Protein AF-A0A6G0WR10-F1 (afdb_monomer_lite)

Sequence (742 aa):
MLRLATWMAVLVAVSTGWKMQTIRSIQARVQNSPPLWNATMGRWVGNFAGSDPYISPMDTMTTSSVEGALQYIQSKLTSGDPNCTRNKNMSSIWIYDIKVVQPPASVALFGTLSAQVPEYGLFVDMISGSCVSSTGTIPDECRELANKSDAYYGPYVGATVKQGSDYGDYNDTVWFSYPNSCVLEKYADKTAECRAVQPGGLCPLGVAPDGVNCTFNYTILGHIPLDDLVGITNMTFKNDSTRYYKDRTEFCKDGRIEYRVNDQGKTTESDLEFWKDGLNQTANSVRSRKLIDFYNTFRNKTNMVEFPSIGSLRANNPPCYVNSPRCASTKYGCSRTLLAQVCQVCTSANDTLCVAKPPNTTIMFPSLEKASAPPSTTITAAPSPAPTEAPSSVSTGAIIGIVLGCLAAAGLVFYAVRRRQTAGRRPSKWSIRETTMDTTKFVDHMAGGPTDDADDDVNLEGLELLRLDNSKLLVNYLIGTGAFSGVWHGSYDNEPVAVKKLHPNKVTHRHIQAFAYEISLMGSFDSPYIVRCFGATWTDKLEDLTCVMEYMDSADLRAVLARTTPETLPWKNKLSFMTHMIGGLGHLHARNVIHRDFKSRNLLVDSRKGLKLTDFGSSREDIEATMTVGVGTFRWMAPEVIQGHQYSVAADIYSFGMTLVELDTHKLPYQNMKNPATGLLMTDTSIVLAVGQGAIQPTFSDICPDWIRTLALQCIAVNPEIRPTADQIRQIIQSQVERYNQ

Organism: NCBI:txid100861

Structure (mmCIF, N/CA/C/O backbone):
data_AF-A0A6G0WR10-F1
#
_entry.id   AF-A0A6G0WR10-F1
#
loop_
_atom_site.group_PDB
_atom_site.id
_atom_site.type_symbol
_atom_site.label_atom_id
_atom_site.label_alt_id
_atom_site.label_comp_id
_atom_site.label_asym_id
_atom_site.label_entity_id
_atom_site.label_seq_id
_atom_site.pdbx_PDB_ins_code
_atom_site.Cartn_x
_atom_site.Cartn_y
_atom_site.Cartn_z
_atom_site.occupancy
_atom_site.B_iso_or_equiv
_atom_site.auth_seq_id
_atom_site.auth_comp_id
_atom_site.auth_asym_id
_atom_site.auth_atom_id
_atom_site.pdbx_PDB_model_num
ATOM 1 N N . MET A 1 1 ? 44.588 -1.407 5.683 1.00 32.25 1 MET A N 1
ATOM 2 C CA . MET A 1 1 ? 44.288 -0.740 4.395 1.00 32.25 1 MET A CA 1
ATOM 3 C C . MET A 1 1 ? 44.110 -1.809 3.323 1.00 32.25 1 MET A C 1
ATOM 5 O O . MET A 1 1 ? 44.818 -2.801 3.392 1.00 32.25 1 MET A O 1
ATOM 9 N N . LEU A 1 2 ? 43.182 -1.592 2.382 1.00 28.50 2 LEU A N 1
ATOM 10 C CA . LEU A 1 2 ? 42.700 -2.491 1.311 1.00 28.50 2 LEU A CA 1
ATOM 11 C C . LEU A 1 2 ? 41.739 -3.632 1.708 1.00 28.50 2 LEU A C 1
ATOM 13 O O . LEU A 1 2 ? 42.095 -4.804 1.697 1.00 28.50 2 LEU A O 1
ATOM 17 N N . ARG A 1 3 ? 40.468 -3.271 1.925 1.00 25.73 3 ARG A N 1
ATOM 18 C CA . ARG A 1 3 ? 39.299 -3.983 1.369 1.00 25.73 3 ARG A CA 1
ATOM 19 C C . ARG A 1 3 ? 38.216 -2.943 1.069 1.00 25.73 3 ARG A C 1
ATOM 21 O O . ARG A 1 3 ? 37.470 -2.553 1.956 1.00 25.73 3 ARG A O 1
ATOM 28 N N . LEU A 1 4 ? 38.194 -2.446 -0.163 1.00 32.38 4 LEU A N 1
ATOM 29 C CA . LEU A 1 4 ? 37.154 -1.571 -0.705 1.00 32.38 4 LEU A CA 1
ATOM 30 C C . LEU A 1 4 ? 36.842 -2.047 -2.127 1.00 32.38 4 LEU A C 1
ATOM 32 O O . LEU A 1 4 ? 37.759 -2.387 -2.870 1.00 32.38 4 LEU A O 1
ATOM 36 N N . ALA A 1 5 ? 35.549 -2.026 -2.455 1.00 33.47 5 ALA A N 1
ATOM 37 C CA . ALA A 1 5 ? 34.943 -2.242 -3.769 1.00 33.47 5 ALA A CA 1
ATOM 38 C C . ALA A 1 5 ? 34.886 -3.691 -4.295 1.00 33.47 5 ALA A C 1
ATOM 40 O O . ALA A 1 5 ? 35.626 -4.087 -5.191 1.00 33.47 5 ALA A O 1
ATOM 41 N N . THR A 1 6 ? 33.902 -4.458 -3.820 1.00 27.47 6 THR A N 1
ATOM 42 C CA . THR A 1 6 ? 33.234 -5.454 -4.676 1.00 27.47 6 THR A CA 1
ATOM 43 C C . THR A 1 6 ? 32.036 -4.748 -5.304 1.00 27.47 6 THR A C 1
ATOM 45 O O . THR A 1 6 ? 31.092 -4.375 -4.612 1.00 27.47 6 THR A O 1
ATOM 48 N N . TRP A 1 7 ? 32.136 -4.458 -6.599 1.00 30.00 7 TRP A N 1
ATOM 49 C CA . TRP A 1 7 ? 31.096 -3.778 -7.362 1.00 30.00 7 TRP A CA 1
ATOM 50 C C . TRP A 1 7 ? 29.885 -4.705 -7.500 1.00 30.00 7 TRP A C 1
ATOM 52 O O . TRP A 1 7 ? 29.963 -5.739 -8.160 1.00 30.00 7 TRP A O 1
ATOM 62 N N . MET A 1 8 ? 28.777 -4.338 -6.854 1.00 33.91 8 MET A N 1
ATOM 63 C CA . MET A 1 8 ? 27.453 -4.877 -7.157 1.00 33.91 8 MET A CA 1
ATOM 64 C C . MET A 1 8 ? 27.056 -4.426 -8.564 1.00 33.91 8 MET A C 1
ATOM 66 O O . MET A 1 8 ? 27.346 -3.294 -8.954 1.00 33.91 8 MET A O 1
ATOM 70 N N . ALA A 1 9 ? 26.403 -5.295 -9.332 1.00 34.31 9 ALA A N 1
ATOM 71 C CA . ALA A 1 9 ? 25.805 -4.917 -10.606 1.00 34.31 9 ALA A CA 1
ATOM 72 C C . ALA A 1 9 ? 24.605 -3.993 -10.332 1.00 34.31 9 ALA A C 1
ATOM 74 O O . ALA A 1 9 ? 23.468 -4.432 -10.197 1.00 34.31 9 ALA A O 1
ATOM 75 N N . VAL A 1 10 ? 24.890 -2.700 -10.184 1.00 39.69 10 VAL A N 1
ATOM 76 C CA . VAL A 1 10 ? 23.893 -1.638 -10.062 1.00 39.69 10 VAL A CA 1
ATOM 77 C C . VAL A 1 10 ? 23.147 -1.566 -11.396 1.00 39.69 10 VAL A C 1
ATOM 79 O O . VAL A 1 10 ? 23.771 -1.387 -12.442 1.00 39.69 10 VAL A O 1
ATOM 82 N N . LEU A 1 11 ? 21.815 -1.686 -11.382 1.00 43.56 11 LEU A N 1
ATOM 83 C CA . LEU A 1 11 ? 20.989 -1.086 -12.432 1.00 43.56 11 LEU A CA 1
ATOM 84 C C . LEU A 1 11 ? 21.249 0.419 -12.357 1.00 43.56 11 LEU A C 1
ATOM 86 O O . LEU A 1 11 ? 20.676 1.120 -11.523 1.00 43.56 11 LEU A O 1
ATOM 90 N N . VAL A 1 12 ? 22.208 0.904 -13.140 1.00 49.78 12 VAL A N 1
ATOM 91 C CA . VAL A 1 12 ? 22.547 2.323 -13.157 1.00 49.78 12 VAL A CA 1
ATOM 92 C C . VAL A 1 12 ? 21.445 3.009 -13.943 1.00 49.78 12 VAL A C 1
ATOM 94 O O . VAL A 1 12 ? 21.235 2.717 -15.119 1.00 49.78 12 VAL A O 1
ATOM 97 N N . ALA A 1 13 ? 20.715 3.905 -13.281 1.00 55.19 13 ALA A N 1
ATOM 98 C CA . ALA A 1 13 ? 19.844 4.825 -13.990 1.00 55.19 13 ALA A CA 1
ATOM 99 C C . ALA A 1 13 ? 20.688 5.559 -15.036 1.00 55.19 13 ALA A C 1
ATOM 101 O O . ALA A 1 13 ? 21.699 6.178 -14.690 1.00 55.19 13 ALA A O 1
ATOM 102 N N . VAL A 1 14 ? 20.294 5.480 -16.305 1.00 59.50 14 VAL A N 1
ATOM 103 C CA . VAL A 1 14 ? 20.999 6.201 -17.363 1.00 59.50 14 VAL A CA 1
ATOM 104 C C . VAL A 1 14 ? 20.897 7.682 -17.050 1.00 59.50 14 VAL A C 1
ATOM 106 O O . VAL A 1 14 ? 19.800 8.216 -16.863 1.00 59.50 14 VAL A O 1
ATOM 109 N N . SER A 1 15 ? 22.048 8.346 -16.963 1.00 59.56 15 SER A N 1
ATOM 110 C CA . SER A 1 15 ? 22.086 9.782 -16.729 1.00 59.56 15 SER A CA 1
ATOM 111 C C . SER A 1 15 ? 21.509 10.499 -17.945 1.00 59.56 15 SER A C 1
ATOM 113 O O . SER A 1 15 ? 22.174 10.661 -18.964 1.00 59.56 15 SER A O 1
ATOM 115 N N . THR A 1 16 ? 20.269 10.960 -17.828 1.00 62.06 16 THR A N 1
ATOM 116 C CA . THR A 1 16 ? 19.634 11.854 -18.804 1.00 62.06 16 THR A CA 1
ATOM 117 C C . THR A 1 16 ? 19.944 13.329 -18.519 1.00 62.06 16 THR A C 1
ATOM 119 O O . THR A 1 16 ? 19.369 14.218 -19.142 1.00 62.06 16 THR A O 1
ATOM 122 N N . GLY A 1 17 ? 20.808 13.611 -17.532 1.00 72.44 17 GLY A N 1
ATOM 123 C CA . GLY A 1 17 ? 21.023 14.951 -16.975 1.00 72.44 17 GLY A CA 1
ATOM 124 C C . GLY A 1 17 ? 19.865 15.461 -16.105 1.00 72.44 17 GLY A C 1
ATOM 125 O O . GLY A 1 17 ? 19.988 16.516 -15.484 1.00 72.44 17 GLY A O 1
ATOM 126 N N . TRP A 1 18 ? 18.756 14.719 -16.022 1.00 88.12 18 TRP A N 1
ATOM 127 C CA . TRP A 1 18 ? 17.610 15.054 -15.186 1.00 88.12 18 TRP A CA 1
ATOM 128 C C . TRP A 1 18 ? 17.886 14.760 -13.709 1.00 88.12 18 TRP A C 1
ATOM 130 O O . TRP A 1 18 ? 18.503 13.754 -13.354 1.00 88.12 18 TRP A O 1
ATOM 140 N N . LYS A 1 19 ? 17.376 15.630 -12.838 1.00 89.38 19 LYS A N 1
ATOM 141 C CA . LYS A 1 19 ? 17.332 15.426 -11.390 1.00 89.38 19 LYS A CA 1
ATOM 142 C C . LYS A 1 19 ? 15.958 15.825 -10.883 1.00 89.38 19 LYS A C 1
ATOM 144 O O . LYS A 1 19 ? 15.420 16.843 -11.323 1.00 89.38 19 LYS A O 1
ATOM 149 N N . MET A 1 20 ? 15.429 15.053 -9.937 1.00 94.94 20 MET A N 1
ATOM 150 C CA . MET A 1 20 ? 14.198 15.422 -9.252 1.00 94.94 20 MET A CA 1
ATOM 151 C C . MET A 1 20 ? 14.402 16.769 -8.558 1.00 94.94 20 MET A C 1
ATOM 153 O O . MET A 1 20 ? 15.367 16.972 -7.822 1.00 94.94 20 MET A O 1
ATOM 157 N N . GLN A 1 21 ? 13.492 17.701 -8.808 1.00 96.69 21 GLN A N 1
ATOM 158 C CA . GLN A 1 21 ? 13.454 18.960 -8.085 1.00 96.69 21 GLN A CA 1
ATOM 159 C C . GLN A 1 21 ? 12.876 18.724 -6.692 1.00 96.69 21 GLN A C 1
ATOM 161 O O . GLN A 1 21 ? 11.980 17.900 -6.506 1.00 96.69 21 GLN A O 1
ATOM 166 N N . THR A 1 22 ? 13.394 19.445 -5.704 1.00 98.12 22 THR A N 1
ATOM 167 C CA . THR A 1 22 ? 13.001 19.265 -4.308 1.00 98.12 22 THR A CA 1
ATOM 168 C C . THR A 1 22 ? 11.516 19.535 -4.091 1.00 98.12 22 THR A C 1
ATOM 170 O O . THR A 1 22 ? 11.019 20.603 -4.436 1.00 98.12 22 THR A O 1
ATOM 173 N N . ILE A 1 23 ? 10.836 18.587 -3.445 1.00 98.06 23 ILE A N 1
ATOM 174 C CA . ILE A 1 23 ? 9.480 18.765 -2.928 1.00 98.06 23 ILE A CA 1
ATOM 175 C C . ILE A 1 23 ? 9.566 19.136 -1.455 1.00 98.06 23 ILE A C 1
ATOM 177 O O . ILE A 1 23 ? 10.142 18.396 -0.661 1.00 98.06 23 ILE A O 1
ATOM 181 N N . ARG A 1 24 ? 8.978 20.269 -1.080 1.00 98.00 24 ARG A N 1
ATOM 182 C CA . ARG A 1 24 ? 8.709 20.638 0.309 1.00 98.00 24 ARG A CA 1
ATOM 183 C C . ARG A 1 24 ? 7.324 20.125 0.702 1.00 98.00 24 ARG A C 1
ATOM 185 O O . ARG A 1 24 ? 6.327 20.513 0.098 1.00 98.00 24 ARG A O 1
ATOM 192 N N . SER A 1 25 ? 7.271 19.281 1.722 1.00 98.19 25 SER A N 1
ATOM 193 C CA . SER A 1 25 ? 6.080 18.578 2.190 1.00 98.19 25 SER A CA 1
ATOM 194 C C . SER A 1 25 ? 5.904 18.798 3.688 1.00 98.19 25 SER A C 1
ATOM 196 O O . SER A 1 25 ? 6.807 18.492 4.467 1.00 98.19 25 SER A O 1
ATOM 198 N N . ILE A 1 26 ? 4.724 19.255 4.103 1.00 98.38 26 ILE A N 1
ATOM 199 C CA . ILE A 1 26 ? 4.379 19.373 5.520 1.00 98.38 26 ILE A CA 1
ATOM 200 C C . ILE A 1 26 ? 3.618 18.124 5.959 1.00 98.38 26 ILE A C 1
ATOM 202 O O . ILE A 1 26 ? 2.618 17.745 5.353 1.00 98.38 26 ILE A O 1
ATOM 206 N N . GLN A 1 27 ? 4.118 17.460 6.995 1.00 98.00 27 GLN A N 1
ATOM 207 C CA . GLN A 1 27 ? 3.645 16.149 7.438 1.00 98.00 27 GLN A CA 1
ATOM 208 C C . GLN A 1 27 ? 3.499 16.102 8.956 1.00 98.00 27 GLN A C 1
ATOM 210 O O . GLN A 1 27 ? 3.997 16.972 9.671 1.00 98.00 27 GLN A O 1
ATOM 215 N N . ALA A 1 28 ? 2.829 15.070 9.455 1.00 97.31 28 ALA A N 1
ATOM 216 C CA . ALA A 1 28 ? 2.583 14.876 10.871 1.00 97.31 28 ALA A CA 1
ATOM 217 C C . ALA A 1 28 ? 3.029 13.491 11.347 1.00 97.31 28 ALA A C 1
ATOM 219 O O . ALA A 1 28 ? 3.043 12.516 10.595 1.00 97.31 28 ALA A O 1
ATOM 220 N N . ARG A 1 29 ? 3.363 13.391 12.635 1.00 94.56 29 ARG A N 1
ATOM 221 C CA . ARG A 1 29 ? 3.540 12.108 13.322 1.00 94.56 29 ARG A CA 1
ATOM 222 C C . ARG A 1 29 ? 3.033 12.197 14.747 1.00 94.56 29 ARG A C 1
ATOM 224 O O . ARG A 1 29 ? 3.371 13.127 15.473 1.00 94.56 29 ARG A O 1
ATOM 231 N N . VAL A 1 30 ? 2.271 11.195 15.165 1.00 91.56 30 VAL A N 1
ATOM 232 C CA . VAL A 1 30 ? 1.821 11.073 16.552 1.00 91.56 30 VAL A CA 1
ATOM 233 C C . VAL A 1 30 ? 2.921 10.433 17.393 1.00 91.56 30 VAL A C 1
ATOM 235 O O . VAL A 1 30 ? 3.509 9.425 17.003 1.00 91.56 30 VAL A O 1
ATOM 238 N N . GLN A 1 31 ? 3.206 11.036 18.541 1.00 89.25 31 GLN A N 1
ATOM 239 C CA . GLN A 1 31 ? 4.296 10.685 19.441 1.00 89.25 31 GLN A CA 1
ATOM 240 C C . GLN A 1 31 ? 3.809 10.625 20.890 1.00 89.25 31 GLN A C 1
ATOM 242 O O . GLN A 1 31 ? 2.760 11.161 21.257 1.00 89.25 31 GLN A O 1
ATOM 247 N N . ASN A 1 32 ? 4.599 9.960 21.730 1.00 88.88 32 ASN A N 1
ATOM 248 C CA . ASN A 1 32 ? 4.306 9.778 23.151 1.00 88.88 32 ASN A CA 1
ATOM 249 C C . ASN A 1 32 ? 4.803 10.919 24.055 1.00 88.88 32 ASN A C 1
ATOM 251 O O . ASN A 1 32 ? 4.561 10.909 25.261 1.00 88.88 32 ASN A O 1
ATOM 255 N N . SER A 1 33 ? 5.489 11.907 23.486 1.00 89.62 33 SER A N 1
ATOM 256 C CA . SER A 1 33 ? 6.003 13.089 24.178 1.00 89.62 33 SER A CA 1
ATOM 257 C C . SER A 1 33 ? 6.129 14.259 23.198 1.00 89.62 33 SER A C 1
ATOM 259 O O . SER A 1 33 ? 6.175 14.021 21.988 1.00 89.62 33 SER A O 1
ATOM 261 N N . PRO A 1 34 ? 6.173 15.518 23.667 1.00 91.94 34 PRO A N 1
ATOM 262 C CA . PRO A 1 34 ? 6.520 16.657 22.819 1.00 91.94 34 PRO A CA 1
ATOM 263 C C . PRO A 1 34 ? 8.018 16.644 22.437 1.00 91.94 34 PRO A C 1
ATOM 265 O O . PRO A 1 34 ? 8.837 16.091 23.180 1.00 91.94 34 PRO A O 1
ATOM 268 N N . PRO A 1 35 ? 8.404 17.262 21.303 1.00 93.44 35 PRO A N 1
ATOM 269 C CA . PRO A 1 35 ? 9.801 17.517 20.978 1.00 93.44 35 PRO A CA 1
ATOM 270 C C . PRO A 1 35 ? 10.396 18.541 21.954 1.00 93.44 35 PRO A C 1
ATOM 272 O O . PRO A 1 35 ? 9.678 19.314 22.590 1.00 93.44 35 PRO A O 1
ATOM 275 N N . LEU A 1 36 ? 11.724 18.590 22.039 1.00 92.94 36 LEU A N 1
ATOM 276 C CA . LEU A 1 36 ? 12.435 19.560 22.875 1.00 92.94 36 LEU A CA 1
ATOM 277 C C . LEU A 1 36 ? 12.955 20.718 22.030 1.00 92.94 36 LEU A C 1
ATOM 279 O O . LEU A 1 36 ? 13.524 20.501 20.961 1.00 92.94 36 LEU A O 1
ATOM 283 N N . TRP A 1 37 ? 12.798 21.952 22.509 1.00 92.62 37 TRP A N 1
ATOM 284 C CA . TRP A 1 37 ? 13.467 23.095 21.894 1.00 92.62 37 TRP A CA 1
ATOM 285 C C . TRP A 1 37 ? 14.940 23.099 22.299 1.00 92.62 37 TRP A C 1
ATOM 287 O O . TRP A 1 37 ? 15.273 23.292 23.468 1.00 92.62 37 TRP A O 1
ATOM 297 N N . ASN A 1 38 ? 15.830 22.908 21.330 1.00 92.12 38 ASN A N 1
ATOM 298 C CA . ASN A 1 38 ? 17.261 23.037 21.539 1.00 92.12 38 ASN A CA 1
ATOM 299 C C . ASN A 1 38 ? 17.692 24.462 21.172 1.00 92.12 38 ASN A C 1
ATOM 301 O O . ASN A 1 38 ? 17.811 24.798 19.993 1.00 92.12 38 ASN A O 1
ATOM 305 N N . ALA A 1 39 ? 17.929 25.294 22.190 1.00 91.31 39 ALA A N 1
ATOM 306 C CA . ALA A 1 39 ? 18.321 26.691 22.007 1.00 91.31 39 ALA A CA 1
ATOM 307 C C . ALA A 1 39 ? 19.665 26.841 21.272 1.00 91.31 39 ALA A C 1
ATOM 309 O O . ALA A 1 39 ? 19.803 27.739 20.449 1.00 91.31 39 ALA A O 1
ATOM 310 N N . THR A 1 40 ? 20.618 25.934 21.505 1.00 89.62 40 THR A N 1
ATOM 311 C CA . THR A 1 40 ? 21.933 25.939 20.843 1.00 89.62 40 THR A CA 1
ATOM 312 C C . THR A 1 40 ? 21.816 25.655 19.349 1.00 89.62 40 THR A C 1
ATOM 314 O O . THR A 1 40 ? 22.502 26.270 18.541 1.00 89.62 40 THR A O 1
ATOM 317 N N . MET A 1 41 ? 20.932 24.730 18.969 1.00 88.12 41 MET A N 1
ATOM 318 C CA . MET A 1 41 ? 20.679 24.391 17.565 1.00 88.12 41 MET A CA 1
ATOM 319 C C . MET A 1 41 ? 19.625 25.300 16.913 1.00 88.12 41 MET A C 1
ATOM 321 O O . MET A 1 41 ? 19.395 25.184 15.710 1.00 88.12 41 MET A O 1
ATOM 325 N N . GLY A 1 42 ? 18.950 26.150 17.696 1.00 90.69 42 GLY A N 1
ATOM 326 C CA . GLY A 1 42 ? 17.857 27.011 17.240 1.00 90.69 42 GLY A CA 1
ATOM 327 C C . GLY A 1 42 ? 16.680 26.243 16.632 1.00 90.69 42 GLY A C 1
ATOM 328 O O . GLY A 1 42 ? 16.081 26.718 15.669 1.00 90.69 42 GLY A O 1
ATOM 329 N N . ARG A 1 43 ? 16.385 25.028 17.120 1.00 92.81 43 ARG A N 1
ATOM 330 C CA . ARG A 1 43 ? 15.356 24.154 16.528 1.00 92.81 43 ARG A CA 1
ATOM 331 C C . ARG A 1 43 ? 14.757 23.155 17.510 1.00 92.81 43 ARG A C 1
ATOM 333 O O . ARG A 1 43 ? 15.372 22.793 18.512 1.00 92.81 43 ARG A O 1
ATOM 340 N N . TRP A 1 44 ? 13.588 22.636 17.151 1.00 93.19 44 TRP A N 1
ATOM 341 C CA . TRP A 1 44 ? 12.979 21.475 17.796 1.00 93.19 44 TRP A CA 1
ATOM 342 C C . TRP A 1 44 ? 13.718 20.181 17.420 1.00 93.19 44 TRP A C 1
ATOM 344 O O . TRP A 1 44 ? 14.079 19.971 16.254 1.00 93.19 44 TRP A O 1
ATOM 354 N N . VAL A 1 45 ? 13.939 19.321 18.414 1.00 92.56 45 VAL A N 1
ATOM 355 C CA . VAL A 1 45 ? 14.662 18.048 18.304 1.00 92.56 45 VAL A CA 1
ATOM 356 C C . VAL A 1 45 ? 13.937 16.916 19.037 1.00 92.56 45 VAL A C 1
ATOM 358 O O . VAL A 1 45 ? 12.986 17.146 19.787 1.00 92.56 45 VAL A O 1
ATOM 361 N N . GLY A 1 46 ? 14.389 15.680 18.815 1.00 87.88 46 GLY A N 1
ATOM 362 C CA . GLY A 1 46 ? 13.853 14.496 19.473 1.00 87.88 46 GLY A CA 1
ATOM 363 C C . GLY A 1 46 ? 14.065 14.483 20.986 1.00 87.88 46 GLY A C 1
ATOM 364 O O . GLY A 1 46 ? 15.098 14.931 21.477 1.00 87.88 46 GLY A O 1
ATOM 365 N N . ASN A 1 47 ? 13.103 13.917 21.716 1.00 83.12 47 ASN A N 1
ATOM 366 C CA . ASN A 1 47 ? 13.177 13.691 23.160 1.00 83.12 47 ASN A CA 1
ATOM 367 C C . ASN A 1 47 ? 13.407 12.200 23.471 1.00 83.12 47 ASN A C 1
ATOM 369 O O . ASN A 1 47 ? 12.599 11.552 24.134 1.00 83.12 47 ASN A O 1
ATOM 373 N N . PHE A 1 48 ? 14.475 11.628 22.913 1.00 81.31 48 PHE A N 1
ATOM 374 C CA . PHE A 1 48 ? 14.804 10.210 23.062 1.00 81.31 48 PHE A CA 1
ATOM 375 C C . PHE A 1 48 ? 16.102 10.074 23.858 1.00 81.31 48 PHE A C 1
ATOM 377 O O . PHE A 1 48 ? 17.170 10.482 23.400 1.00 81.31 48 PHE A O 1
ATOM 384 N N . ALA A 1 49 ? 16.011 9.530 25.074 1.00 71.81 49 ALA A N 1
ATOM 385 C CA . ALA A 1 49 ? 17.158 9.407 25.968 1.00 71.81 49 ALA A CA 1
ATOM 386 C C . ALA A 1 49 ? 18.298 8.595 25.322 1.00 71.81 49 ALA A C 1
ATOM 388 O O . ALA A 1 49 ? 18.064 7.540 24.734 1.00 71.81 49 ALA A O 1
ATOM 389 N N . GLY A 1 50 ? 19.534 9.093 25.437 1.00 71.19 50 GLY A N 1
ATOM 390 C CA . GLY A 1 50 ? 20.739 8.403 24.958 1.00 71.19 50 GLY A CA 1
ATOM 391 C C . GLY A 1 50 ? 20.894 8.312 23.434 1.00 71.19 50 GLY A C 1
ATOM 392 O O . GLY A 1 50 ? 21.799 7.626 22.973 1.00 71.19 50 GLY A O 1
ATOM 393 N N . SER A 1 51 ? 20.039 8.981 22.655 1.00 79.44 51 SER A N 1
ATOM 394 C CA . SER A 1 51 ? 20.092 8.985 21.186 1.00 79.44 51 SER A CA 1
ATOM 395 C C . SER A 1 51 ? 20.496 10.355 20.641 1.00 79.44 51 SER A C 1
ATOM 397 O O . SER A 1 51 ? 20.280 11.377 21.292 1.00 79.44 51 SER A O 1
ATOM 399 N N . ASP A 1 52 ? 21.041 10.393 19.423 1.00 88.88 52 ASP A N 1
ATOM 400 C CA . ASP A 1 52 ? 21.284 11.661 18.733 1.00 88.88 52 ASP A CA 1
ATOM 401 C C . ASP A 1 52 ? 19.940 12.392 18.507 1.00 88.88 52 ASP A C 1
ATOM 403 O O . ASP A 1 52 ? 19.015 11.821 17.910 1.00 88.88 52 ASP A O 1
ATOM 407 N N . PRO A 1 53 ? 19.793 13.642 18.985 1.00 89.50 53 PRO A N 1
ATOM 408 C CA . PRO A 1 53 ? 18.511 14.342 19.002 1.00 89.50 53 PRO A CA 1
ATOM 409 C C . PRO A 1 53 ? 18.046 14.797 17.606 1.00 89.50 53 PRO A C 1
ATOM 411 O O . PRO A 1 53 ? 16.860 15.074 17.418 1.00 89.50 53 PRO A O 1
ATOM 414 N N . TYR A 1 54 ? 18.944 14.860 16.617 1.00 90.81 54 TYR A N 1
ATOM 415 C CA . TYR A 1 54 ? 18.616 15.158 15.221 1.00 90.81 54 TYR A CA 1
ATOM 416 C C . TYR A 1 54 ? 18.322 13.896 14.404 1.00 90.81 54 TYR A C 1
ATOM 418 O O . TYR A 1 54 ? 17.472 13.912 13.518 1.00 90.81 54 TYR A O 1
ATOM 426 N N . ILE A 1 55 ? 18.994 12.789 14.681 1.00 90.94 55 ILE A N 1
ATOM 427 C CA . ILE A 1 55 ? 18.826 11.564 13.898 1.00 90.94 55 ILE A CA 1
ATOM 428 C C . ILE A 1 55 ? 17.599 10.770 14.371 1.00 90.94 55 ILE A C 1
ATOM 430 O O . ILE A 1 55 ? 16.783 10.341 13.553 1.00 90.94 55 ILE A O 1
ATOM 434 N N . SER A 1 56 ? 17.415 10.642 15.689 1.00 88.62 56 SER A N 1
ATOM 435 C CA . SER A 1 56 ? 16.371 9.798 16.291 1.00 88.62 56 SER A CA 1
ATOM 436 C C . SER A 1 56 ? 14.928 10.092 15.849 1.00 88.62 56 SER A C 1
ATOM 438 O O . SER A 1 56 ? 14.173 9.131 15.663 1.00 88.62 56 SER A O 1
ATOM 440 N N . PRO A 1 57 ? 14.497 11.345 15.576 1.00 90.00 57 PRO A N 1
ATOM 441 C CA . PRO A 1 57 ? 13.145 11.596 15.068 1.00 90.00 57 PRO A CA 1
ATOM 442 C C . PRO A 1 57 ? 12.858 10.953 13.710 1.00 90.00 57 PRO A C 1
ATOM 444 O O . PRO A 1 57 ? 11.693 10.683 13.420 1.00 90.00 57 PRO A O 1
ATOM 447 N N . MET A 1 58 ? 13.897 10.713 12.905 1.00 92.81 58 MET A N 1
ATOM 448 C CA . MET A 1 58 ? 13.822 10.141 11.559 1.00 92.81 58 MET A CA 1
ATOM 449 C C . MET A 1 58 ? 14.521 8.780 11.467 1.00 92.81 58 MET A C 1
ATOM 451 O O . MET A 1 58 ? 14.863 8.337 10.374 1.00 92.81 58 MET A O 1
ATOM 455 N N . ASP A 1 59 ? 14.747 8.088 12.586 1.00 88.75 59 ASP A N 1
ATOM 456 C CA . ASP A 1 59 ? 15.359 6.759 12.590 1.00 88.75 59 ASP A CA 1
ATOM 457 C C . ASP A 1 59 ? 14.403 5.687 12.079 1.00 88.75 59 ASP A C 1
ATOM 459 O O . ASP A 1 59 ? 13.843 4.925 12.857 1.00 88.75 59 ASP A O 1
ATOM 463 N N . THR A 1 60 ? 14.246 5.627 10.754 1.00 87.19 60 THR A N 1
ATOM 464 C CA . THR A 1 60 ? 13.410 4.647 10.051 1.00 87.19 60 THR A CA 1
ATOM 465 C C . THR A 1 60 ? 11.982 4.661 10.585 1.00 87.19 60 THR A C 1
ATOM 467 O O . THR A 1 60 ? 11.619 3.931 11.507 1.00 87.19 60 THR A O 1
ATOM 470 N N . MET A 1 61 ? 11.172 5.570 10.049 1.00 92.25 61 MET A N 1
ATOM 471 C CA . MET A 1 61 ? 9.869 5.881 10.630 1.00 92.25 61 MET A CA 1
ATOM 472 C C . MET A 1 61 ? 8.800 6.165 9.583 1.00 92.25 61 MET A C 1
ATOM 474 O O . MET A 1 61 ? 9.107 6.405 8.415 1.00 92.25 61 MET A O 1
ATOM 478 N N . THR A 1 62 ? 7.544 6.129 10.025 1.00 92.94 62 THR A N 1
ATOM 479 C CA . THR A 1 62 ? 6.389 6.528 9.227 1.00 92.94 62 THR A CA 1
ATOM 480 C C . THR A 1 62 ? 5.821 7.864 9.693 1.00 92.94 62 THR A C 1
ATOM 482 O O . THR A 1 62 ? 5.704 8.120 10.896 1.00 92.94 62 THR A O 1
ATOM 485 N N . THR A 1 63 ? 5.392 8.680 8.740 1.00 96.31 63 THR A N 1
ATOM 486 C CA . THR A 1 63 ? 4.586 9.889 8.964 1.00 96.31 63 THR A CA 1
ATOM 487 C C . THR A 1 63 ? 3.258 9.767 8.220 1.00 96.31 63 THR A C 1
ATOM 489 O O . THR A 1 63 ? 3.062 8.857 7.411 1.00 96.31 63 THR A O 1
ATOM 492 N N . SER A 1 64 ? 2.354 10.708 8.468 1.00 95.62 64 SER A N 1
ATOM 493 C CA . SER A 1 64 ? 1.154 10.920 7.666 1.00 95.62 64 SER A CA 1
ATOM 494 C C . SER A 1 64 ? 1.127 12.328 7.065 1.00 95.62 64 SER A C 1
ATOM 496 O O . SER A 1 64 ? 1.847 13.227 7.507 1.00 95.62 64 SER A O 1
ATOM 498 N N . SER A 1 65 ? 0.227 12.560 6.111 1.00 96.25 65 SER A N 1
ATOM 499 C CA . SER A 1 65 ? -0.294 13.897 5.832 1.00 96.25 65 SER A CA 1
ATOM 500 C C . SER A 1 65 ? -0.849 14.515 7.121 1.00 96.25 65 SER A C 1
ATOM 502 O O . SER A 1 65 ? -1.280 13.807 8.041 1.00 96.25 65 SER A O 1
ATOM 504 N N . VAL A 1 66 ? -0.818 15.845 7.212 1.00 95.88 66 VAL A N 1
ATOM 505 C CA . VAL A 1 66 ? -1.377 16.563 8.369 1.00 95.88 66 VAL A CA 1
ATOM 506 C C . VAL A 1 66 ? -2.883 16.318 8.444 1.00 95.88 66 VAL A C 1
ATOM 508 O O . VAL A 1 66 ? -3.429 16.077 9.518 1.00 95.88 66 VAL A O 1
ATOM 511 N N . GLU A 1 67 ? -3.526 16.291 7.280 1.00 92.62 67 GLU A N 1
ATOM 512 C CA . GLU A 1 67 ? -4.949 16.052 7.091 1.00 92.62 67 GLU A CA 1
ATOM 513 C C . GLU A 1 67 ? -5.383 14.665 7.581 1.00 92.62 67 GLU A C 1
ATOM 515 O O . GLU A 1 67 ? -6.498 14.521 8.075 1.00 92.62 67 GLU A O 1
ATOM 520 N N . GLY A 1 68 ? -4.494 13.670 7.513 1.00 90.12 68 GLY A N 1
ATOM 521 C CA . GLY A 1 68 ? -4.739 12.304 7.973 1.00 90.12 68 GLY A CA 1
ATOM 522 C C . GLY A 1 68 ? -4.186 11.968 9.362 1.00 90.12 68 GLY A C 1
ATOM 523 O O . GLY A 1 68 ? -4.296 10.826 9.806 1.00 90.12 68 GLY A O 1
ATOM 524 N N . ALA A 1 69 ? -3.586 12.925 10.079 1.00 91.62 69 ALA A N 1
ATOM 525 C CA . ALA A 1 69 ? -2.903 12.657 11.352 1.00 91.62 69 ALA A CA 1
ATOM 526 C C . ALA A 1 69 ? -3.830 12.082 12.439 1.00 91.62 69 ALA A C 1
ATOM 528 O O . ALA A 1 69 ? -3.411 11.276 13.273 1.00 91.62 69 ALA A O 1
ATOM 529 N N . LEU A 1 70 ? -5.100 12.491 12.424 1.00 91.75 70 LEU A N 1
ATOM 530 C CA . LEU A 1 70 ? -6.103 12.090 13.411 1.00 91.75 70 LEU A CA 1
ATOM 531 C C . LEU A 1 70 ? -6.644 10.673 13.182 1.00 91.75 70 LEU A C 1
ATOM 533 O O . LEU A 1 70 ? -7.050 10.031 14.150 1.00 91.75 70 LEU A O 1
ATOM 537 N N . GLN A 1 71 ? -6.570 10.155 11.949 1.00 87.94 71 GLN A N 1
ATOM 538 C CA . GLN A 1 71 ? -7.008 8.796 11.620 1.00 87.94 71 GLN A CA 1
ATOM 539 C C . GLN A 1 71 ? -6.273 7.754 12.473 1.00 87.94 71 GLN A C 1
ATOM 541 O O . GLN A 1 71 ? -6.893 6.858 13.049 1.00 87.94 71 GLN A O 1
ATOM 546 N N . TYR A 1 72 ? -4.949 7.901 12.615 1.00 83.06 72 TYR A N 1
ATOM 547 C CA . TYR A 1 72 ? -4.152 7.004 13.450 1.00 83.06 72 TYR A CA 1
ATOM 548 C C . TYR A 1 72 ? -4.613 7.040 14.911 1.00 83.06 72 TYR A C 1
ATOM 550 O O . TYR A 1 72 ? -4.772 5.989 15.527 1.00 83.06 72 TYR A O 1
ATOM 558 N N . ILE A 1 73 ? -4.885 8.230 15.449 1.00 85.50 73 ILE A N 1
ATOM 559 C CA . ILE A 1 73 ? -5.303 8.405 16.844 1.00 85.50 73 ILE A CA 1
ATOM 560 C C . ILE A 1 73 ? -6.629 7.695 17.092 1.00 85.50 73 ILE A C 1
ATOM 562 O O . ILE A 1 73 ? -6.695 6.851 17.985 1.00 85.50 73 ILE A O 1
ATOM 566 N N . GLN A 1 74 ? -7.652 7.970 16.278 1.00 83.31 74 GLN A N 1
ATOM 567 C CA . GLN A 1 74 ? -8.962 7.336 16.447 1.00 83.31 74 GLN A CA 1
ATOM 568 C C . GLN A 1 74 ? -8.876 5.814 16.333 1.00 83.31 74 GLN A C 1
ATOM 570 O O . GLN A 1 74 ? -9.413 5.116 17.191 1.00 83.31 74 GLN A O 1
ATOM 575 N N . SER A 1 75 ? -8.095 5.292 15.375 1.00 78.75 75 SER A N 1
ATOM 576 C CA . SER A 1 75 ? -7.885 3.843 15.199 1.00 78.75 75 SER A CA 1
ATOM 577 C C . SER A 1 75 ? -7.297 3.124 16.412 1.00 78.75 75 SER A C 1
ATOM 579 O O . SER A 1 75 ? -7.398 1.904 16.521 1.00 78.75 75 SER A O 1
ATOM 581 N N . LYS A 1 76 ? -6.652 3.859 17.323 1.00 79.69 76 LYS A N 1
ATOM 582 C CA . LYS A 1 76 ? -6.005 3.302 18.514 1.00 79.69 76 LYS A CA 1
ATOM 583 C C . LYS A 1 76 ? -6.745 3.602 19.814 1.00 79.69 76 LYS A C 1
ATOM 585 O O . LYS A 1 76 ? -6.305 3.126 20.860 1.00 79.69 76 LYS A O 1
ATOM 590 N N . LEU A 1 77 ? -7.835 4.366 19.764 1.00 76.44 77 LEU A N 1
ATOM 591 C CA . LEU A 1 77 ? -8.679 4.667 20.923 1.00 76.44 77 LEU A CA 1
ATOM 592 C C . LEU A 1 77 ? -9.852 3.679 21.085 1.00 76.44 77 LEU A C 1
ATOM 594 O O . LEU A 1 77 ? -10.474 3.644 22.139 1.00 76.44 77 LEU A O 1
ATOM 598 N N . THR A 1 78 ? -10.130 2.829 20.091 1.00 61.03 78 THR A N 1
ATOM 599 C CA . THR A 1 78 ? -11.364 2.023 20.012 1.00 61.03 78 THR A CA 1
ATOM 600 C C . THR A 1 78 ? -11.422 0.765 20.884 1.00 61.03 78 THR A C 1
ATOM 602 O O . THR A 1 78 ? -12.511 0.258 21.122 1.00 61.03 78 THR A O 1
ATOM 605 N N . SER A 1 79 ? -10.303 0.261 21.410 1.00 54.19 79 SER A N 1
ATOM 606 C CA . SER A 1 79 ? -10.251 -1.037 22.111 1.00 54.19 79 SER A CA 1
ATOM 607 C C . SER A 1 79 ? -10.585 -0.998 23.611 1.00 54.19 79 SER A C 1
ATOM 609 O O . SER A 1 79 ? -10.427 -2.008 24.294 1.00 54.19 79 SER A O 1
ATOM 611 N N . GLY A 1 80 ? -10.996 0.155 24.148 1.00 56.50 80 GLY A N 1
ATOM 612 C CA . GLY A 1 80 ? -11.042 0.372 25.595 1.00 56.50 80 GLY A CA 1
ATOM 613 C C . GLY A 1 80 ? -9.636 0.431 26.207 1.00 56.50 80 GLY A C 1
ATOM 614 O O . GLY A 1 80 ? -8.663 -0.103 25.670 1.00 56.50 80 GLY A O 1
ATOM 615 N N . ASP A 1 81 ? -9.507 1.139 27.324 1.00 65.06 81 ASP A N 1
ATOM 616 C CA . ASP A 1 81 ? -8.215 1.415 27.946 1.00 65.06 81 ASP A CA 1
ATOM 617 C C . ASP A 1 81 ? -8.302 1.224 29.466 1.00 65.06 81 ASP A C 1
ATOM 619 O O . ASP A 1 81 ? -8.699 2.143 30.185 1.00 65.06 81 ASP A O 1
ATOM 623 N N . PRO A 1 82 ? -7.935 0.034 29.978 1.00 66.19 82 PRO A N 1
ATOM 624 C CA . PRO A 1 82 ? -8.034 -0.267 31.403 1.00 66.19 82 PRO A CA 1
ATOM 625 C C . PRO A 1 82 ? -7.055 0.546 32.263 1.00 66.19 82 PRO A C 1
ATOM 627 O O . PRO A 1 82 ? -7.219 0.596 33.479 1.00 66.19 82 PRO A O 1
ATOM 630 N N . ASN A 1 83 ? -6.043 1.182 31.659 1.00 80.31 83 ASN A N 1
ATOM 631 C CA . ASN A 1 83 ? -4.994 1.909 32.374 1.00 80.31 83 ASN A CA 1
ATOM 632 C C . ASN A 1 83 ? -5.124 3.433 32.251 1.00 80.31 83 ASN A C 1
ATOM 634 O O . ASN A 1 83 ? -4.285 4.160 32.787 1.00 80.31 83 ASN A O 1
ATOM 638 N N . CYS A 1 84 ? -6.157 3.930 31.566 1.00 86.25 84 CYS A N 1
ATOM 639 C CA . CYS A 1 84 ? -6.337 5.348 31.272 1.00 86.25 84 CYS A CA 1
ATOM 640 C C . CYS A 1 84 ? -5.122 6.011 30.589 1.00 86.25 84 CYS A C 1
ATOM 642 O O . CYS A 1 84 ? -4.923 7.223 30.714 1.00 86.25 84 CYS A O 1
ATOM 644 N N . THR A 1 85 ? -4.359 5.262 29.782 1.00 83.25 85 THR A N 1
ATOM 645 C CA . THR A 1 85 ? -3.332 5.784 28.867 1.00 83.25 85 THR A CA 1
ATOM 646 C C . THR A 1 85 ? -3.627 5.486 27.388 1.00 83.25 85 THR A C 1
ATOM 648 O O . THR A 1 85 ? -3.923 4.358 26.995 1.00 83.25 85 THR A O 1
ATOM 651 N N . ARG A 1 86 ? -3.491 6.495 26.505 1.00 84.50 86 ARG A N 1
ATOM 652 C CA . ARG A 1 86 ? -3.629 6.265 25.051 1.00 84.50 86 ARG A CA 1
ATOM 653 C C . ARG A 1 86 ? -2.653 5.174 24.611 1.00 84.50 86 ARG A C 1
ATOM 655 O O . ARG A 1 86 ? -1.574 5.034 25.189 1.00 84.50 86 ARG A O 1
ATOM 662 N N . ASN A 1 87 ? -2.990 4.443 23.548 1.00 82.38 87 ASN A N 1
ATOM 663 C CA . ASN A 1 87 ? -2.107 3.431 22.967 1.00 82.38 87 ASN A CA 1
ATOM 664 C C . ASN A 1 87 ? -0.674 3.972 22.809 1.00 82.38 87 ASN A C 1
ATOM 666 O O . ASN A 1 87 ? -0.487 5.084 22.322 1.00 82.38 87 ASN A O 1
ATOM 670 N N . LYS A 1 88 ? 0.334 3.220 23.273 1.00 80.50 88 LYS A N 1
ATOM 671 C CA . LYS A 1 88 ? 1.756 3.636 23.276 1.00 80.50 88 LYS A CA 1
ATOM 672 C C . LYS A 1 88 ? 2.028 4.999 23.945 1.00 80.50 88 LYS A C 1
ATOM 674 O O . LYS A 1 88 ? 3.045 5.623 23.655 1.00 80.50 88 LYS A O 1
ATOM 679 N N . ASN A 1 89 ? 1.159 5.433 24.857 1.00 85.88 89 ASN A N 1
ATOM 680 C CA . ASN A 1 89 ? 1.208 6.714 25.561 1.00 85.88 89 ASN A CA 1
ATOM 681 C C . ASN A 1 89 ? 1.190 7.937 24.630 1.00 85.88 89 ASN A C 1
ATOM 683 O O . ASN A 1 89 ? 1.832 8.937 24.936 1.00 85.88 89 ASN A O 1
ATOM 687 N N . MET A 1 90 ? 0.479 7.872 23.495 1.00 90.06 90 MET A N 1
ATOM 688 C CA . MET A 1 90 ? 0.323 9.026 22.597 1.00 90.06 90 MET A CA 1
ATOM 689 C C . MET A 1 90 ? -0.140 10.275 23.361 1.00 90.06 90 MET A C 1
ATOM 691 O O . MET A 1 90 ? -1.155 10.251 24.061 1.00 90.06 90 MET A O 1
ATOM 695 N N . SER A 1 91 ? 0.588 11.375 23.189 1.00 92.38 91 SER A N 1
ATOM 696 C CA . SER A 1 91 ? 0.330 12.638 23.891 1.00 92.38 91 SER A CA 1
ATOM 697 C C . SER A 1 91 ? 0.546 13.875 23.021 1.00 92.38 91 SER A C 1
ATOM 699 O O . SER A 1 91 ? 0.050 14.949 23.360 1.00 92.38 91 SER A O 1
ATOM 701 N N . SER A 1 92 ? 1.244 13.750 21.886 1.00 94.06 92 SER A N 1
ATOM 702 C CA . SER A 1 92 ? 1.571 14.896 21.041 1.00 94.06 92 SER A CA 1
ATOM 703 C C . SER A 1 92 ? 1.603 14.555 19.551 1.00 94.06 92 SER A C 1
ATOM 705 O O . SER A 1 92 ? 2.018 13.463 19.175 1.00 94.06 92 SER A O 1
ATOM 707 N N . ILE A 1 93 ? 1.204 15.496 18.692 1.00 96.62 93 ILE A N 1
ATOM 708 C CA . ILE A 1 93 ? 1.377 15.414 17.232 1.00 96.62 93 ILE A CA 1
ATOM 709 C C . ILE A 1 93 ? 2.516 16.345 16.839 1.00 96.62 93 ILE A C 1
ATOM 711 O O . ILE A 1 93 ? 2.430 17.549 17.058 1.00 96.62 93 ILE A O 1
ATOM 715 N N . TRP A 1 94 ? 3.583 15.804 16.265 1.00 95.56 94 TRP A N 1
ATOM 716 C CA . TRP A 1 94 ? 4.718 16.581 15.775 1.00 95.56 94 TRP A CA 1
ATOM 717 C C . TRP A 1 94 ? 4.474 16.967 14.326 1.00 95.56 94 TRP A C 1
ATOM 719 O O . TRP A 1 94 ? 4.072 16.121 13.526 1.00 95.56 94 TRP A O 1
ATOM 729 N N . ILE A 1 95 ? 4.749 18.227 13.994 1.00 97.75 95 ILE A N 1
ATOM 730 C CA . ILE A 1 95 ? 4.611 18.758 12.640 1.00 97.75 95 ILE A CA 1
ATOM 731 C C . ILE A 1 95 ? 5.996 18.906 12.024 1.00 97.75 95 ILE A C 1
ATOM 733 O O . ILE A 1 95 ? 6.863 19.594 12.566 1.00 97.75 95 ILE A O 1
ATOM 737 N N . TYR A 1 96 ? 6.192 18.259 10.883 1.00 98.06 96 TYR A N 1
ATOM 738 C CA . TYR A 1 96 ? 7.446 18.231 10.148 1.00 98.06 96 TYR A CA 1
ATOM 739 C C . TYR A 1 96 ? 7.330 19.049 8.862 1.00 98.06 96 TYR A C 1
ATOM 741 O O . TYR A 1 96 ? 6.353 18.931 8.131 1.00 98.06 96 TYR A O 1
ATOM 749 N N . ASP A 1 97 ? 8.364 19.827 8.565 1.00 97.88 97 ASP A N 1
ATOM 750 C CA . ASP A 1 97 ? 8.656 20.383 7.245 1.00 97.88 97 ASP A CA 1
ATOM 751 C C . ASP A 1 97 ? 9.775 19.548 6.631 1.00 97.88 97 ASP A C 1
ATOM 753 O O . ASP A 1 97 ? 10.910 19.573 7.117 1.00 97.88 97 ASP A O 1
ATOM 757 N N . ILE A 1 98 ? 9.432 18.748 5.625 1.00 98.44 98 ILE A N 1
ATOM 758 C CA . ILE A 1 98 ? 10.318 17.754 5.023 1.00 98.44 98 ILE A CA 1
ATOM 759 C C . ILE A 1 98 ? 10.602 18.150 3.585 1.00 98.44 98 ILE A C 1
ATOM 761 O O . ILE A 1 98 ? 9.685 18.397 2.803 1.00 98.44 98 ILE A O 1
ATOM 765 N N . LYS A 1 99 ? 11.880 18.168 3.214 1.00 98.62 99 LYS A N 1
ATOM 766 C CA . LYS A 1 99 ? 12.291 18.293 1.816 1.00 98.62 99 LYS A CA 1
ATOM 767 C C . LYS A 1 99 ? 12.666 16.918 1.293 1.00 98.62 99 LYS A C 1
ATOM 769 O O . LYS A 1 99 ? 13.426 16.215 1.955 1.00 98.62 99 LYS A O 1
ATOM 774 N N . VAL A 1 100 ? 12.156 16.554 0.121 1.00 98.50 100 VAL A N 1
ATOM 775 C CA . VAL A 1 100 ? 12.370 15.247 -0.512 1.00 98.50 100 VAL A CA 1
ATOM 776 C C . VAL A 1 100 ? 12.934 15.429 -1.916 1.00 98.50 100 VAL A C 1
ATOM 778 O O . VAL A 1 100 ? 12.429 16.236 -2.697 1.00 98.50 100 VAL A O 1
ATOM 781 N N . VAL A 1 101 ? 13.964 14.650 -2.233 1.00 98.06 101 VAL A N 1
ATOM 782 C CA . VAL A 1 101 ? 14.484 14.424 -3.584 1.00 98.06 101 VAL A CA 1
ATOM 783 C C . VAL A 1 101 ? 14.740 12.927 -3.715 1.00 98.06 101 VAL A C 1
ATOM 785 O O . VAL A 1 101 ? 15.619 12.393 -3.042 1.00 98.06 101 VAL A O 1
ATOM 788 N N . GLN A 1 102 ? 13.964 12.239 -4.550 1.00 95.50 102 GLN A N 1
ATOM 789 C CA . GLN A 1 102 ? 14.116 10.797 -4.734 1.00 95.50 102 GLN A CA 1
ATOM 790 C C . GLN A 1 102 ? 15.405 10.452 -5.481 1.00 95.50 102 GLN A C 1
ATOM 792 O O . GLN A 1 102 ? 15.840 11.216 -6.351 1.00 95.50 102 GLN A O 1
ATOM 797 N N . PRO A 1 103 ? 15.974 9.263 -5.229 1.00 92.38 103 PRO A N 1
ATOM 798 C CA . PRO A 1 103 ? 17.008 8.723 -6.089 1.00 92.38 103 PRO A CA 1
ATOM 799 C C . PRO A 1 103 ? 16.539 8.592 -7.546 1.00 92.38 103 PRO A C 1
ATOM 801 O O . PRO A 1 103 ? 15.420 8.129 -7.783 1.00 92.38 103 PRO A O 1
ATOM 804 N N . PRO A 1 104 ? 17.382 8.910 -8.548 1.00 88.25 104 PRO A N 1
ATOM 805 C CA . PRO A 1 104 ? 17.021 8.742 -9.957 1.00 88.25 104 PRO A CA 1
ATOM 806 C C . PRO A 1 104 ? 16.575 7.318 -10.303 1.00 88.25 104 PRO A C 1
ATOM 808 O O . PRO A 1 104 ? 15.637 7.135 -11.073 1.00 88.25 104 PRO A O 1
ATOM 811 N N . ALA A 1 105 ? 17.207 6.314 -9.689 1.00 84.06 105 ALA A N 1
ATOM 812 C CA . ALA A 1 105 ? 16.857 4.909 -9.871 1.00 84.06 105 ALA A CA 1
ATOM 813 C C . ALA A 1 105 ? 15.447 4.589 -9.342 1.00 84.06 105 ALA A C 1
ATOM 815 O O . ALA A 1 105 ? 14.678 3.910 -10.017 1.00 84.06 105 ALA A O 1
ATOM 816 N N . SER A 1 106 ? 15.069 5.160 -8.194 1.00 87.94 106 SER A N 1
ATOM 817 C CA . SER A 1 106 ? 13.709 5.072 -7.655 1.00 87.94 106 SER A CA 1
ATOM 818 C C . SER A 1 106 ? 12.685 5.747 -8.571 1.00 87.94 106 SER A C 1
ATOM 820 O O . SER A 1 106 ? 11.585 5.228 -8.739 1.00 87.94 106 SER A O 1
ATOM 822 N N . VAL A 1 107 ? 13.012 6.893 -9.178 1.00 89.19 107 VAL A N 1
ATOM 823 C CA . VAL A 1 107 ? 12.092 7.571 -10.109 1.00 89.19 107 VAL A CA 1
ATOM 824 C C . VAL A 1 107 ? 11.926 6.771 -11.398 1.00 89.19 107 VAL A C 1
ATOM 826 O O . VAL A 1 107 ? 10.805 6.630 -11.882 1.00 89.19 107 VAL A O 1
ATOM 829 N N . ALA A 1 108 ? 13.016 6.215 -11.927 1.00 83.88 108 ALA A N 1
ATOM 830 C CA . ALA A 1 108 ? 12.986 5.352 -13.103 1.00 83.88 108 ALA A CA 1
ATOM 831 C C . ALA A 1 108 ? 12.141 4.087 -12.874 1.00 83.88 108 ALA A C 1
ATOM 833 O O . ALA A 1 108 ? 11.482 3.612 -13.795 1.00 83.88 108 ALA A O 1
ATOM 834 N N . LEU A 1 109 ? 12.154 3.558 -11.646 1.00 79.88 109 LEU A N 1
ATOM 835 C CA . LEU A 1 109 ? 11.433 2.346 -11.272 1.00 79.88 109 LEU A CA 1
ATOM 836 C C . LEU A 1 109 ? 9.943 2.596 -11.005 1.00 79.88 109 LEU A C 1
ATOM 838 O O . LEU A 1 109 ? 9.087 1.917 -11.566 1.00 79.88 109 LEU A O 1
ATOM 842 N N . PHE A 1 110 ? 9.629 3.561 -10.139 1.00 83.25 110 PHE A N 1
ATOM 843 C CA . PHE A 1 110 ? 8.272 3.753 -9.618 1.00 83.25 110 PHE A CA 1
ATOM 844 C C . PHE A 1 110 ? 7.490 4.856 -10.339 1.00 83.25 110 PHE A C 1
ATOM 846 O O . PHE A 1 110 ? 6.264 4.900 -10.260 1.00 83.25 110 PHE A O 1
ATOM 853 N N . GLY A 1 111 ? 8.169 5.755 -11.059 1.00 78.75 111 GLY A N 1
ATOM 854 C CA . GLY A 1 111 ? 7.584 6.991 -11.588 1.00 78.75 111 GLY A CA 1
ATOM 855 C C . GLY A 1 111 ? 6.497 6.812 -12.655 1.00 78.75 111 GLY A C 1
ATOM 856 O O . GLY A 1 111 ? 5.800 7.782 -12.970 1.00 78.75 111 GLY A O 1
ATOM 857 N N . THR A 1 112 ? 6.344 5.605 -13.203 1.00 76.75 112 THR A N 1
ATOM 858 C CA . THR A 1 112 ? 5.321 5.234 -14.196 1.00 76.75 112 THR A CA 1
ATOM 859 C C . THR A 1 112 ? 4.219 4.332 -13.635 1.00 76.75 112 THR A C 1
ATOM 861 O O . THR A 1 112 ? 3.223 4.114 -14.322 1.00 76.75 112 THR A O 1
ATOM 864 N N . LEU A 1 113 ? 4.351 3.828 -12.402 1.00 74.62 113 LEU A N 1
ATOM 865 C CA . LEU A 1 113 ? 3.393 2.887 -11.821 1.00 74.62 113 LEU A CA 1
ATOM 866 C C . LEU A 1 113 ? 2.082 3.589 -11.430 1.00 74.62 113 LEU A C 1
ATOM 868 O O . LEU A 1 113 ? 2.075 4.613 -10.744 1.00 74.62 113 LEU A O 1
ATOM 872 N N . SER A 1 114 ? 0.951 3.023 -11.857 1.00 68.38 114 SER A N 1
ATOM 873 C CA . SER A 1 114 ? -0.389 3.590 -11.641 1.00 68.38 114 SER A CA 1
ATOM 874 C C . SER A 1 114 ? -0.880 3.463 -10.192 1.00 68.38 114 SER A C 1
ATOM 876 O O . SER A 1 114 ? -1.557 4.364 -9.694 1.00 68.38 114 SER A O 1
ATOM 878 N N . ALA A 1 115 ? -0.492 2.391 -9.501 1.00 63.72 115 ALA A N 1
ATOM 879 C CA . ALA A 1 115 ? -0.838 2.146 -8.100 1.00 63.72 115 ALA A CA 1
ATOM 880 C C . ALA A 1 115 ? -0.019 2.992 -7.107 1.00 63.72 115 ALA A C 1
ATOM 882 O O . ALA A 1 115 ? -0.355 3.061 -5.928 1.00 63.72 115 ALA A O 1
ATOM 883 N N . GLN A 1 116 ? 1.051 3.642 -7.573 1.00 80.81 116 GLN A N 1
ATOM 884 C CA . GLN A 1 116 ? 1.961 4.394 -6.720 1.00 80.81 116 GLN A CA 1
ATOM 885 C C . GLN A 1 116 ? 1.599 5.883 -6.686 1.00 80.81 116 GLN A C 1
ATOM 887 O O . GLN A 1 116 ? 1.242 6.474 -7.712 1.00 80.81 116 GLN A O 1
ATOM 892 N N . VAL A 1 117 ? 1.734 6.507 -5.507 1.00 88.56 117 VAL A N 1
ATOM 893 C CA . VAL A 1 117 ? 1.655 7.968 -5.365 1.00 88.56 117 VAL A CA 1
ATOM 894 C C . VAL A 1 117 ? 2.739 8.580 -6.260 1.00 88.56 117 VAL A C 1
ATOM 896 O O . VAL A 1 117 ? 3.919 8.268 -6.058 1.00 88.56 117 VAL A O 1
ATOM 899 N N . PRO A 1 118 ? 2.385 9.421 -7.251 1.00 92.19 118 PRO A N 1
ATOM 900 C CA . PRO A 1 118 ? 3.372 9.983 -8.160 1.00 92.19 118 PRO A CA 1
ATOM 901 C C . PRO A 1 118 ? 4.483 10.705 -7.386 1.00 92.19 118 PRO A C 1
ATOM 903 O O . PRO A 1 118 ? 4.191 11.417 -6.430 1.00 92.19 118 PRO A O 1
ATOM 906 N N . GLU A 1 119 ? 5.736 10.541 -7.833 1.00 94.44 119 GLU A N 1
ATOM 907 C CA . GLU A 1 119 ? 6.974 11.062 -7.205 1.00 94.44 119 GLU A CA 1
ATOM 908 C C . GLU A 1 119 ? 7.495 10.291 -5.977 1.00 94.44 119 GLU A C 1
ATOM 910 O O . GLU A 1 119 ? 8.534 10.660 -5.428 1.00 94.44 119 GLU A O 1
ATOM 915 N N . TYR A 1 120 ? 6.831 9.215 -5.549 1.00 95.19 120 TYR A N 1
ATOM 916 C CA . TYR A 1 120 ? 7.246 8.422 -4.388 1.00 95.19 120 TYR A CA 1
ATOM 917 C C . TYR A 1 120 ? 7.463 6.952 -4.740 1.00 95.19 120 TYR A C 1
ATOM 919 O O . TYR A 1 120 ? 6.902 6.454 -5.712 1.00 95.19 120 TYR A O 1
ATOM 927 N N . GLY A 1 121 ? 8.300 6.266 -3.958 1.00 88.81 121 GLY A N 1
ATOM 928 C CA . GLY A 1 121 ? 8.454 4.815 -4.056 1.00 88.81 121 GLY A CA 1
ATOM 929 C C . GLY A 1 121 ? 7.416 4.059 -3.230 1.00 88.81 121 GLY A C 1
ATOM 930 O O . GLY A 1 121 ? 6.541 4.665 -2.606 1.00 88.81 121 GLY A O 1
ATOM 931 N N . LEU A 1 122 ? 7.532 2.733 -3.195 1.00 86.06 122 LEU A N 1
ATOM 932 C CA . LEU A 1 122 ? 6.610 1.888 -2.437 1.00 86.06 122 LEU A CA 1
ATOM 933 C C . LEU A 1 122 ? 6.642 2.209 -0.941 1.00 86.06 122 LEU A C 1
ATOM 935 O O . LEU A 1 122 ? 7.706 2.324 -0.330 1.00 86.06 122 LEU A O 1
ATOM 939 N N . PHE A 1 123 ? 5.463 2.333 -0.343 1.00 89.94 123 PHE A N 1
ATOM 940 C CA . PHE A 1 123 ? 5.346 2.446 1.103 1.00 89.94 123 PHE A CA 1
ATOM 941 C C . PHE A 1 123 ? 5.669 1.114 1.783 1.00 89.94 123 PHE A C 1
ATOM 943 O O . PHE A 1 123 ? 5.197 0.059 1.367 1.00 89.94 123 PHE A O 1
ATOM 950 N N . VAL A 1 124 ? 6.418 1.189 2.879 1.00 84.44 124 VAL A N 1
ATOM 951 C CA . VAL A 1 124 ? 6.712 0.057 3.760 1.00 84.44 124 VAL A CA 1
ATOM 952 C C . VAL A 1 124 ? 6.518 0.464 5.215 1.00 84.44 124 VAL A C 1
ATOM 954 O O . VAL A 1 124 ? 6.820 1.593 5.610 1.00 84.44 124 VAL A O 1
ATOM 957 N N . ASP A 1 125 ? 6.034 -0.462 6.033 1.00 79.19 125 ASP A N 1
ATOM 958 C CA . ASP A 1 125 ? 5.846 -0.201 7.454 1.00 79.19 125 ASP A CA 1
ATOM 959 C C . ASP A 1 125 ? 7.202 -0.073 8.172 1.00 79.19 125 ASP A C 1
ATOM 961 O O . ASP A 1 125 ? 8.067 -0.951 8.111 1.00 79.19 125 ASP A O 1
ATOM 965 N N . MET A 1 126 ? 7.377 1.039 8.891 1.00 85.56 126 MET A N 1
ATOM 966 C CA . MET A 1 126 ? 8.573 1.318 9.689 1.00 85.56 126 MET A CA 1
ATOM 967 C C . MET A 1 126 ? 8.236 1.232 11.178 1.00 85.56 126 MET A C 1
ATOM 969 O O . MET A 1 126 ? 7.947 2.230 11.847 1.00 85.56 126 MET A O 1
ATOM 973 N N . ILE A 1 127 ? 8.230 0.007 11.699 1.00 80.44 127 ILE A N 1
ATOM 974 C CA . ILE A 1 127 ? 7.799 -0.313 13.060 1.00 80.44 127 ILE A CA 1
ATOM 975 C C . ILE A 1 127 ? 9.021 -0.371 13.974 1.00 80.44 127 ILE A C 1
ATOM 977 O O . ILE A 1 127 ? 9.987 -1.084 13.710 1.00 80.44 127 ILE A O 1
ATOM 981 N N . SER A 1 128 ? 8.977 0.369 15.086 1.00 79.94 128 SER A N 1
ATOM 982 C CA . SER A 1 128 ? 10.035 0.363 16.112 1.00 79.94 128 SER A CA 1
ATOM 983 C C . SER A 1 128 ? 11.446 0.665 15.577 1.00 79.94 128 SER A C 1
ATOM 985 O O . SER A 1 128 ? 12.437 0.142 16.090 1.00 79.94 128 SER A O 1
ATOM 987 N N . GLY A 1 129 ? 11.534 1.529 14.563 1.00 83.94 129 GLY A N 1
ATOM 988 C CA . GLY A 1 129 ? 12.801 1.927 13.954 1.00 83.94 129 GLY A CA 1
ATOM 989 C C . GLY A 1 129 ? 13.322 0.944 12.909 1.00 83.94 129 GLY A C 1
ATOM 990 O O . GLY A 1 129 ? 14.422 1.138 12.409 1.00 83.94 129 GLY A O 1
ATOM 991 N N . SER A 1 130 ? 12.559 -0.090 12.564 1.00 88.62 130 SER A N 1
ATOM 992 C CA . SER A 1 130 ? 12.940 -1.098 11.573 1.00 88.62 130 SER A CA 1
ATOM 993 C C . SER A 1 130 ? 11.900 -1.214 10.464 1.00 88.62 130 SER A C 1
ATOM 995 O O . SER A 1 130 ? 10.702 -1.112 10.719 1.00 88.62 130 SER A O 1
ATOM 997 N N . CYS A 1 131 ? 12.361 -1.463 9.244 1.00 86.38 131 CYS A N 1
ATOM 998 C CA . CYS A 1 131 ? 11.540 -1.808 8.095 1.00 86.38 131 CYS A CA 1
ATOM 999 C C . CYS A 1 131 ? 11.151 -3.279 8.190 1.00 86.38 131 CYS A C 1
ATOM 1001 O O . CYS A 1 131 ? 11.974 -4.172 7.964 1.00 86.38 131 CYS A O 1
ATOM 1003 N N . VAL A 1 132 ? 9.903 -3.526 8.569 1.00 74.75 132 VAL A N 1
ATOM 1004 C CA . VAL A 1 132 ? 9.344 -4.863 8.772 1.00 74.75 132 VAL A CA 1
ATOM 1005 C C . VAL A 1 132 ? 7.864 -4.841 8.422 1.00 74.75 132 VAL A C 1
ATOM 1007 O O . VAL A 1 132 ? 7.193 -3.828 8.578 1.00 74.75 132 VAL A O 1
ATOM 1010 N N . SER A 1 133 ? 7.332 -5.977 7.985 1.00 64.38 133 SER A N 1
ATOM 1011 C CA . SER A 1 133 ? 5.882 -6.137 7.833 1.00 64.38 133 SER A CA 1
ATOM 1012 C C . SER A 1 133 ? 5.172 -6.143 9.190 1.00 64.38 133 SER A C 1
ATOM 1014 O O . SER A 1 133 ? 5.773 -6.424 10.232 1.00 64.38 133 SER A O 1
ATOM 1016 N N . SER A 1 134 ? 3.856 -5.933 9.165 1.00 52.59 134 SER A N 1
ATOM 1017 C CA . SER A 1 134 ? 2.971 -6.055 10.330 1.00 52.59 134 SER A CA 1
ATOM 1018 C C . SER A 1 134 ? 3.044 -7.421 11.040 1.00 52.59 134 SER A C 1
ATOM 1020 O O . SER A 1 134 ? 2.739 -7.505 12.228 1.00 52.59 134 SER A O 1
ATOM 1022 N N . THR A 1 135 ? 3.495 -8.477 10.352 1.00 51.75 135 THR A N 1
ATOM 1023 C CA . THR A 1 135 ? 3.705 -9.834 10.892 1.00 51.75 135 THR A CA 1
ATOM 1024 C C . THR A 1 135 ? 5.138 -10.096 11.375 1.00 51.75 135 THR A C 1
ATOM 1026 O O . THR A 1 135 ? 5.439 -11.197 11.833 1.00 51.75 135 THR A O 1
ATOM 1029 N N . GLY A 1 136 ? 6.040 -9.114 11.276 1.00 55.53 136 GLY A N 1
ATOM 1030 C CA . GLY A 1 136 ? 7.443 -9.228 11.687 1.00 55.53 136 GLY A CA 1
ATOM 1031 C C . GLY A 1 136 ? 8.373 -9.893 10.664 1.00 55.53 136 GLY A C 1
ATOM 1032 O O . GLY A 1 136 ? 9.576 -9.970 10.908 1.00 55.53 136 GLY A O 1
ATOM 1033 N N . THR A 1 137 ? 7.867 -10.340 9.509 1.00 63.69 137 THR A N 1
ATOM 1034 C CA . THR A 1 137 ? 8.717 -10.764 8.379 1.00 63.69 137 THR A CA 1
ATOM 1035 C C . THR A 1 137 ? 9.354 -9.558 7.690 1.00 63.69 137 THR A C 1
ATOM 1037 O O . THR A 1 137 ? 8.750 -8.487 7.679 1.00 63.69 137 THR A O 1
ATOM 1040 N N . ILE A 1 138 ? 10.552 -9.708 7.114 1.00 73.06 138 ILE A N 1
ATOM 1041 C CA . ILE A 1 138 ? 11.218 -8.646 6.337 1.00 73.06 138 ILE A CA 1
ATOM 1042 C C . ILE A 1 138 ? 10.710 -8.717 4.881 1.00 73.06 138 ILE A C 1
ATOM 1044 O O . ILE A 1 138 ? 10.991 -9.722 4.220 1.00 73.06 138 ILE A O 1
ATOM 1048 N N . PRO A 1 139 ? 9.983 -7.703 4.374 1.00 74.75 139 PRO A N 1
ATOM 1049 C CA . PRO A 1 139 ? 9.587 -7.600 2.966 1.00 74.75 139 PRO A CA 1
ATOM 1050 C C . PRO A 1 139 ? 10.783 -7.483 2.013 1.00 74.75 139 PRO A C 1
ATOM 1052 O O . PRO A 1 139 ? 11.882 -7.098 2.427 1.00 74.75 139 PRO A O 1
ATOM 1055 N N . ASP A 1 140 ? 10.571 -7.782 0.731 1.00 75.56 140 ASP A N 1
ATOM 1056 C CA . ASP A 1 140 ? 11.592 -7.599 -0.310 1.00 75.56 140 ASP A CA 1
ATOM 1057 C C . ASP A 1 140 ? 12.026 -6.133 -0.422 1.00 75.56 140 ASP A C 1
ATOM 1059 O O . ASP A 1 140 ? 13.217 -5.845 -0.508 1.00 75.56 140 ASP A O 1
ATOM 1063 N N . GLU A 1 141 ? 11.080 -5.206 -0.304 1.00 82.00 141 GLU A N 1
ATOM 1064 C CA . GLU A 1 141 ? 11.301 -3.760 -0.326 1.00 82.00 141 GLU A CA 1
ATOM 1065 C C . GLU A 1 141 ? 12.205 -3.325 0.835 1.00 82.00 141 GLU A C 1
ATOM 1067 O O . GLU A 1 141 ? 13.086 -2.482 0.689 1.00 82.00 141 GLU A O 1
ATOM 1072 N N . CYS A 1 142 ? 12.053 -3.947 2.006 1.00 84.62 142 CYS A N 1
ATOM 1073 C CA . CYS A 1 142 ? 12.927 -3.679 3.144 1.00 84.62 142 CYS A CA 1
ATOM 1074 C C . CYS A 1 142 ? 14.337 -4.244 2.935 1.00 84.62 142 CYS A C 1
ATOM 1076 O O . CYS A 1 142 ? 15.309 -3.608 3.344 1.00 84.62 142 CYS A O 1
ATOM 1078 N N . ARG A 1 143 ? 14.480 -5.412 2.288 1.00 82.00 143 ARG A N 1
ATOM 1079 C CA . ARG A 1 143 ? 15.798 -5.942 1.886 1.00 82.00 143 ARG A CA 1
ATOM 1080 C C . ARG A 1 143 ? 16.472 -5.036 0.862 1.00 82.00 143 ARG A C 1
ATOM 1082 O O . ARG A 1 143 ? 17.668 -4.785 0.978 1.00 82.00 143 ARG A O 1
ATOM 1089 N N . GLU A 1 144 ? 15.709 -4.531 -0.097 1.00 83.25 144 GLU A N 1
ATOM 1090 C CA . GLU A 1 144 ? 16.148 -3.557 -1.091 1.00 83.25 144 GLU A CA 1
ATOM 1091 C C . GLU A 1 144 ? 16.640 -2.273 -0.425 1.00 83.25 144 GLU A C 1
ATOM 1093 O O . GLU A 1 144 ? 17.803 -1.924 -0.586 1.00 83.25 144 GLU A O 1
ATOM 1098 N N . LEU A 1 145 ? 15.837 -1.640 0.431 1.00 87.12 145 LEU A N 1
ATOM 1099 C CA . LEU A 1 145 ? 16.231 -0.447 1.192 1.00 87.12 145 LEU A CA 1
ATOM 1100 C C . LEU A 1 145 ? 17.445 -0.680 2.106 1.00 87.12 145 LEU A C 1
ATOM 1102 O O . LEU A 1 145 ? 18.176 0.255 2.442 1.00 87.12 145 LEU A O 1
ATOM 1106 N N . ALA A 1 146 ? 17.671 -1.929 2.517 1.00 84.88 146 ALA A N 1
ATOM 1107 C CA . ALA A 1 146 ? 18.829 -2.338 3.300 1.00 84.88 146 ALA A CA 1
ATOM 1108 C C . ALA A 1 146 ? 20.087 -2.597 2.471 1.00 84.88 146 ALA A C 1
ATOM 1110 O O . ALA A 1 146 ? 21.120 -2.930 3.050 1.00 84.88 146 ALA A O 1
ATOM 1111 N N . ASN A 1 147 ? 20.001 -2.483 1.143 1.00 82.56 147 ASN A N 1
ATOM 1112 C CA . ASN A 1 147 ? 21.045 -2.912 0.220 1.00 82.56 147 ASN A CA 1
ATOM 1113 C C . ASN A 1 147 ? 21.444 -4.388 0.449 1.00 82.56 147 ASN A C 1
ATOM 1115 O O . ASN A 1 147 ? 22.612 -4.765 0.391 1.00 82.56 147 ASN A O 1
ATOM 1119 N N . LYS A 1 148 ? 20.450 -5.218 0.793 1.00 72.88 148 LYS A N 1
ATOM 1120 C CA . LYS A 1 148 ? 20.543 -6.677 0.980 1.00 72.88 148 LYS A CA 1
ATOM 1121 C C . LYS A 1 148 ? 19.726 -7.431 -0.078 1.00 72.88 148 LYS A C 1
ATOM 1123 O O . LYS A 1 148 ? 19.357 -8.584 0.135 1.00 72.88 148 LYS A O 1
ATOM 1128 N N . SER A 1 149 ? 19.404 -6.754 -1.175 1.00 66.56 149 SER A N 1
ATOM 1129 C CA . SER A 1 149 ? 18.734 -7.285 -2.360 1.00 66.56 149 SER A CA 1
ATOM 1130 C C . SER A 1 149 ? 19.638 -7.085 -3.574 1.00 66.56 149 SER A C 1
ATOM 1132 O O . SER A 1 149 ? 20.624 -6.350 -3.530 1.00 66.56 149 SER A O 1
ATOM 1134 N N . ASP A 1 150 ? 19.267 -7.720 -4.671 1.00 56.00 150 ASP A N 1
ATOM 1135 C CA . ASP A 1 150 ? 20.018 -7.755 -5.927 1.00 56.00 150 ASP A CA 1
ATOM 1136 C C . ASP A 1 150 ? 19.862 -6.474 -6.739 1.00 56.00 150 ASP A C 1
ATOM 1138 O O . ASP A 1 150 ? 20.546 -6.262 -7.741 1.00 56.00 150 ASP A O 1
ATOM 1142 N N . ALA A 1 151 ? 18.936 -5.630 -6.300 1.00 63.03 151 ALA A N 1
ATOM 1143 C CA . ALA A 1 151 ? 18.757 -4.283 -6.765 1.00 63.03 151 ALA A CA 1
ATOM 1144 C C . ALA A 1 151 ? 18.730 -3.344 -5.558 1.00 63.03 151 ALA A C 1
ATOM 1146 O O . ALA A 1 151 ? 18.142 -3.651 -4.522 1.00 63.03 151 ALA A O 1
ATOM 1147 N N . TYR A 1 152 ? 19.393 -2.201 -5.704 1.00 76.44 152 TYR A N 1
ATOM 1148 C CA . TYR A 1 152 ? 19.383 -1.120 -4.733 1.00 76.44 152 TYR A CA 1
ATOM 1149 C C . TYR A 1 152 ? 19.108 0.176 -5.476 1.00 76.44 152 TYR A C 1
ATOM 1151 O O . TYR A 1 152 ? 19.947 0.659 -6.237 1.00 76.44 152 TYR A O 1
ATOM 1159 N N . TYR A 1 153 ? 17.925 0.739 -5.256 1.00 79.88 153 TYR A N 1
ATOM 1160 C CA . TYR A 1 153 ? 17.491 1.968 -5.921 1.00 79.88 153 TYR A CA 1
ATOM 1161 C C . TYR A 1 153 ? 17.665 3.205 -5.033 1.00 79.88 153 TYR A C 1
ATOM 1163 O O . TYR A 1 153 ? 17.142 4.272 -5.349 1.00 79.88 153 TYR A O 1
ATOM 1171 N N . GLY A 1 154 ? 18.430 3.072 -3.946 1.00 83.88 154 GLY A N 1
ATOM 1172 C CA . GLY A 1 154 ? 18.648 4.116 -2.951 1.00 83.88 154 GLY A CA 1
ATOM 1173 C C . GLY A 1 154 ? 17.581 4.137 -1.849 1.00 83.88 154 GLY A C 1
ATOM 1174 O O . GLY A 1 154 ? 16.568 3.447 -1.945 1.00 83.88 154 GLY A O 1
ATOM 1175 N N . PRO A 1 155 ? 17.791 4.932 -0.787 1.00 91.44 155 PRO A N 1
ATOM 1176 C CA . PRO A 1 155 ? 16.879 5.038 0.347 1.00 91.44 155 PRO A CA 1
ATOM 1177 C C . PRO A 1 155 ? 15.708 5.975 0.012 1.00 91.44 155 PRO A C 1
ATOM 1179 O O . PRO A 1 155 ? 15.585 7.069 0.563 1.00 91.44 155 PRO A O 1
ATOM 1182 N N . TYR A 1 156 ? 14.868 5.562 -0.934 1.00 93.44 156 TYR A N 1
ATOM 1183 C CA . TYR A 1 156 ? 13.741 6.357 -1.411 1.00 93.44 156 TYR A CA 1
ATOM 1184 C C . TYR A 1 156 ? 12.680 6.576 -0.324 1.00 93.44 156 TYR A C 1
ATOM 1186 O O . TYR A 1 156 ? 12.460 5.733 0.543 1.00 93.44 156 TYR A O 1
ATOM 1194 N N . VAL A 1 157 ? 11.974 7.705 -0.388 1.00 97.44 157 VAL A N 1
ATOM 1195 C CA . VAL A 1 157 ? 10.800 7.936 0.465 1.00 97.44 157 VAL A CA 1
ATOM 1196 C C . VAL A 1 157 ? 9.608 7.231 -0.166 1.00 97.44 157 VAL A C 1
ATOM 1198 O O . VAL A 1 157 ? 9.262 7.504 -1.320 1.00 97.44 157 VAL A O 1
ATOM 1201 N N . GLY A 1 158 ? 8.985 6.332 0.589 1.00 94.81 158 GLY A N 1
ATOM 1202 C CA . GLY A 1 158 ? 7.781 5.634 0.156 1.00 94.81 158 GLY A CA 1
ATOM 1203 C C . GLY A 1 158 ? 6.516 6.412 0.499 1.00 94.81 158 GLY A C 1
ATOM 1204 O O . GLY A 1 158 ? 6.523 7.180 1.462 1.00 94.81 158 GLY A O 1
ATOM 1205 N N . ALA A 1 159 ? 5.435 6.221 -0.259 1.00 95.12 159 ALA A N 1
ATOM 1206 C CA . ALA A 1 159 ? 4.132 6.804 0.067 1.00 95.12 159 ALA A CA 1
ATOM 1207 C C . ALA A 1 159 ? 2.952 5.924 -0.364 1.00 95.12 159 ALA A C 1
ATOM 1209 O O . ALA A 1 159 ? 3.024 5.247 -1.386 1.00 95.12 159 ALA A O 1
ATOM 1210 N N . THR A 1 160 ? 1.858 5.956 0.397 1.00 89.94 160 THR A N 1
ATOM 1211 C CA . THR A 1 160 ? 0.590 5.289 0.061 1.00 89.94 160 THR A CA 1
ATOM 1212 C C . THR A 1 160 ? -0.593 6.125 0.522 1.00 89.94 160 THR A C 1
ATOM 1214 O O . THR A 1 160 ? -0.555 6.726 1.594 1.00 89.94 160 THR A O 1
ATOM 1217 N N . VAL A 1 161 ? -1.671 6.124 -0.256 1.00 87.44 161 VAL A N 1
ATOM 1218 C CA . VAL A 1 161 ? -2.969 6.652 0.184 1.00 87.44 161 VAL A CA 1
ATOM 1219 C C . VAL A 1 161 ? -3.605 5.651 1.160 1.00 87.44 161 VAL A C 1
ATOM 1221 O O . VAL A 1 161 ? -3.430 4.440 1.004 1.00 87.44 161 VAL A O 1
ATOM 1224 N N . LYS A 1 162 ? -4.299 6.141 2.191 1.00 78.56 162 LYS A N 1
ATOM 1225 C CA . LYS A 1 162 ? -5.052 5.342 3.170 1.00 78.56 162 LYS A CA 1
ATOM 1226 C C . LYS A 1 162 ? -6.494 5.852 3.245 1.00 78.56 162 LYS A C 1
ATOM 1228 O O . LYS A 1 162 ? -6.774 6.826 3.932 1.00 78.56 162 LYS A O 1
ATOM 1233 N N . GLN A 1 163 ? -7.404 5.193 2.536 1.00 74.06 163 GLN A N 1
ATOM 1234 C CA . GLN A 1 163 ? -8.839 5.511 2.520 1.00 74.06 163 GLN A CA 1
ATOM 1235 C C . GLN A 1 163 ? -9.656 4.368 3.138 1.00 74.06 163 GLN A C 1
ATOM 1237 O O . GLN A 1 163 ? -9.163 3.241 3.195 1.00 74.06 163 GLN A O 1
ATOM 1242 N N . GLY A 1 164 ? -10.876 4.654 3.611 1.00 63.06 164 GLY A N 1
ATOM 1243 C CA . GLY A 1 164 ? -11.828 3.628 4.052 1.00 63.06 164 GLY A CA 1
ATOM 1244 C C . GLY A 1 164 ? -11.480 2.970 5.391 1.00 63.06 164 GLY A C 1
ATOM 1245 O O . GLY A 1 164 ? -11.353 1.753 5.470 1.00 63.06 164 GLY A O 1
ATOM 1246 N N . SER A 1 165 ? -11.297 3.766 6.450 1.00 64.94 165 SER A N 1
ATOM 1247 C CA . SER A 1 165 ? -10.978 3.255 7.796 1.00 64.94 165 SER A CA 1
ATOM 1248 C C . SER A 1 165 ? -12.214 3.178 8.698 1.00 64.94 165 SER A C 1
ATOM 1250 O O . SER A 1 165 ? -12.818 4.207 9.006 1.00 64.94 165 SER A O 1
ATOM 1252 N N . ASP A 1 166 ? -12.484 1.982 9.235 1.00 59.19 166 ASP A N 1
ATOM 1253 C CA . ASP A 1 166 ? -13.586 1.665 10.173 1.00 59.19 166 ASP A CA 1
ATOM 1254 C C . ASP A 1 166 ? -13.520 2.418 11.514 1.00 59.19 166 ASP A C 1
ATOM 1256 O O . ASP A 1 166 ? -14.417 2.328 12.348 1.00 59.19 166 ASP A O 1
ATOM 1260 N N . TYR A 1 167 ? -12.433 3.150 11.753 1.00 65.06 167 TYR A N 1
ATOM 1261 C CA . TYR A 1 167 ? -12.190 3.870 13.000 1.00 65.06 167 TYR A CA 1
ATOM 1262 C C . TYR A 1 167 ? -12.072 5.383 12.807 1.00 65.06 167 TYR A C 1
ATOM 1264 O O . TYR A 1 167 ? -11.856 6.107 13.772 1.00 65.06 167 TYR A O 1
ATOM 1272 N N . GLY A 1 168 ? -12.158 5.864 11.567 1.00 70.06 168 GLY A N 1
ATOM 1273 C CA . GLY A 1 168 ? -11.963 7.266 11.220 1.00 70.06 168 GLY A CA 1
ATOM 1274 C C . GLY A 1 168 ? -11.687 7.403 9.734 1.00 70.06 168 GLY A C 1
ATOM 1275 O O . GLY A 1 168 ? -10.573 7.117 9.289 1.00 70.06 168 GLY A O 1
ATOM 1276 N N . ASP A 1 169 ? -12.689 7.816 8.967 1.00 77.44 169 ASP A N 1
ATOM 1277 C CA . ASP A 1 169 ? -12.578 7.903 7.516 1.00 77.44 169 ASP A CA 1
ATOM 1278 C C . ASP A 1 169 ? -12.093 9.287 7.061 1.00 77.44 169 ASP A C 1
ATOM 1280 O O . ASP A 1 169 ? -12.815 10.282 7.135 1.00 77.44 169 ASP A O 1
ATOM 1284 N N . TYR A 1 170 ? -10.827 9.359 6.656 1.00 85.31 170 TYR A N 1
ATOM 1285 C CA . TYR A 1 170 ? -10.142 10.586 6.255 1.00 85.31 170 TYR A CA 1
ATOM 1286 C C . TYR A 1 170 ? -9.624 10.413 4.828 1.00 85.31 170 TYR A C 1
ATOM 1288 O O . TYR A 1 170 ? -8.540 9.856 4.634 1.00 85.31 170 TYR A O 1
ATOM 1296 N N . ASN A 1 171 ? -10.372 10.918 3.841 1.00 77.56 171 ASN A N 1
ATOM 1297 C CA . ASN A 1 171 ? -10.058 10.750 2.413 1.00 77.56 171 ASN A CA 1
ATOM 1298 C C . ASN A 1 171 ? -8.671 11.273 2.010 1.00 77.56 171 ASN A C 1
ATOM 1300 O O . ASN A 1 171 ? -8.054 10.736 1.090 1.00 77.56 171 ASN A O 1
ATOM 1304 N N . ASP A 1 172 ? -8.177 12.281 2.731 1.00 83.81 172 ASP A N 1
ATOM 1305 C CA . ASP A 1 172 ? -6.915 12.981 2.469 1.00 83.81 172 ASP A CA 1
ATOM 1306 C C . ASP A 1 172 ? -5.720 12.388 3.239 1.00 83.81 172 ASP A C 1
ATOM 1308 O O . ASP A 1 172 ? -4.715 13.064 3.507 1.00 83.81 172 ASP A O 1
ATOM 1312 N N . THR A 1 173 ? -5.811 11.116 3.640 1.00 90.12 173 THR A N 1
ATOM 1313 C CA . THR A 1 173 ? -4.728 10.464 4.380 1.00 90.12 173 THR A CA 1
ATOM 1314 C C . THR A 1 173 ? -3.712 9.837 3.445 1.00 90.12 173 THR A C 1
ATOM 1316 O O . THR A 1 173 ? -4.002 8.914 2.687 1.00 90.12 173 THR A O 1
ATOM 1319 N N . VAL A 1 174 ? -2.473 10.304 3.563 1.00 93.25 174 VAL A N 1
ATOM 1320 C CA . VAL A 1 174 ? -1.313 9.713 2.896 1.00 93.25 174 VAL A CA 1
ATOM 1321 C C . VAL A 1 174 ? -0.305 9.337 3.958 1.00 93.25 174 VAL A C 1
ATOM 1323 O O . VAL A 1 174 ? -0.001 10.153 4.822 1.00 93.25 174 VAL A O 1
ATOM 1326 N N . TRP A 1 175 ? 0.204 8.115 3.925 1.00 93.81 175 TRP A N 1
ATOM 1327 C CA . TRP A 1 175 ? 1.293 7.679 4.792 1.00 93.81 175 TRP A CA 1
ATOM 1328 C C . TRP A 1 175 ? 2.592 7.645 4.018 1.00 93.81 175 TRP A C 1
ATOM 1330 O O . TRP A 1 175 ? 2.603 7.295 2.839 1.00 93.81 175 TRP A O 1
ATOM 1340 N N . PHE A 1 176 ? 3.681 7.977 4.699 1.00 97.31 176 PHE A N 1
ATOM 1341 C CA . PHE A 1 176 ? 5.015 7.985 4.123 1.00 97.31 176 PHE A CA 1
ATOM 1342 C C . PHE A 1 176 ? 5.947 7.115 4.945 1.00 97.31 176 PHE A C 1
ATOM 1344 O O . PHE A 1 176 ? 5.825 7.051 6.169 1.00 97.31 176 PHE A O 1
ATOM 1351 N N . SER A 1 177 ? 6.897 6.473 4.277 1.00 96.00 177 SER A N 1
ATOM 1352 C CA . SER A 1 177 ? 7.935 5.665 4.906 1.00 96.00 177 SER A CA 1
ATOM 1353 C C . SER A 1 177 ? 9.300 6.279 4.630 1.00 96.00 177 SER A C 1
ATOM 1355 O O . SER A 1 177 ? 9.688 6.465 3.476 1.00 96.00 177 SER A O 1
ATOM 1357 N N . TYR A 1 178 ? 10.030 6.589 5.698 1.00 97.06 178 TYR A N 1
ATOM 1358 C CA . TYR A 1 178 ? 11.336 7.238 5.648 1.00 97.06 178 TYR A CA 1
ATOM 1359 C C . TYR A 1 178 ? 12.430 6.252 6.047 1.00 97.06 178 TYR A C 1
ATOM 1361 O O . TYR A 1 178 ? 12.725 6.138 7.240 1.00 97.06 178 TYR A O 1
ATOM 1369 N N . PRO A 1 179 ? 13.038 5.524 5.095 1.00 94.44 179 PRO A N 1
ATOM 1370 C CA . PRO A 1 179 ? 14.155 4.642 5.391 1.00 94.44 179 PRO A CA 1
ATOM 1371 C C . PRO A 1 179 ? 15.382 5.459 5.779 1.00 94.44 179 PRO A C 1
ATOM 1373 O O . PRO A 1 179 ? 15.866 6.303 5.024 1.00 94.44 179 PRO A O 1
ATOM 1376 N N . ASN A 1 180 ? 15.906 5.194 6.971 1.00 94.31 180 ASN A N 1
ATOM 1377 C CA . ASN A 1 180 ? 17.140 5.809 7.432 1.00 94.31 180 ASN A CA 1
ATOM 1378 C C . ASN A 1 180 ? 18.209 4.746 7.684 1.00 94.31 180 ASN A C 1
ATOM 1380 O O . ASN A 1 180 ? 18.036 3.579 7.331 1.00 94.31 180 ASN A O 1
ATOM 1384 N N . SER A 1 181 ? 19.338 5.166 8.246 1.00 91.94 181 SER A N 1
ATOM 1385 C CA . SER A 1 181 ? 20.480 4.307 8.487 1.00 91.94 181 SER A CA 1
ATOM 1386 C C . SER A 1 181 ? 20.071 3.034 9.234 1.00 91.94 181 SER A C 1
ATOM 1388 O O . SER A 1 181 ? 19.187 3.069 10.104 1.00 91.94 181 SER A O 1
ATOM 1390 N N . CYS A 1 182 ? 20.728 1.916 8.916 1.00 92.25 182 CYS A N 1
ATOM 1391 C CA . CYS A 1 182 ? 20.440 0.617 9.534 1.00 92.25 182 CYS A CA 1
ATOM 1392 C C . CYS A 1 182 ? 18.965 0.219 9.426 1.00 92.25 182 CYS A C 1
ATOM 1394 O O . CYS A 1 182 ? 18.336 -0.102 10.432 1.00 92.25 182 CYS A O 1
ATOM 1396 N N . VAL A 1 183 ? 18.371 0.319 8.236 1.00 91.81 183 VAL A N 1
ATOM 1397 C CA . VAL A 1 183 ? 16.908 0.301 8.055 1.00 91.81 183 VAL A CA 1
ATOM 1398 C C . VAL A 1 183 ? 16.219 -0.960 8.597 1.00 91.81 183 VAL A C 1
ATOM 1400 O O . VAL A 1 183 ? 15.038 -0.912 8.906 1.00 91.81 183 VAL A O 1
ATOM 1403 N N . LEU A 1 184 ? 16.926 -2.084 8.745 1.00 89.94 184 LEU A N 1
ATOM 1404 C CA . LEU A 1 184 ? 16.372 -3.327 9.305 1.00 89.94 184 LEU A CA 1
ATOM 1405 C C . LEU A 1 184 ? 16.530 -3.445 10.825 1.00 89.94 184 LEU A C 1
ATOM 1407 O O . LEU A 1 184 ? 15.868 -4.275 11.440 1.00 89.94 184 LEU A O 1
ATOM 1411 N N . GLU A 1 185 ? 17.390 -2.628 11.427 1.00 88.69 185 GLU A N 1
ATOM 1412 C CA . GLU A 1 185 ? 17.704 -2.686 12.852 1.00 88.69 185 GLU A CA 1
ATOM 1413 C C . GLU A 1 185 ? 16.705 -1.865 13.664 1.00 88.69 185 GLU A C 1
ATOM 1415 O O . GLU A 1 185 ? 16.323 -0.760 13.265 1.00 88.69 185 GLU A O 1
ATOM 1420 N N . LYS A 1 186 ? 16.311 -2.375 14.834 1.00 87.44 186 LYS A N 1
ATOM 1421 C CA . LYS A 1 186 ? 15.469 -1.637 15.788 1.00 87.44 186 LYS A CA 1
ATOM 1422 C C . LYS A 1 186 ? 16.250 -0.477 16.398 1.00 87.44 186 LYS A C 1
ATOM 1424 O O . LYS A 1 186 ? 17.475 -0.470 16.376 1.00 87.44 186 LYS A O 1
ATOM 1429 N N . TYR A 1 187 ? 15.551 0.479 17.014 1.00 83.62 187 TYR A N 1
ATOM 1430 C CA . TYR A 1 187 ? 16.173 1.671 17.617 1.00 83.62 187 TYR A CA 1
ATOM 1431 C C . TYR A 1 187 ? 17.416 1.385 18.480 1.00 83.62 187 TYR A C 1
ATOM 1433 O O . TYR A 1 187 ? 18.412 2.089 18.346 1.00 83.62 187 TYR A O 1
ATOM 1441 N N . ALA A 1 188 ? 17.369 0.353 19.329 1.00 83.62 188 ALA A N 1
ATOM 1442 C CA . ALA A 1 188 ? 18.469 -0.001 20.230 1.00 83.62 188 ALA A CA 1
ATOM 1443 C C . ALA A 1 188 ? 19.724 -0.523 19.504 1.00 83.62 188 ALA A C 1
ATOM 1445 O O . ALA A 1 188 ? 20.823 -0.422 20.041 1.00 83.62 188 ALA A O 1
ATOM 1446 N N . ASP A 1 189 ? 19.562 -1.030 18.282 1.00 87.69 189 ASP A N 1
ATOM 1447 C CA . ASP A 1 189 ? 20.597 -1.742 17.531 1.00 87.69 189 ASP A CA 1
ATOM 1448 C C . ASP A 1 189 ? 21.220 -0.870 16.418 1.00 87.69 189 ASP A C 1
ATOM 1450 O O . ASP A 1 189 ? 22.128 -1.293 15.703 1.00 87.69 189 ASP A O 1
ATOM 1454 N N . LYS A 1 190 ? 20.784 0.392 16.273 1.00 89.06 190 LYS A N 1
ATOM 1455 C CA . LYS A 1 190 ? 21.318 1.347 15.282 1.00 89.06 190 LYS A CA 1
ATOM 1456 C C . LYS A 1 190 ? 22.633 1.998 15.736 1.00 89.06 190 LYS A C 1
ATOM 1458 O O . LYS A 1 190 ? 22.687 3.214 15.963 1.00 89.06 190 LYS A O 1
ATOM 1463 N N . THR A 1 191 ? 23.693 1.199 15.853 1.00 89.06 191 THR A N 1
ATOM 1464 C CA . THR A 1 191 ? 25.022 1.661 16.298 1.00 89.06 191 THR A CA 1
ATOM 1465 C C . THR A 1 191 ? 25.705 2.584 15.283 1.00 89.06 191 THR A C 1
ATOM 1467 O O . THR A 1 191 ? 25.360 2.597 14.099 1.00 89.06 191 THR A O 1
ATOM 1470 N N . ALA A 1 192 ? 26.709 3.350 15.722 1.00 89.12 192 ALA A N 1
ATOM 1471 C CA . ALA A 1 192 ? 27.487 4.221 14.837 1.00 89.12 192 ALA A CA 1
ATOM 1472 C C . ALA A 1 192 ? 28.173 3.436 13.702 1.00 89.12 192 ALA A C 1
ATOM 1474 O O . ALA A 1 192 ? 28.196 3.890 12.559 1.00 89.12 192 ALA A O 1
ATOM 1475 N N . GLU A 1 193 ? 28.665 2.230 13.995 1.00 89.38 193 GLU A N 1
ATOM 1476 C CA . GLU A 1 193 ? 29.289 1.330 13.022 1.00 89.38 193 GLU A CA 1
ATOM 1477 C C . GLU A 1 193 ? 28.278 0.884 11.969 1.00 89.38 193 GLU A C 1
ATOM 1479 O O . GLU A 1 193 ? 28.555 0.952 10.773 1.00 89.38 193 GLU A O 1
ATOM 1484 N N . CYS A 1 194 ? 27.078 0.484 12.400 1.00 89.19 194 CYS A N 1
ATOM 1485 C CA . CYS A 1 194 ? 26.020 0.107 11.476 1.00 89.19 194 CYS A CA 1
ATOM 1486 C C . CYS A 1 194 ? 25.639 1.284 10.559 1.00 89.19 194 CYS A C 1
ATOM 1488 O O . CYS A 1 194 ? 25.495 1.110 9.347 1.00 89.19 194 CYS A O 1
ATOM 1490 N N . ARG A 1 195 ? 25.534 2.503 11.105 1.00 89.31 195 ARG A N 1
ATOM 1491 C CA . ARG A 1 195 ? 25.189 3.705 10.326 1.00 89.31 195 ARG A CA 1
ATOM 1492 C C . ARG A 1 195 ? 26.272 4.084 9.323 1.00 89.31 195 ARG A C 1
ATOM 1494 O O . ARG A 1 195 ? 25.948 4.564 8.242 1.00 89.31 195 ARG A O 1
ATOM 1501 N N . ALA A 1 196 ? 27.538 3.842 9.656 1.00 87.31 196 ALA A N 1
ATOM 1502 C CA . ALA A 1 196 ? 28.649 4.044 8.733 1.00 87.31 196 ALA A CA 1
ATOM 1503 C C . ALA A 1 196 ? 28.604 3.062 7.547 1.00 87.31 196 ALA A C 1
ATOM 1505 O O . ALA A 1 196 ? 28.994 3.423 6.440 1.00 87.31 196 ALA A O 1
ATOM 1506 N N . VAL A 1 197 ? 28.108 1.837 7.765 1.00 86.25 197 VAL A N 1
ATOM 1507 C CA . VAL A 1 197 ? 27.937 0.823 6.710 1.00 86.25 197 VAL A CA 1
ATOM 1508 C C . VAL A 1 197 ? 26.684 1.085 5.870 1.00 86.25 197 VAL A C 1
ATOM 1510 O O . VAL A 1 197 ? 26.713 0.913 4.653 1.00 86.25 197 VAL A O 1
ATOM 1513 N N . GLN A 1 198 ? 25.591 1.516 6.501 1.00 87.38 198 GLN A N 1
ATOM 1514 C CA . GLN A 1 198 ? 24.317 1.795 5.845 1.00 87.38 198 GLN A CA 1
ATOM 1515 C C . GLN A 1 198 ? 23.811 3.196 6.241 1.00 87.38 198 GLN A C 1
ATOM 1517 O O . GLN A 1 198 ? 23.074 3.303 7.223 1.00 87.38 198 GLN A O 1
ATOM 1522 N N . PRO A 1 199 ? 24.150 4.259 5.484 1.00 78.25 199 PRO A N 1
ATOM 1523 C CA . PRO A 1 199 ? 23.881 5.649 5.870 1.00 78.25 199 PRO A CA 1
ATOM 1524 C C . PRO A 1 199 ? 22.404 6.073 5.781 1.00 78.25 199 PRO A C 1
ATOM 1526 O O . PRO A 1 199 ? 22.008 6.989 6.495 1.00 78.25 199 PRO A O 1
ATOM 1529 N N . GLY A 1 200 ? 21.553 5.375 5.016 1.00 89.06 200 GLY A N 1
ATOM 1530 C CA . GLY A 1 200 ? 20.121 5.699 4.896 1.00 89.06 200 GLY A CA 1
ATOM 1531 C C . GLY A 1 200 ? 19.830 6.987 4.119 1.00 89.06 200 GLY A C 1
ATOM 1532 O O . GLY A 1 200 ? 20.706 7.506 3.435 1.00 89.06 200 GLY A O 1
ATOM 1533 N N . GLY A 1 201 ? 18.583 7.476 4.178 1.00 94.75 201 GLY A N 1
ATOM 1534 C CA . GLY A 1 201 ? 18.129 8.621 3.377 1.00 94.75 201 GLY A CA 1
ATOM 1535 C C . GLY A 1 201 ? 18.168 9.989 4.062 1.00 94.75 201 GLY A C 1
ATOM 1536 O O . GLY A 1 201 ? 18.003 10.994 3.366 1.00 94.75 201 GLY A O 1
ATOM 1537 N N . LEU A 1 202 ? 18.388 10.060 5.382 1.00 97.19 202 LEU A N 1
ATOM 1538 C CA . LEU A 1 202 ? 18.423 11.329 6.112 1.00 97.19 202 LEU A CA 1
ATOM 1539 C C . LEU A 1 202 ? 19.711 12.100 5.801 1.00 97.19 202 LEU A C 1
ATOM 1541 O O . LEU A 1 202 ? 20.816 11.616 6.035 1.00 97.19 202 LEU A O 1
ATOM 1545 N N . CYS A 1 203 ? 19.567 13.335 5.335 1.00 97.00 203 CYS A N 1
ATOM 1546 C CA . CYS A 1 203 ? 20.698 14.228 5.133 1.00 97.00 203 CYS A CA 1
ATOM 1547 C C . CYS A 1 203 ? 21.347 14.642 6.459 1.00 97.00 203 CYS A C 1
ATOM 1549 O O . CYS A 1 203 ? 20.642 14.821 7.456 1.00 97.00 203 CYS A O 1
ATOM 1551 N N . PRO A 1 204 ? 22.667 14.902 6.473 1.00 95.12 204 PRO A N 1
ATOM 1552 C CA . PRO A 1 204 ? 23.306 15.570 7.596 1.00 95.12 204 PRO A CA 1
ATOM 1553 C C . PRO A 1 204 ? 22.630 16.907 7.922 1.00 95.12 204 PRO A C 1
ATOM 1555 O O . PRO A 1 204 ? 22.062 17.579 7.054 1.00 95.12 204 PRO A O 1
ATOM 1558 N N . LEU A 1 205 ? 22.723 17.319 9.185 1.00 93.38 205 LEU A N 1
ATOM 1559 C CA . LEU A 1 205 ? 22.125 18.561 9.657 1.00 93.38 205 LEU A CA 1
ATOM 1560 C C . LEU A 1 205 ? 22.587 19.759 8.809 1.00 93.38 205 LEU A C 1
ATOM 1562 O O . LEU A 1 205 ? 23.779 20.021 8.684 1.00 93.38 205 LEU A O 1
ATOM 1566 N N . GLY A 1 206 ? 21.625 20.499 8.251 1.00 91.56 206 GLY A N 1
ATOM 1567 C CA . GLY A 1 206 ? 21.882 21.683 7.421 1.00 91.56 206 GLY A CA 1
ATOM 1568 C C . GLY A 1 206 ? 22.137 21.390 5.938 1.00 91.56 206 GLY A C 1
ATOM 1569 O O . GLY A 1 206 ? 22.206 22.326 5.147 1.00 91.56 206 GLY A O 1
ATOM 1570 N N . VAL A 1 207 ? 22.214 20.118 5.536 1.00 96.62 207 VAL A N 1
ATOM 1571 C CA . VAL A 1 207 ? 22.417 19.712 4.138 1.00 96.62 207 VAL A CA 1
ATOM 1572 C C . VAL A 1 207 ? 21.067 19.505 3.447 1.00 96.62 207 VAL A C 1
ATOM 1574 O O . VAL A 1 207 ? 20.145 18.909 4.012 1.00 96.62 207 VAL A O 1
ATOM 1577 N N . ALA A 1 208 ? 20.921 20.034 2.230 1.00 96.31 208 ALA A N 1
ATOM 1578 C CA . ALA A 1 208 ? 19.736 19.829 1.398 1.00 96.31 208 ALA A CA 1
ATOM 1579 C C . ALA A 1 208 ? 19.803 18.473 0.669 1.00 96.31 208 ALA A C 1
ATOM 1581 O O . ALA A 1 208 ? 20.894 18.079 0.257 1.00 96.31 208 ALA A O 1
ATOM 1582 N N . PRO A 1 209 ? 18.667 17.774 0.483 1.00 97.56 209 PRO A N 1
ATOM 1583 C CA . PRO A 1 209 ? 18.644 16.527 -0.270 1.00 97.56 209 PRO A CA 1
ATOM 1584 C C . PRO A 1 209 ? 18.951 16.762 -1.747 1.00 97.56 209 PRO A C 1
ATOM 1586 O O . PRO A 1 209 ? 18.493 17.738 -2.341 1.00 97.56 209 PRO A O 1
ATOM 1589 N N . ASP A 1 210 ? 19.698 15.835 -2.336 1.00 93.62 210 ASP A N 1
ATOM 1590 C CA . ASP A 1 210 ? 20.072 15.836 -3.753 1.00 93.62 210 ASP A CA 1
ATOM 1591 C C . ASP A 1 210 ? 19.664 14.541 -4.478 1.00 93.62 210 ASP A C 1
ATOM 1593 O O . ASP A 1 210 ? 19.871 14.423 -5.687 1.00 93.62 210 ASP A O 1
ATOM 1597 N N . GLY A 1 211 ? 19.083 13.580 -3.748 1.00 90.31 211 GLY A N 1
ATOM 1598 C CA . GLY A 1 211 ? 18.682 12.266 -4.251 1.00 90.31 211 GLY A CA 1
ATOM 1599 C C . GLY A 1 211 ? 19.852 11.319 -4.512 1.00 90.31 211 GLY A C 1
ATOM 1600 O O . GLY A 1 211 ? 19.637 10.200 -4.962 1.00 90.31 211 GLY A O 1
ATOM 1601 N N . VAL A 1 212 ? 21.090 11.733 -4.244 1.00 87.56 212 VAL A N 1
ATOM 1602 C CA . VAL A 1 212 ? 22.296 10.935 -4.498 1.00 87.56 212 VAL A CA 1
ATOM 1603 C C . VAL A 1 212 ? 22.992 10.601 -3.187 1.00 87.56 212 VAL A C 1
ATOM 1605 O O . VAL A 1 212 ? 23.181 9.431 -2.872 1.00 87.56 212 VAL A O 1
ATOM 1608 N N . ASN A 1 213 ? 23.346 11.622 -2.410 1.00 88.75 213 ASN A N 1
ATOM 1609 C CA . ASN A 1 213 ? 23.992 11.470 -1.111 1.00 88.75 213 ASN A CA 1
ATOM 1610 C C . ASN A 1 213 ? 22.967 11.252 0.002 1.00 88.75 213 ASN A C 1
ATOM 1612 O O . ASN A 1 213 ? 23.227 10.534 0.963 1.00 88.75 213 ASN A O 1
ATOM 1616 N N . CYS A 1 214 ? 21.805 11.888 -0.125 1.00 94.75 214 CYS A N 1
ATOM 1617 C CA . CYS A 1 214 ? 20.683 11.726 0.782 1.00 94.75 214 CYS A CA 1
ATOM 1618 C C . CYS A 1 214 ? 19.377 12.110 0.082 1.00 94.75 214 CYS A C 1
ATOM 1620 O O . CYS A 1 214 ? 19.353 12.889 -0.876 1.00 94.75 214 CYS A O 1
ATOM 1622 N N . THR A 1 215 ? 18.275 11.558 0.572 1.00 97.06 215 THR A N 1
ATOM 1623 C CA . THR A 1 215 ? 16.962 11.637 -0.077 1.00 97.06 215 THR A CA 1
ATOM 1624 C C . THR A 1 215 ? 16.056 12.658 0.592 1.00 97.06 215 THR A C 1
ATOM 1626 O O . THR A 1 215 ? 15.215 13.272 -0.067 1.00 97.06 215 THR A O 1
ATOM 1629 N N . PHE A 1 216 ? 16.214 12.880 1.895 1.00 98.38 216 PHE A N 1
ATOM 1630 C CA . PHE A 1 216 ? 15.359 13.807 2.618 1.00 98.38 216 PHE A CA 1
ATOM 1631 C C . PHE A 1 216 ? 16.077 14.521 3.756 1.00 98.38 216 PHE A C 1
ATOM 1633 O O . PHE A 1 216 ? 16.962 13.980 4.414 1.00 98.38 216 PHE A O 1
ATOM 1640 N N . ASN A 1 217 ? 15.634 15.741 4.036 1.00 97.88 217 ASN A N 1
ATOM 1641 C CA . ASN A 1 217 ? 15.948 16.436 5.277 1.00 97.88 217 ASN A CA 1
ATOM 1642 C C . ASN A 1 217 ? 14.659 16.942 5.921 1.00 97.88 217 ASN A C 1
ATOM 1644 O O . ASN A 1 217 ? 13.601 16.940 5.293 1.00 97.88 217 ASN A O 1
ATOM 1648 N N . TYR A 1 218 ? 14.741 17.367 7.178 1.00 97.62 218 TYR A N 1
ATOM 1649 C CA . TYR A 1 218 ? 13.562 17.831 7.892 1.00 97.62 218 TYR A CA 1
ATOM 1650 C C . TYR A 1 218 ? 13.869 18.920 8.917 1.00 97.62 218 TYR A C 1
ATOM 1652 O O . TYR A 1 218 ? 14.988 19.032 9.439 1.00 97.62 218 TYR A O 1
ATOM 1660 N N . THR A 1 219 ? 12.813 19.644 9.273 1.00 96.06 219 THR A N 1
ATOM 1661 C CA . THR A 1 219 ? 12.704 20.487 10.463 1.00 96.06 219 THR A CA 1
ATOM 1662 C C . THR A 1 219 ? 11.389 20.182 11.168 1.00 96.06 219 THR A C 1
ATOM 1664 O O . THR A 1 219 ? 10.364 20.023 10.518 1.00 96.06 219 THR A O 1
ATOM 1667 N N . ILE A 1 220 ? 11.401 20.094 12.498 1.00 96.12 220 ILE A N 1
ATOM 1668 C CA . ILE A 1 220 ? 10.159 20.051 13.278 1.00 96.12 220 ILE A CA 1
ATOM 1669 C C . ILE A 1 220 ? 9.706 21.502 13.454 1.00 96.12 220 ILE A C 1
ATOM 1671 O O . ILE A 1 220 ? 10.431 22.305 14.041 1.00 96.12 220 ILE A O 1
ATOM 1675 N N . LEU A 1 221 ? 8.541 21.846 12.905 1.00 96.12 221 LEU A N 1
ATOM 1676 C CA . LEU A 1 221 ? 7.968 23.193 12.999 1.00 96.12 221 LEU A CA 1
ATOM 1677 C C . LEU A 1 221 ? 7.388 23.463 14.387 1.00 96.12 221 LEU A C 1
ATOM 1679 O O . LEU A 1 221 ? 7.398 24.600 14.858 1.00 96.12 221 LEU A O 1
ATOM 1683 N N . GLY A 1 222 ? 6.900 22.407 15.034 1.00 94.69 222 GLY A N 1
ATOM 1684 C CA . GLY A 1 222 ? 6.251 22.479 16.327 1.00 94.69 222 GLY A CA 1
ATOM 1685 C C . GLY A 1 222 ? 5.519 21.195 16.681 1.00 94.69 222 GLY A C 1
ATOM 1686 O O . GLY A 1 222 ? 5.678 20.164 16.021 1.00 94.69 222 GLY A O 1
ATOM 1687 N N . HIS A 1 223 ? 4.696 21.271 17.721 1.00 95.19 223 HIS A N 1
ATOM 1688 C CA . HIS A 1 223 ? 3.873 20.155 18.158 1.00 95.19 223 HIS A CA 1
ATOM 1689 C C . HIS A 1 223 ? 2.497 20.602 18.647 1.00 95.19 223 HIS A C 1
ATOM 1691 O O . HIS A 1 223 ? 2.291 21.754 19.014 1.00 95.19 223 HIS A O 1
ATOM 1697 N N . ILE A 1 224 ? 1.570 19.655 18.720 1.00 95.62 224 ILE A N 1
ATOM 1698 C CA . ILE A 1 224 ? 0.216 19.855 19.232 1.00 95.62 224 ILE A CA 1
ATOM 1699 C C . ILE A 1 224 ? 0.028 18.927 20.431 1.00 95.62 224 ILE A C 1
ATOM 1701 O O . ILE A 1 224 ? 0.165 17.712 20.259 1.00 95.62 224 ILE A O 1
ATOM 1705 N N . PRO A 1 225 ? -0.219 19.444 21.646 1.00 95.19 225 PRO A N 1
ATOM 1706 C CA . PRO A 1 225 ? -0.636 18.613 22.771 1.00 95.19 225 PRO A CA 1
ATOM 1707 C C . PRO A 1 225 ? -2.024 18.023 22.497 1.00 95.19 225 PRO A C 1
ATOM 1709 O O . PRO A 1 225 ? -2.951 18.753 22.150 1.00 95.19 225 PRO A O 1
ATOM 1712 N N . LEU A 1 226 ? -2.173 16.703 22.632 1.00 95.19 226 LEU A N 1
ATOM 1713 C CA . LEU A 1 226 ? -3.433 16.037 22.291 1.00 95.19 226 LEU A CA 1
ATOM 1714 C C . LEU A 1 226 ? -4.575 16.428 23.224 1.00 95.19 226 LEU A C 1
ATOM 1716 O O . LEU A 1 226 ? -5.670 16.680 22.738 1.00 95.19 226 LEU A O 1
ATOM 1720 N N . ASP A 1 227 ? -4.322 16.506 24.530 1.00 95.50 227 ASP A N 1
ATOM 1721 C CA . ASP A 1 227 ? -5.367 16.796 25.520 1.00 95.50 227 ASP A CA 1
ATOM 1722 C C . ASP A 1 227 ? -5.962 18.199 25.328 1.00 95.50 227 ASP A C 1
ATOM 1724 O O . ASP A 1 227 ? -7.176 18.367 25.443 1.00 95.50 227 ASP A O 1
ATOM 1728 N N . ASP A 1 228 ? -5.133 19.172 24.939 1.00 95.25 228 ASP A N 1
ATOM 1729 C CA . ASP A 1 228 ? -5.583 20.523 24.597 1.00 95.25 228 ASP A CA 1
ATOM 1730 C C . ASP A 1 228 ? -6.341 20.555 23.263 1.00 95.25 228 ASP A C 1
ATOM 1732 O O . ASP A 1 228 ? -7.384 21.199 23.159 1.00 95.25 228 ASP A O 1
ATOM 1736 N N . LEU A 1 229 ? -5.846 19.836 22.247 1.00 95.81 229 LEU A N 1
ATOM 1737 C CA . LEU A 1 229 ? -6.474 19.779 20.924 1.00 95.81 229 LEU A CA 1
ATOM 1738 C C . LEU A 1 229 ? -7.894 19.211 20.990 1.00 95.81 229 LEU A C 1
ATOM 1740 O O . LEU A 1 229 ? -8.808 19.761 20.376 1.00 95.81 229 LEU A O 1
ATOM 1744 N N . VAL A 1 230 ? -8.070 18.096 21.703 1.00 94.50 230 VAL A N 1
ATOM 1745 C CA . VAL A 1 230 ? -9.371 17.415 21.790 1.00 94.50 230 VAL A CA 1
ATOM 1746 C C . VAL A 1 230 ? -10.311 18.079 22.802 1.00 94.50 230 VAL A C 1
ATOM 1748 O O . VAL A 1 230 ? -11.494 17.749 22.839 1.00 94.50 230 VAL A O 1
ATOM 1751 N N . GLY A 1 231 ? -9.803 19.027 23.599 1.00 95.19 231 GLY A N 1
ATOM 1752 C CA . GLY A 1 231 ? -10.580 19.845 24.529 1.00 95.19 231 GLY A CA 1
ATOM 1753 C C . GLY A 1 231 ? -10.700 19.299 25.953 1.00 95.19 231 GLY A C 1
ATOM 1754 O O . GLY A 1 231 ? -11.449 19.876 26.737 1.00 95.19 231 GLY A O 1
ATOM 1755 N N . ILE A 1 232 ? -9.963 18.245 26.321 1.00 95.25 232 ILE A N 1
ATOM 1756 C CA . ILE A 1 232 ? -9.999 17.664 27.678 1.00 95.25 232 ILE A CA 1
ATOM 1757 C C . ILE A 1 232 ? -9.637 18.717 28.730 1.00 95.25 232 ILE A C 1
ATOM 1759 O O . ILE A 1 232 ? -10.346 18.868 29.722 1.00 95.25 232 ILE A O 1
ATOM 1763 N N . THR A 1 233 ? -8.577 19.492 28.497 1.00 95.06 233 THR A N 1
ATOM 1764 C CA . THR A 1 233 ? -8.095 20.514 29.444 1.00 95.06 233 THR A CA 1
ATOM 1765 C C . THR A 1 233 ? -9.009 21.737 29.555 1.00 95.06 233 THR A C 1
ATOM 1767 O O . THR A 1 233 ? -8.851 22.540 30.470 1.00 95.06 233 THR A O 1
ATOM 1770 N N . ASN A 1 234 ? -10.005 21.856 28.671 1.00 93.25 234 ASN A N 1
ATOM 1771 C CA . ASN A 1 234 ? -11.038 22.892 28.714 1.00 93.25 234 ASN A CA 1
ATOM 1772 C C . ASN A 1 234 ? -12.361 22.399 29.328 1.00 93.25 234 ASN A C 1
ATOM 1774 O O . ASN A 1 234 ? -13.317 23.170 29.410 1.00 93.25 234 ASN A O 1
ATOM 1778 N N . MET A 1 235 ? -12.441 21.143 29.776 1.00 93.38 235 MET A N 1
ATOM 1779 C CA . MET A 1 235 ? -13.622 20.608 30.457 1.00 93.38 235 MET A CA 1
ATOM 1780 C C . MET A 1 235 ? -13.510 20.743 31.975 1.00 93.38 235 MET A C 1
ATOM 1782 O O . MET A 1 235 ? -12.453 20.498 32.556 1.00 93.38 235 MET A O 1
ATOM 1786 N N . THR A 1 236 ? -14.617 21.095 32.630 1.00 92.12 236 THR A N 1
ATOM 1787 C CA . THR A 1 236 ? -14.692 21.220 34.090 1.00 92.12 236 THR A CA 1
ATOM 1788 C C . THR A 1 236 ? -14.756 19.854 34.770 1.00 92.12 236 THR A C 1
ATOM 1790 O O . THR A 1 236 ? -15.473 18.954 34.325 1.00 92.12 236 THR A O 1
ATOM 1793 N N . PHE A 1 237 ? -14.025 19.708 35.871 1.00 91.19 237 PHE A N 1
ATOM 1794 C CA . PHE A 1 237 ? -13.932 18.484 36.653 1.00 91.19 237 PHE A CA 1
ATOM 1795 C C . PHE A 1 237 ? -15.225 18.250 37.444 1.00 91.19 237 PHE A C 1
ATOM 1797 O O . PHE A 1 237 ? -15.549 18.999 38.369 1.00 91.19 237 PHE A O 1
ATOM 1804 N N . LYS A 1 238 ? -15.953 17.174 37.123 1.00 83.75 238 LYS A N 1
ATOM 1805 C CA . LYS A 1 238 ? -17.234 16.823 37.765 1.00 83.75 238 LYS A CA 1
ATOM 1806 C C . LYS A 1 238 ? -18.210 18.016 37.784 1.00 83.75 238 LYS A C 1
ATOM 1808 O O . LYS A 1 238 ? -18.516 18.574 36.736 1.00 83.75 238 LYS A O 1
ATOM 1813 N N . ASN A 1 239 ? -18.683 18.394 38.973 1.00 76.75 239 ASN A N 1
ATOM 1814 C CA . ASN A 1 239 ? -19.599 19.511 39.218 1.00 76.75 239 ASN A CA 1
ATOM 1815 C C . ASN A 1 239 ? -18.870 20.755 39.757 1.00 76.75 239 ASN A C 1
ATOM 1817 O O . ASN A 1 239 ? -19.513 21.657 40.289 1.00 76.75 239 ASN A O 1
ATOM 1821 N N . ASP A 1 240 ? -17.538 20.792 39.680 1.00 86.69 240 ASP A N 1
ATOM 1822 C CA . ASP A 1 240 ? -16.746 21.947 40.089 1.00 86.69 240 ASP A CA 1
ATOM 1823 C C . ASP A 1 240 ? -16.482 22.848 38.877 1.00 86.69 240 ASP A C 1
ATOM 1825 O O . ASP A 1 240 ? -15.586 22.600 38.071 1.00 86.69 240 ASP A O 1
ATOM 1829 N N . SER A 1 241 ? -17.261 23.925 38.757 1.00 82.94 241 SER A N 1
ATOM 1830 C CA . SER A 1 241 ? -17.126 24.905 37.673 1.00 82.94 241 SER A CA 1
ATOM 1831 C C . SER A 1 241 ? -15.833 25.729 37.734 1.00 82.94 241 SER A C 1
ATOM 1833 O O . SER A 1 241 ? -15.596 26.549 36.850 1.00 82.94 241 SER A O 1
ATOM 1835 N N . THR A 1 242 ? -15.016 25.573 38.780 1.00 88.56 242 THR A N 1
ATOM 1836 C CA . THR A 1 242 ? -13.778 26.342 38.982 1.00 88.56 242 THR A CA 1
ATOM 1837 C C . THR A 1 242 ? -12.511 25.548 38.670 1.00 88.56 242 THR A C 1
ATOM 1839 O O . THR A 1 242 ? -11.429 26.132 38.576 1.00 88.56 242 THR A O 1
ATOM 1842 N N . ARG A 1 243 ? -12.629 24.231 38.464 1.00 92.88 243 ARG A N 1
ATOM 1843 C CA . ARG A 1 243 ? -11.505 23.326 38.217 1.00 92.88 243 ARG A CA 1
ATOM 1844 C C . ARG A 1 243 ? -11.673 22.610 36.884 1.00 92.88 243 ARG A C 1
ATOM 1846 O O . ARG A 1 243 ? -12.719 22.032 36.622 1.00 92.88 243 ARG A O 1
ATOM 1853 N N . TYR A 1 244 ? -10.616 22.580 36.080 1.00 94.81 244 TYR A N 1
ATOM 1854 C CA . TYR A 1 244 ? -10.568 21.856 34.806 1.00 94.81 244 TYR A CA 1
ATOM 1855 C C . TYR A 1 244 ? -9.817 20.526 34.944 1.00 94.81 244 TYR A C 1
ATOM 1857 O O . TYR A 1 244 ? -9.014 20.373 35.871 1.00 94.81 244 TYR A O 1
ATOM 1865 N N . TYR A 1 245 ? -10.063 19.570 34.040 1.00 95.75 245 TYR A N 1
ATOM 1866 C CA . TYR A 1 245 ? -9.252 18.348 33.972 1.00 95.75 245 TYR A CA 1
ATOM 1867 C C . TYR A 1 245 ? -7.803 18.694 33.624 1.00 95.75 245 TYR A C 1
ATOM 1869 O O . TYR A 1 245 ? -7.528 19.466 32.708 1.00 95.75 245 TYR A O 1
ATOM 1877 N N . LYS A 1 246 ? -6.863 18.088 34.344 1.00 94.06 246 LYS A N 1
ATOM 1878 C CA . LYS A 1 246 ? -5.428 18.267 34.129 1.00 94.06 246 LYS A CA 1
ATOM 1879 C C . LYS A 1 246 ? -4.949 17.597 32.842 1.00 94.06 246 LYS A C 1
ATOM 1881 O O . LYS A 1 246 ? -4.108 18.148 32.140 1.00 94.06 246 LYS A O 1
ATOM 1886 N N . ASP A 1 247 ? -5.417 16.379 32.597 1.00 92.94 247 ASP A N 1
ATOM 1887 C CA . ASP A 1 247 ? -4.981 15.520 31.501 1.00 92.94 247 ASP A CA 1
ATOM 1888 C C . ASP A 1 247 ? -6.013 14.412 31.241 1.00 92.94 247 ASP A C 1
ATOM 1890 O O . ASP A 1 247 ? -6.977 14.222 31.995 1.00 92.94 247 ASP A O 1
ATOM 1894 N N . ARG A 1 248 ? -5.795 13.638 30.175 1.00 91.31 248 ARG A N 1
ATOM 1895 C CA . ARG A 1 248 ? -6.637 12.480 29.849 1.00 91.31 248 ARG A CA 1
ATOM 1896 C C . ARG A 1 248 ? -6.719 11.454 30.979 1.00 91.31 248 ARG A C 1
ATOM 1898 O O . ARG A 1 248 ? -7.743 10.788 31.114 1.00 91.31 248 ARG A O 1
ATOM 1905 N N . THR A 1 249 ? -5.659 11.275 31.765 1.00 91.38 249 THR A N 1
ATOM 1906 C CA . THR A 1 249 ? -5.646 10.258 32.825 1.00 91.38 249 THR A CA 1
ATOM 1907 C C . THR A 1 249 ? -6.681 10.603 33.889 1.00 91.38 249 THR A C 1
ATOM 1909 O O . THR A 1 249 ? -7.420 9.726 34.330 1.00 91.38 249 THR A O 1
ATOM 1912 N N . GLU A 1 250 ? -6.760 11.874 34.288 1.00 92.94 250 GLU A N 1
ATOM 1913 C CA . GLU A 1 250 ? -7.783 12.357 35.220 1.00 92.94 250 GLU A CA 1
ATOM 1914 C C . GLU A 1 250 ? -9.192 12.262 34.619 1.00 92.94 250 GLU A C 1
ATOM 1916 O O . GLU A 1 250 ? -10.102 11.774 35.284 1.00 92.94 250 GLU A O 1
ATOM 1921 N N . PHE A 1 251 ? -9.347 12.650 33.352 1.00 93.06 251 PHE A N 1
ATOM 1922 C CA . PHE A 1 251 ? -10.604 12.549 32.607 1.00 93.06 251 PHE A CA 1
ATOM 1923 C C . PHE A 1 251 ? -11.136 11.105 32.543 1.00 93.06 251 PHE A C 1
ATOM 1925 O O . PHE A 1 251 ? -12.285 10.846 32.888 1.00 93.06 251 PHE A O 1
ATOM 1932 N N . CYS A 1 252 ? -10.282 10.141 32.193 1.00 91.31 252 CYS A N 1
ATOM 1933 C CA . CYS A 1 252 ? -10.646 8.726 32.109 1.00 91.31 252 CYS A CA 1
ATOM 1934 C C . CYS A 1 252 ? -10.905 8.094 33.485 1.00 91.31 252 CYS A C 1
ATOM 1936 O O . CYS A 1 252 ? -11.845 7.318 33.639 1.00 91.31 252 CYS A O 1
ATOM 1938 N N . LYS A 1 253 ? -10.124 8.449 34.519 1.00 91.31 253 LYS A N 1
ATOM 1939 C CA . LYS A 1 253 ? -10.361 7.978 35.900 1.00 91.31 253 LYS A CA 1
ATOM 1940 C C . LYS A 1 253 ? -11.686 8.465 36.478 1.00 91.31 253 LYS A C 1
ATOM 1942 O O . LYS A 1 253 ? -12.204 7.845 37.401 1.00 91.31 253 LYS A O 1
ATOM 1947 N N . ASP A 1 254 ? -12.222 9.555 35.941 1.00 90.88 254 ASP A N 1
ATOM 1948 C CA . ASP A 1 254 ? -13.560 10.050 36.257 1.00 90.88 254 ASP A CA 1
ATOM 1949 C C . ASP A 1 254 ? -14.679 9.307 35.501 1.00 90.88 254 ASP A C 1
ATOM 1951 O O . ASP A 1 254 ? -15.847 9.672 35.590 1.00 90.88 254 ASP A O 1
ATOM 1955 N N . GLY A 1 255 ? -14.337 8.257 34.748 1.00 89.25 255 GLY A N 1
ATOM 1956 C CA . GLY A 1 255 ? -15.281 7.453 33.975 1.00 89.25 255 GLY A CA 1
ATOM 1957 C C . GLY A 1 255 ? -15.673 8.063 32.630 1.00 89.25 255 GLY A C 1
ATOM 1958 O O . GLY A 1 255 ? -16.551 7.512 31.970 1.00 89.25 255 GLY A O 1
ATOM 1959 N N . ARG A 1 256 ? -15.041 9.170 32.213 1.00 90.00 256 ARG A N 1
ATOM 1960 C CA . ARG A 1 256 ? -15.321 9.800 30.919 1.00 90.00 256 ARG A CA 1
ATOM 1961 C C . ARG A 1 256 ? -14.617 9.102 29.762 1.00 90.00 256 ARG A C 1
ATOM 1963 O O . ARG A 1 256 ? -13.529 8.541 29.906 1.00 90.00 256 ARG A O 1
ATOM 1970 N N . ILE A 1 257 ? -15.230 9.183 28.590 1.00 88.06 257 ILE A N 1
ATOM 1971 C CA . ILE A 1 257 ? -14.825 8.472 27.382 1.00 88.06 257 ILE A CA 1
ATOM 1972 C C . ILE A 1 257 ? -14.296 9.475 26.362 1.00 88.06 257 ILE A C 1
ATOM 1974 O O . ILE A 1 257 ? -15.011 10.368 25.919 1.00 88.06 257 ILE A O 1
ATOM 1978 N N . GLU A 1 258 ? -13.024 9.335 25.977 1.00 87.94 258 GLU A N 1
ATOM 1979 C CA . GLU A 1 258 ? -12.436 10.197 24.944 1.00 87.94 258 GLU A CA 1
ATOM 1980 C C . GLU A 1 258 ? -12.988 9.821 23.572 1.00 87.94 258 GLU A C 1
ATOM 1982 O O . GLU A 1 258 ? -13.437 10.683 22.833 1.00 87.94 258 GLU A O 1
ATOM 1987 N N . TYR A 1 259 ? -12.934 8.536 23.226 1.00 83.56 259 TYR A N 1
ATOM 1988 C CA . TYR A 1 259 ? -13.488 8.015 21.987 1.00 83.56 259 TYR A CA 1
ATOM 1989 C C . TYR A 1 259 ? -13.634 6.503 22.086 1.00 83.56 259 TYR A C 1
ATOM 1991 O O . TYR A 1 259 ? -12.673 5.814 22.431 1.00 83.56 259 TYR A O 1
ATOM 1999 N N . ARG A 1 260 ? -14.812 5.982 21.756 1.00 76.88 260 ARG A N 1
ATOM 2000 C CA . ARG A 1 260 ? -15.069 4.549 21.622 1.00 76.88 260 ARG A CA 1
ATOM 2001 C C . ARG A 1 260 ? -16.073 4.316 20.502 1.00 76.88 260 ARG A C 1
ATOM 2003 O O . ARG A 1 260 ? -17.031 5.069 20.365 1.00 76.88 260 ARG A O 1
ATOM 2010 N N . VAL A 1 261 ? -15.857 3.266 19.719 1.00 68.25 261 VAL A N 1
ATOM 2011 C CA . VAL A 1 261 ? -16.815 2.800 18.711 1.00 68.25 261 VAL A CA 1
ATOM 2012 C C . VAL A 1 261 ? -17.607 1.651 19.331 1.00 68.25 261 VAL A C 1
ATOM 2014 O O . VAL A 1 261 ? -17.018 0.807 20.006 1.00 68.25 261 VAL A O 1
ATOM 2017 N N . ASN A 1 262 ? -18.930 1.656 19.174 1.00 61.59 262 ASN A N 1
ATOM 2018 C CA . ASN A 1 262 ? -19.784 0.572 19.661 1.00 61.59 262 ASN A CA 1
ATOM 2019 C C . ASN A 1 262 ? -19.633 -0.717 18.826 1.00 61.59 262 ASN A C 1
ATOM 2021 O O . ASN A 1 262 ? -19.116 -0.690 17.710 1.00 61.59 262 ASN A O 1
ATOM 2025 N N . ASP A 1 263 ? -20.135 -1.840 19.350 1.00 52.16 263 ASP A N 1
ATOM 2026 C CA . ASP A 1 263 ? -19.995 -3.195 18.775 1.00 52.16 263 ASP A CA 1
ATOM 2027 C C . ASP A 1 263 ? -20.607 -3.378 17.366 1.00 52.16 263 ASP A C 1
ATOM 2029 O O . ASP A 1 263 ? -20.475 -4.447 16.778 1.00 52.16 263 ASP A O 1
ATOM 2033 N N . GLN A 1 264 ? -21.281 -2.352 16.836 1.00 48.06 264 GLN A N 1
ATOM 2034 C CA . GLN A 1 264 ? -21.963 -2.319 15.534 1.00 48.06 264 GLN A CA 1
ATOM 2035 C C . GLN A 1 264 ? -21.319 -1.326 14.548 1.00 48.06 264 GLN A C 1
ATOM 2037 O O . GLN A 1 264 ? -21.866 -1.072 13.476 1.00 48.06 264 GLN A O 1
ATOM 2042 N N . GLY A 1 265 ? -20.202 -0.687 14.922 1.00 52.91 265 GLY A N 1
ATOM 2043 C CA . GLY A 1 265 ? -19.461 0.219 14.041 1.00 52.91 265 GLY A CA 1
ATOM 2044 C C . GLY A 1 265 ? -20.196 1.508 13.650 1.00 52.91 265 GLY A C 1
ATOM 2045 O O . GLY A 1 265 ? -19.762 2.171 12.715 1.00 52.91 265 GLY A O 1
ATOM 2046 N N . LYS A 1 266 ? -21.304 1.883 14.312 1.00 54.47 266 LYS A N 1
ATOM 2047 C CA . LYS A 1 266 ? -22.194 2.969 13.839 1.00 54.47 266 LYS A CA 1
ATOM 2048 C C . LYS A 1 266 ? -22.489 4.070 14.865 1.00 54.47 266 LYS A C 1
ATOM 2050 O O . LYS A 1 266 ? -23.251 4.986 14.567 1.00 54.47 266 LYS A O 1
ATOM 2055 N N . THR A 1 267 ? -21.887 4.055 16.059 1.00 53.22 267 THR A N 1
ATOM 2056 C CA . THR A 1 267 ? -22.009 5.186 17.004 1.00 53.22 267 THR A CA 1
ATOM 2057 C C . THR A 1 267 ? -20.757 5.364 17.860 1.00 53.22 267 THR A C 1
ATOM 2059 O O . THR A 1 267 ? -20.211 4.405 18.405 1.00 53.22 267 THR A O 1
ATOM 2062 N N . THR A 1 268 ? -20.297 6.612 17.958 1.00 63.03 268 THR A N 1
ATOM 2063 C CA . THR A 1 268 ? -19.127 7.018 18.740 1.00 63.03 268 THR A CA 1
ATOM 2064 C C . THR A 1 268 ? -19.576 7.447 20.132 1.00 63.03 268 THR A C 1
ATOM 2066 O O . THR A 1 268 ? -20.179 8.511 20.274 1.00 63.03 268 THR A O 1
ATOM 2069 N N . GLU A 1 269 ? -19.296 6.655 21.163 1.00 76.50 269 GLU A N 1
ATOM 2070 C CA . GLU A 1 269 ? -19.394 7.150 22.536 1.00 76.50 269 GLU A CA 1
ATOM 2071 C C . GLU A 1 269 ? -18.178 8.039 22.807 1.00 76.50 269 GLU A C 1
ATOM 2073 O O . GLU A 1 269 ? -17.029 7.598 22.731 1.00 76.50 269 GLU A O 1
ATOM 2078 N N . SER A 1 270 ? -18.436 9.318 23.056 1.00 86.38 270 SER A N 1
ATOM 2079 C CA . SER A 1 270 ? -17.424 10.327 23.342 1.00 86.38 270 SER A CA 1
ATOM 2080 C C . SER A 1 270 ? -18.058 11.415 24.197 1.00 86.38 270 SER A C 1
ATOM 2082 O O . SER A 1 270 ? -19.065 12.000 23.803 1.00 86.38 270 SER A O 1
ATOM 2084 N N . ASP A 1 271 ? -17.439 11.728 25.330 1.00 89.25 271 ASP A N 1
ATOM 2085 C CA . ASP A 1 271 ? -17.765 12.914 26.129 1.00 89.25 271 ASP A CA 1
ATOM 2086 C C . ASP A 1 271 ? -17.139 14.194 25.540 1.00 89.25 271 ASP A C 1
ATOM 2088 O O . ASP A 1 271 ? -17.301 15.286 26.086 1.00 89.25 271 ASP A O 1
ATOM 2092 N N . LEU A 1 272 ? -16.408 14.070 24.427 1.00 90.56 272 LEU A N 1
ATOM 2093 C CA . LEU A 1 272 ? -15.774 15.167 23.707 1.00 90.56 272 LEU A CA 1
ATOM 2094 C C . LEU A 1 272 ? -16.492 15.436 22.386 1.00 90.56 272 LEU A C 1
ATOM 2096 O O . LEU A 1 272 ? -16.506 14.590 21.487 1.00 90.56 272 LEU A O 1
ATOM 2100 N N . GLU A 1 273 ? -16.970 16.670 22.213 1.00 90.12 273 GLU A N 1
ATOM 2101 C CA . GLU A 1 273 ? -17.543 17.145 20.943 1.00 90.12 273 GLU A CA 1
ATOM 2102 C C . GLU A 1 273 ? -16.534 17.038 19.791 1.00 90.12 273 GLU A C 1
ATOM 2104 O O . GLU A 1 273 ? -16.911 16.882 18.632 1.00 90.12 273 GLU A O 1
ATOM 2109 N N . PHE A 1 274 ? -15.231 17.082 20.100 1.00 92.56 274 PHE A N 1
ATOM 2110 C CA . PHE A 1 274 ? -14.176 16.943 19.105 1.00 92.56 274 PHE A CA 1
ATOM 2111 C C . PHE A 1 274 ? -14.359 15.677 18.266 1.00 92.56 274 PHE A C 1
ATOM 2113 O O . PHE A 1 274 ? -14.298 15.777 17.046 1.00 92.56 274 PHE A O 1
ATOM 2120 N N . TRP A 1 275 ? -14.645 14.520 18.871 1.00 88.44 275 TRP A N 1
ATOM 2121 C CA . TRP A 1 275 ? -14.710 13.227 18.175 1.00 88.44 275 TRP A CA 1
ATOM 2122 C C . TRP A 1 275 ? -16.094 12.814 17.663 1.00 88.44 275 TRP A C 1
ATOM 2124 O O . TRP A 1 275 ? -16.253 11.708 17.141 1.00 88.44 275 TRP A O 1
ATOM 2134 N N . LYS A 1 276 ? -17.087 13.697 17.780 1.00 86.12 276 LYS A N 1
ATOM 2135 C CA . LYS A 1 276 ? -18.439 13.445 17.283 1.00 86.12 276 LYS A CA 1
ATOM 2136 C C . LYS A 1 276 ? -18.444 13.136 15.783 1.00 86.12 276 LYS A C 1
ATOM 2138 O O . LYS A 1 276 ? -17.658 13.709 15.026 1.00 86.12 276 LYS A O 1
ATOM 2143 N N . ASP A 1 277 ? -19.315 12.216 15.373 1.00 82.69 277 ASP A N 1
ATOM 2144 C CA . ASP A 1 277 ? -19.466 11.766 13.983 1.00 82.69 277 ASP A CA 1
ATOM 2145 C C . ASP A 1 277 ? -18.139 11.285 13.373 1.00 82.69 277 ASP A C 1
ATOM 2147 O O . ASP A 1 277 ? -17.810 11.583 12.230 1.00 82.69 277 ASP A O 1
ATOM 2151 N N . GLY A 1 278 ? -17.338 10.547 14.150 1.00 79.25 278 GLY A N 1
ATOM 2152 C CA . GLY A 1 278 ? -15.966 10.172 13.784 1.00 79.25 278 GLY A CA 1
ATOM 2153 C C . GLY A 1 278 ? -15.808 9.322 12.512 1.00 79.25 278 GLY A C 1
ATOM 2154 O O . GLY A 1 278 ? -14.687 9.187 12.031 1.00 79.25 278 GLY A O 1
ATOM 2155 N N . LEU A 1 279 ? -16.892 8.771 11.956 1.00 78.12 279 LEU A N 1
ATOM 2156 C CA . LEU A 1 279 ? -16.904 8.061 10.667 1.00 78.12 279 LEU A CA 1
ATOM 2157 C C . LEU A 1 279 ? -17.391 8.931 9.497 1.00 78.12 279 LEU A C 1
ATOM 2159 O O . LEU A 1 279 ? -17.299 8.521 8.347 1.00 78.12 279 LEU A O 1
ATOM 2163 N N . ASN A 1 280 ? -17.892 10.137 9.766 1.00 85.00 280 ASN A N 1
ATOM 2164 C CA . ASN A 1 280 ? -18.341 11.054 8.730 1.00 85.00 280 ASN A CA 1
ATOM 2165 C C . ASN A 1 280 ? -17.136 11.796 8.131 1.00 85.00 280 ASN A C 1
ATOM 2167 O O . ASN A 1 280 ? -16.491 12.604 8.801 1.00 85.00 280 ASN A O 1
ATOM 2171 N N . GLN A 1 281 ? -16.867 11.571 6.844 1.00 84.38 281 GLN A N 1
ATOM 2172 C CA . GLN A 1 281 ? -15.733 12.177 6.137 1.00 84.38 281 GLN A CA 1
ATOM 2173 C C . GLN A 1 281 ? -15.736 13.711 6.205 1.00 84.38 281 GLN A C 1
ATOM 2175 O O . GLN A 1 281 ? -14.693 14.326 6.407 1.00 84.38 281 GLN A O 1
ATOM 2180 N N . THR A 1 282 ? -16.905 14.354 6.109 1.00 89.12 282 THR A N 1
ATOM 2181 C CA . THR A 1 282 ? -17.005 15.822 6.179 1.00 89.12 282 THR A CA 1
ATOM 2182 C C . THR A 1 282 ? -16.673 16.333 7.581 1.00 89.12 282 THR A C 1
ATOM 2184 O O . THR A 1 282 ? -15.921 17.302 7.723 1.00 89.12 282 THR A O 1
ATOM 2187 N N . ALA A 1 283 ? -17.170 15.665 8.627 1.00 89.19 283 ALA A N 1
ATOM 2188 C CA . ALA A 1 283 ? -16.813 15.971 10.011 1.00 89.19 283 ALA A CA 1
ATOM 2189 C C . ALA A 1 283 ? -15.307 15.770 10.255 1.00 89.19 283 ALA A C 1
ATOM 2191 O O . ALA A 1 283 ? -14.658 16.603 10.893 1.00 89.19 283 ALA A O 1
ATOM 2192 N N . ASN A 1 284 ? -14.729 14.719 9.677 1.00 89.12 284 ASN A N 1
ATOM 2193 C CA . ASN A 1 284 ? -13.306 14.410 9.753 1.00 89.12 284 ASN A CA 1
ATOM 2194 C C . ASN A 1 284 ? -12.453 15.480 9.048 1.00 89.12 284 ASN A C 1
ATOM 2196 O O . ASN A 1 284 ? -11.508 15.991 9.651 1.00 89.12 284 ASN A O 1
ATOM 2200 N N . SER A 1 285 ? -12.839 15.939 7.853 1.00 89.19 285 SER A N 1
ATOM 2201 C CA . SER A 1 285 ? -12.186 17.063 7.163 1.00 89.19 285 SER A CA 1
ATOM 2202 C C . SER A 1 285 ? -12.308 18.386 7.935 1.00 89.19 285 SER A C 1
ATOM 2204 O O . SER A 1 285 ? -11.374 19.192 7.949 1.00 89.19 285 SER A O 1
ATOM 2206 N N . VAL A 1 286 ? -13.437 18.642 8.611 1.00 91.69 286 VAL A N 1
ATOM 2207 C CA . VAL A 1 286 ? -13.574 19.783 9.540 1.00 91.69 286 VAL A CA 1
ATOM 2208 C C . VAL A 1 286 ? -12.611 19.632 10.718 1.00 91.69 286 VAL A C 1
ATOM 2210 O O . VAL A 1 286 ? -11.965 20.602 11.113 1.00 91.69 286 VAL A O 1
ATOM 2213 N N . ARG A 1 287 ? -12.473 18.426 11.270 1.00 93.06 287 ARG A N 1
ATOM 2214 C CA . ARG A 1 287 ? -11.570 18.148 12.390 1.00 93.06 287 ARG A CA 1
ATOM 2215 C C . ARG A 1 287 ? -10.101 18.340 12.012 1.00 93.06 287 ARG A C 1
ATOM 2217 O O . ARG A 1 287 ? -9.351 18.922 12.792 1.00 93.06 287 ARG A O 1
ATOM 2224 N N . SER A 1 288 ? -9.701 17.941 10.808 1.00 92.75 288 SER A N 1
ATOM 2225 C CA . SER A 1 288 ? -8.353 18.204 10.291 1.00 92.75 288 SER A CA 1
ATOM 2226 C C . SER A 1 288 ? -8.071 19.701 10.144 1.00 92.75 288 SER A C 1
ATOM 2228 O O . SER A 1 288 ? -6.980 20.153 10.486 1.00 92.75 288 SER A O 1
ATOM 2230 N N . ARG A 1 289 ? -9.065 20.506 9.739 1.00 92.44 289 ARG A N 1
ATOM 2231 C CA . ARG A 1 289 ? -8.943 21.976 9.760 1.00 92.44 289 ARG A CA 1
ATOM 2232 C C . ARG A 1 289 ? -8.805 22.524 11.180 1.00 92.44 289 ARG A C 1
ATOM 2234 O O . ARG A 1 289 ? -7.895 23.307 11.426 1.00 92.44 289 ARG A O 1
ATOM 2241 N N . LYS A 1 290 ? -9.608 22.037 12.136 1.00 94.38 290 LYS A N 1
ATOM 2242 C CA . LYS A 1 290 ? -9.476 22.407 13.559 1.00 94.38 290 LYS A CA 1
ATOM 2243 C C . LYS A 1 290 ? -8.080 22.109 14.113 1.00 94.38 290 LYS A C 1
ATOM 2245 O O . LYS A 1 290 ? -7.570 22.903 14.894 1.00 94.38 290 LYS A O 1
ATOM 2250 N N . LEU A 1 291 ? -7.448 21.006 13.704 1.00 94.94 291 LEU A N 1
ATOM 2251 C CA . LEU A 1 291 ? -6.062 20.689 14.072 1.00 94.94 291 LEU A CA 1
ATOM 2252 C C . LEU A 1 291 ? -5.084 21.771 13.591 1.00 94.94 291 LEU A C 1
ATOM 2254 O O . LEU A 1 291 ? -4.238 22.224 14.365 1.00 94.94 291 LEU A O 1
ATOM 2258 N N . ILE A 1 292 ? -5.211 22.200 12.333 1.00 94.06 292 ILE A N 1
ATOM 2259 C CA . ILE A 1 292 ? -4.362 23.237 11.727 1.00 94.06 292 ILE A CA 1
ATOM 2260 C C . ILE A 1 292 ? -4.597 24.597 12.409 1.00 94.06 292 ILE A C 1
ATOM 2262 O O . ILE A 1 292 ? -3.640 25.280 12.782 1.00 94.06 292 ILE A O 1
ATOM 2266 N N . ASP A 1 293 ? -5.858 24.968 12.637 1.00 93.88 293 ASP A N 1
ATOM 2267 C CA . ASP A 1 293 ? -6.235 26.225 13.297 1.00 93.88 293 ASP A CA 1
ATOM 2268 C C . ASP A 1 293 ? -5.762 26.267 14.757 1.00 93.88 293 ASP A C 1
ATOM 2270 O O . ASP A 1 293 ? -5.222 27.278 15.225 1.00 93.88 293 ASP A O 1
ATOM 2274 N N . PHE A 1 294 ? -5.900 25.143 15.472 1.00 94.50 294 PHE A N 1
ATOM 2275 C CA . PHE A 1 294 ? -5.414 24.997 16.839 1.00 94.50 294 PHE A CA 1
ATOM 2276 C C . PHE A 1 294 ? -3.904 25.218 16.903 1.00 94.50 294 PHE A C 1
ATOM 2278 O O . PHE A 1 294 ? -3.441 26.018 17.712 1.00 94.50 294 PHE A O 1
ATOM 2285 N N . TYR A 1 295 ? -3.131 24.576 16.024 1.00 94.56 295 TYR A N 1
ATOM 2286 C CA . TYR A 1 295 ? -1.681 24.759 15.960 1.00 94.56 295 TYR A CA 1
ATOM 2287 C C . TYR A 1 295 ? -1.297 26.233 15.763 1.00 94.56 295 TYR A C 1
ATOM 2289 O O . TYR A 1 295 ? -0.453 26.759 16.490 1.00 94.56 295 TYR A O 1
ATOM 2297 N N . ASN A 1 296 ? -1.942 26.920 14.814 1.00 92.50 296 ASN A N 1
ATOM 2298 C CA . ASN A 1 296 ? -1.647 28.323 14.507 1.00 92.50 296 ASN A CA 1
ATOM 2299 C C . ASN A 1 296 ? -2.048 29.288 15.633 1.00 92.50 296 ASN A C 1
ATOM 2301 O O . ASN A 1 296 ? -1.482 30.379 15.726 1.00 92.50 296 ASN A O 1
ATOM 2305 N N . THR A 1 297 ? -2.980 28.885 16.496 1.00 91.06 297 THR A N 1
ATOM 2306 C CA . THR A 1 297 ? -3.348 29.619 17.715 1.00 91.06 297 THR A CA 1
ATOM 2307 C C . THR A 1 297 ? -2.377 29.316 18.859 1.00 91.06 297 THR A C 1
ATOM 2309 O O . THR A 1 297 ? -1.903 30.221 19.547 1.00 91.06 297 THR A O 1
ATOM 2312 N N . PHE A 1 298 ? -2.045 28.037 19.044 1.00 88.19 298 PHE A N 1
ATOM 2313 C CA . PHE A 1 298 ? -1.197 27.537 20.124 1.00 88.19 298 PHE A CA 1
ATOM 2314 C C . PHE A 1 298 ? 0.259 28.003 19.994 1.00 88.19 298 PHE A C 1
ATOM 2316 O O . PHE A 1 298 ? 0.891 28.329 21.001 1.00 88.19 298 PHE A O 1
ATOM 2323 N N . ARG A 1 299 ? 0.778 28.114 18.761 1.00 88.94 299 ARG A N 1
ATOM 2324 C CA . ARG A 1 299 ? 2.166 28.529 18.478 1.00 88.94 299 ARG A CA 1
ATOM 2325 C C . ARG A 1 299 ? 2.569 29.865 19.103 1.00 88.94 299 ARG A C 1
ATOM 2327 O O . ARG A 1 299 ? 3.741 30.059 19.386 1.00 88.94 299 ARG A O 1
ATOM 2334 N N . ASN A 1 300 ? 1.624 30.781 19.342 1.00 80.31 300 ASN A N 1
ATOM 2335 C CA . ASN A 1 300 ? 1.922 32.126 19.855 1.00 80.31 300 ASN A CA 1
ATOM 2336 C C . ASN A 1 300 ? 2.548 32.110 21.261 1.00 80.31 300 ASN A C 1
ATOM 2338 O O . ASN A 1 300 ? 3.005 33.141 21.747 1.00 80.31 300 ASN A O 1
ATOM 2342 N N . LYS A 1 301 ? 2.558 30.949 21.923 1.00 70.00 301 LYS A N 1
ATOM 2343 C CA . LYS A 1 301 ? 3.128 30.742 23.256 1.00 70.00 301 LYS A CA 1
ATOM 2344 C C . LYS A 1 301 ? 4.508 30.065 23.231 1.00 70.00 301 LYS A C 1
ATOM 2346 O O . LYS A 1 301 ? 5.058 29.801 24.297 1.00 70.00 301 LYS A O 1
ATOM 2351 N N . THR A 1 302 ? 5.058 29.738 22.058 1.00 81.00 302 THR A N 1
ATOM 2352 C CA . THR A 1 302 ? 6.228 28.852 21.906 1.00 81.00 302 THR A CA 1
ATOM 2353 C C . THR A 1 302 ? 7.110 29.242 20.708 1.00 81.00 302 THR A C 1
ATOM 2355 O O . THR A 1 302 ? 6.771 30.113 19.915 1.00 81.00 302 THR A O 1
ATOM 2358 N N . ASN A 1 303 ? 8.256 28.571 20.534 1.00 90.06 303 ASN A N 1
ATOM 2359 C CA . ASN A 1 303 ? 9.153 28.744 19.376 1.00 90.06 303 ASN A CA 1
ATOM 2360 C C . ASN A 1 303 ? 8.652 28.002 18.114 1.00 90.06 303 ASN A C 1
ATOM 2362 O O . ASN A 1 303 ? 9.435 27.390 17.385 1.00 90.06 303 ASN A O 1
ATOM 2366 N N . MET A 1 304 ? 7.338 27.955 17.899 1.00 93.50 304 MET A N 1
ATOM 2367 C CA . MET A 1 304 ? 6.710 27.218 16.800 1.00 93.50 304 MET A CA 1
ATOM 2368 C C . MET A 1 304 ? 6.522 28.105 15.564 1.00 93.50 304 MET A C 1
ATOM 2370 O O . MET A 1 304 ? 6.242 29.298 15.666 1.00 93.50 304 MET A O 1
ATOM 2374 N N . VAL A 1 305 ? 6.650 27.513 14.378 1.00 92.44 305 VAL A N 1
ATOM 2375 C CA . VAL A 1 305 ? 6.543 28.223 13.088 1.00 92.44 305 VAL A CA 1
ATOM 2376 C C . VAL A 1 305 ? 5.143 28.057 12.505 1.00 92.44 305 VAL A C 1
ATOM 2378 O O . VAL A 1 305 ? 4.565 26.990 12.662 1.00 92.44 305 VAL A O 1
ATOM 2381 N N . GLU A 1 306 ? 4.604 29.072 11.820 1.00 91.44 306 GLU A N 1
ATOM 2382 C CA . GLU A 1 306 ? 3.301 28.983 11.132 1.00 91.44 306 GLU A CA 1
ATOM 2383 C C . GLU A 1 306 ? 3.208 27.814 10.155 1.00 91.44 306 GLU A C 1
ATOM 2385 O O . GLU A 1 306 ? 4.185 27.494 9.472 1.00 91.44 306 GLU A O 1
ATOM 2390 N N . PHE A 1 307 ? 2.002 27.267 9.989 1.00 90.94 307 PHE A N 1
ATOM 2391 C CA . PHE A 1 307 ? 1.720 26.465 8.806 1.00 90.94 307 PHE A CA 1
ATOM 2392 C C . PHE A 1 307 ? 1.843 27.317 7.533 1.00 90.94 307 PHE A C 1
ATOM 2394 O O . PHE A 1 307 ? 1.176 28.346 7.413 1.00 90.94 307 PHE A O 1
ATOM 2401 N N . PRO A 1 308 ? 2.629 26.893 6.530 1.00 92.31 308 PRO A N 1
ATOM 2402 C CA . PRO A 1 308 ? 2.549 27.512 5.216 1.00 92.31 308 PRO A CA 1
ATOM 2403 C C . PRO A 1 308 ? 1.195 27.185 4.572 1.00 92.31 308 PRO A C 1
ATOM 2405 O O . PRO A 1 308 ? 0.667 26.083 4.723 1.00 92.31 308 PRO A O 1
ATOM 2408 N N . SER A 1 309 ? 0.637 28.123 3.806 1.00 92.50 309 SER A N 1
ATOM 2409 C CA . SER A 1 309 ? -0.586 27.850 3.046 1.00 92.50 309 SER A CA 1
ATOM 2410 C C . SER A 1 309 ? -0.329 26.834 1.928 1.00 92.50 309 SER A C 1
ATOM 2412 O O . SER A 1 309 ? 0.719 26.867 1.279 1.00 92.50 309 SER A O 1
ATOM 2414 N N . ILE A 1 310 ? -1.319 25.990 1.626 1.00 94.25 310 ILE A N 1
ATOM 2415 C CA . ILE A 1 310 ? -1.263 25.012 0.520 1.00 94.25 310 ILE A CA 1
ATOM 2416 C C . ILE A 1 310 ? -0.957 25.707 -0.816 1.00 94.25 310 ILE A C 1
ATOM 2418 O O . ILE A 1 310 ? -0.192 25.195 -1.631 1.00 94.25 310 ILE A O 1
ATOM 2422 N N . GLY A 1 311 ? -1.521 26.900 -1.035 1.00 94.56 311 GLY A N 1
ATOM 2423 C CA . GLY A 1 311 ? -1.231 27.728 -2.208 1.00 94.56 311 GLY A CA 1
ATOM 2424 C C . GLY A 1 311 ? 0.239 28.142 -2.298 1.00 94.56 311 GLY A C 1
ATOM 2425 O O . GLY A 1 311 ? 0.838 27.998 -3.360 1.00 94.56 311 GLY A O 1
ATOM 2426 N N . SER A 1 312 ? 0.841 28.590 -1.190 1.00 95.50 312 SER A N 1
ATOM 2427 C CA . SER A 1 312 ? 2.257 28.978 -1.186 1.00 95.50 312 SER A CA 1
ATOM 2428 C C . SER A 1 312 ? 3.186 27.773 -1.334 1.00 95.50 312 SER A C 1
ATOM 2430 O O . SER A 1 312 ? 4.171 27.859 -2.061 1.00 95.50 312 SER A O 1
ATOM 2432 N N . LEU A 1 313 ? 2.867 26.632 -0.716 1.00 96.81 313 LEU A N 1
ATOM 2433 C CA . LEU A 1 313 ? 3.611 25.390 -0.927 1.00 96.81 313 LEU A CA 1
ATOM 2434 C C . LEU A 1 313 ? 3.579 24.971 -2.397 1.00 96.81 313 LEU A C 1
ATOM 2436 O O . LEU A 1 313 ? 4.626 24.724 -2.983 1.00 96.81 313 LEU A O 1
ATOM 2440 N N . ARG A 1 314 ? 2.395 24.973 -3.011 1.00 95.88 314 ARG A N 1
ATOM 2441 C CA . ARG A 1 314 ? 2.213 24.604 -4.417 1.00 95.88 314 ARG A CA 1
ATOM 2442 C C . ARG A 1 314 ? 2.925 25.548 -5.379 1.00 95.88 314 ARG A C 1
ATOM 2444 O O . ARG A 1 314 ? 3.447 25.078 -6.376 1.00 95.88 314 ARG A O 1
ATOM 2451 N N . ALA A 1 315 ? 2.950 26.847 -5.089 1.00 95.19 315 ALA A N 1
ATOM 2452 C CA . ALA A 1 315 ? 3.664 27.824 -5.909 1.00 95.19 315 ALA A CA 1
ATOM 2453 C C . ALA A 1 315 ? 5.192 27.665 -5.825 1.00 95.19 315 ALA A C 1
ATOM 2455 O O . ALA A 1 315 ? 5.891 27.960 -6.789 1.00 95.19 315 ALA A O 1
ATOM 2456 N N . ASN A 1 316 ? 5.707 27.211 -4.677 1.00 96.00 316 ASN A N 1
ATOM 2457 C CA . ASN A 1 316 ? 7.142 27.009 -4.459 1.00 96.00 316 ASN A CA 1
ATOM 2458 C C . ASN A 1 316 ? 7.626 25.603 -4.843 1.00 96.00 316 ASN A C 1
ATOM 2460 O O . ASN A 1 316 ? 8.818 25.412 -5.072 1.00 96.00 316 ASN A O 1
ATOM 2464 N N . ASN A 1 317 ? 6.727 24.621 -4.886 1.00 98.00 317 ASN A N 1
ATOM 2465 C CA . ASN A 1 317 ? 7.028 23.279 -5.360 1.00 98.00 317 ASN A CA 1
ATOM 2466 C C . ASN A 1 317 ? 6.960 23.208 -6.890 1.00 98.00 317 ASN A C 1
ATOM 2468 O O . ASN A 1 317 ? 6.133 23.877 -7.512 1.00 98.00 317 ASN A O 1
ATOM 2472 N N . PRO A 1 318 ? 7.784 22.357 -7.519 1.00 97.00 318 PRO A N 1
ATOM 2473 C CA . PRO A 1 318 ? 7.727 22.151 -8.957 1.00 97.00 318 PRO A CA 1
ATOM 2474 C C . PRO A 1 318 ? 6.370 21.568 -9.384 1.00 97.00 318 PRO A C 1
ATOM 2476 O O . PRO A 1 318 ? 5.797 20.728 -8.677 1.00 97.00 318 PRO A O 1
ATOM 2479 N N . PRO A 1 319 ? 5.854 21.932 -10.571 1.00 96.75 319 PRO A N 1
ATOM 2480 C CA . PRO A 1 319 ? 4.721 21.234 -11.164 1.00 96.75 319 PRO A CA 1
ATOM 2481 C C . PRO A 1 319 ? 4.982 19.725 -11.249 1.00 96.75 319 PRO A C 1
ATOM 2483 O O . PRO A 1 319 ? 6.088 19.298 -11.574 1.00 96.75 319 PRO A O 1
ATOM 2486 N N . CYS A 1 320 ? 3.958 18.908 -10.999 1.00 96.56 320 CYS A N 1
ATOM 2487 C CA . CYS A 1 320 ? 4.083 17.445 -10.943 1.00 96.56 320 CYS A CA 1
ATOM 2488 C C . CYS A 1 320 ? 4.755 16.832 -12.179 1.00 96.56 320 CYS A C 1
ATOM 2490 O O . CYS A 1 320 ? 5.532 15.888 -12.070 1.00 96.56 320 CYS A O 1
ATOM 2492 N N . TYR A 1 321 ? 4.485 17.377 -13.369 1.00 95.50 321 TYR A N 1
ATOM 2493 C CA . TYR A 1 321 ? 5.057 16.876 -14.619 1.00 95.50 321 TYR A CA 1
ATOM 2494 C C . TYR A 1 321 ? 6.581 17.052 -14.719 1.00 95.50 321 TYR A C 1
ATOM 2496 O O . TYR A 1 321 ? 7.192 16.468 -15.605 1.00 95.50 321 TYR A O 1
ATOM 2504 N N . VAL A 1 322 ? 7.204 17.869 -13.864 1.00 95.69 322 VAL A N 1
ATOM 2505 C CA . VAL A 1 322 ? 8.666 18.038 -13.819 1.00 95.69 322 VAL A CA 1
ATOM 2506 C C . VAL A 1 322 ? 9.334 16.835 -13.162 1.00 95.69 322 VAL A C 1
ATOM 2508 O O . VAL A 1 322 ? 10.426 16.427 -13.560 1.00 95.69 322 VAL A O 1
ATOM 2511 N N . ASN A 1 323 ? 8.653 16.265 -12.170 1.00 96.00 323 ASN A N 1
ATOM 2512 C CA . ASN A 1 323 ? 9.194 15.252 -11.279 1.00 96.00 323 ASN A CA 1
ATOM 2513 C C . ASN A 1 323 ? 8.621 13.850 -11.523 1.00 96.00 323 ASN A C 1
ATOM 2515 O O . ASN A 1 323 ? 9.277 12.859 -11.209 1.00 96.00 323 ASN A O 1
ATOM 2519 N N . SER A 1 324 ? 7.424 13.757 -12.106 1.00 94.44 324 SER A N 1
ATOM 2520 C CA . SER A 1 324 ? 6.722 12.499 -12.347 1.00 94.44 324 SER A CA 1
ATOM 2521 C C . SER A 1 324 ? 6.547 12.211 -13.846 1.00 94.44 324 SER A C 1
ATOM 2523 O O . SER A 1 324 ? 5.817 12.945 -14.525 1.00 94.44 324 SER A O 1
ATOM 2525 N N . PRO A 1 325 ? 7.119 11.097 -14.354 1.00 90.56 325 PRO A N 1
ATOM 2526 C CA . PRO A 1 325 ? 6.851 10.599 -15.704 1.00 90.56 325 PRO A CA 1
ATOM 2527 C C . PRO A 1 325 ? 5.356 10.402 -15.977 1.00 90.56 325 PRO A C 1
ATOM 2529 O O . PRO A 1 325 ? 4.850 10.803 -17.024 1.00 90.56 325 PRO A O 1
ATOM 2532 N N . ARG A 1 326 ? 4.627 9.846 -15.002 1.00 90.56 326 ARG A N 1
ATOM 2533 C CA . ARG A 1 326 ? 3.174 9.670 -15.073 1.00 90.56 326 ARG A CA 1
ATOM 2534 C C . ARG A 1 326 ? 2.463 11.003 -15.303 1.00 90.56 326 ARG A C 1
ATOM 2536 O O . ARG A 1 326 ? 1.782 11.149 -16.314 1.00 90.56 326 ARG A O 1
ATOM 2543 N N . CYS A 1 327 ? 2.694 12.004 -14.454 1.00 93.88 327 CYS A N 1
ATOM 2544 C CA . CYS A 1 327 ? 2.072 13.326 -14.604 1.00 93.88 327 CYS A CA 1
ATOM 2545 C C . CYS A 1 327 ? 2.498 14.069 -15.880 1.00 93.88 327 CYS A C 1
ATOM 2547 O O . CYS A 1 327 ? 1.742 14.885 -16.406 1.00 93.88 327 CYS A O 1
ATOM 2549 N N . ALA A 1 328 ? 3.693 13.784 -16.400 1.00 93.75 328 ALA A N 1
ATOM 2550 C CA . ALA A 1 328 ? 4.169 14.319 -17.671 1.00 93.75 328 ALA A CA 1
ATOM 2551 C C . ALA A 1 328 ? 3.451 13.737 -18.900 1.00 93.75 328 ALA A C 1
ATOM 2553 O O . ALA A 1 328 ? 3.449 14.377 -19.953 1.00 93.75 328 ALA A O 1
ATOM 2554 N N . SER A 1 329 ? 2.861 12.544 -18.767 1.00 90.56 329 SER A N 1
ATOM 2555 C CA . SER A 1 329 ? 2.198 11.804 -19.852 1.00 90.56 329 SER A CA 1
ATOM 2556 C C . SER A 1 329 ? 0.668 11.913 -19.849 1.00 90.56 329 SER A C 1
ATOM 2558 O O . SER A 1 329 ? 0.026 11.679 -20.870 1.00 90.56 329 SER A O 1
ATOM 2560 N N . THR A 1 330 ? 0.062 12.280 -18.718 1.00 89.06 330 THR A N 1
ATOM 2561 C CA . THR A 1 330 ? -1.398 12.344 -18.558 1.00 89.06 330 THR A CA 1
ATOM 2562 C C . THR A 1 330 ? -2.012 13.555 -19.258 1.00 89.06 330 THR A C 1
ATOM 2564 O O . THR A 1 330 ? -1.518 14.672 -19.116 1.00 89.06 330 THR A O 1
ATOM 2567 N N . LYS A 1 331 ? -3.156 13.352 -19.925 1.00 90.19 331 LYS A N 1
ATOM 2568 C CA . LYS A 1 331 ? -3.871 14.374 -20.714 1.00 90.19 331 LYS A CA 1
ATOM 2569 C C . LYS A 1 331 ? -4.205 15.650 -19.933 1.00 90.19 331 LYS A C 1
ATOM 2571 O O . LYS A 1 331 ? -3.999 16.743 -20.447 1.00 90.19 331 LYS A O 1
ATOM 2576 N N . TYR A 1 332 ? -4.736 15.507 -18.720 1.00 92.00 332 TYR A N 1
ATOM 2577 C CA . TYR A 1 332 ? -5.168 16.636 -17.885 1.00 92.00 332 TYR A CA 1
ATOM 2578 C C . TYR A 1 332 ? -4.096 17.078 -16.880 1.00 92.00 332 TYR A C 1
ATOM 2580 O O . TYR A 1 332 ? -4.280 18.063 -16.174 1.00 92.00 332 TYR A O 1
ATOM 2588 N N . GLY A 1 333 ? -2.955 16.385 -16.835 1.00 93.25 333 GLY A N 1
ATOM 2589 C CA . GLY A 1 333 ? -1.898 16.651 -15.867 1.00 93.25 333 GLY A CA 1
ATOM 2590 C C . GLY A 1 333 ? -2.218 16.161 -14.457 1.00 93.25 333 GLY A C 1
ATOM 2591 O O . GLY A 1 333 ? -2.990 15.223 -14.256 1.00 93.25 333 GLY A O 1
ATOM 2592 N N . CYS A 1 334 ? -1.585 16.807 -13.481 1.00 95.38 334 CYS A N 1
ATOM 2593 C CA . CYS A 1 334 ? -1.722 16.486 -12.064 1.00 95.38 334 CYS A CA 1
ATOM 2594 C C . CYS A 1 334 ? -1.863 17.760 -11.225 1.00 95.38 334 CYS A C 1
ATOM 2596 O O . CYS A 1 334 ? -1.465 18.846 -11.659 1.00 95.38 334 CYS A O 1
ATOM 2598 N N . SER A 1 335 ? -2.373 17.616 -10.005 1.00 94.88 335 SER A N 1
ATOM 2599 C CA . SER A 1 335 ? -2.567 18.704 -9.046 1.00 94.88 335 SER A CA 1
ATOM 2600 C C . SER A 1 335 ? -1.944 18.382 -7.679 1.00 94.88 335 SER A C 1
ATOM 2602 O O . SER A 1 335 ? -1.572 17.242 -7.391 1.00 94.88 335 SER A O 1
ATOM 2604 N N . ARG A 1 336 ? -1.790 19.421 -6.847 1.00 94.81 336 ARG A N 1
ATOM 2605 C CA . ARG A 1 336 ? -1.390 19.328 -5.433 1.00 94.81 336 ARG A CA 1
ATOM 2606 C C . ARG A 1 336 ? -2.407 20.050 -4.570 1.00 94.81 336 ARG A C 1
ATOM 2608 O O . ARG A 1 336 ? -2.579 21.264 -4.712 1.00 94.81 336 ARG A O 1
ATOM 2615 N N . THR A 1 337 ? -3.041 19.312 -3.672 1.00 92.81 337 THR A N 1
ATOM 2616 C CA . THR A 1 337 ? -4.190 19.788 -2.889 1.00 92.81 337 THR A CA 1
ATOM 2617 C C . THR A 1 337 ? -3.952 19.765 -1.381 1.00 92.81 337 THR A C 1
ATOM 2619 O O . THR A 1 337 ? -4.638 20.492 -0.676 1.00 92.81 337 THR A O 1
ATOM 2622 N N . LEU A 1 338 ? -2.959 19.013 -0.893 1.00 94.88 338 LEU A N 1
ATOM 2623 C CA . LEU A 1 338 ? -2.690 18.805 0.539 1.00 94.88 338 LEU A CA 1
ATOM 2624 C C . LEU A 1 338 ? -1.429 19.530 1.023 1.00 94.88 338 LEU A C 1
ATOM 2626 O O . LEU A 1 338 ? -0.532 19.832 0.233 1.00 94.88 338 LEU A O 1
ATOM 2630 N N . LEU A 1 339 ? -1.289 19.728 2.335 1.00 96.69 339 LEU A N 1
ATOM 2631 C CA . LEU A 1 339 ? -0.061 20.209 2.986 1.00 96.69 339 LEU A CA 1
ATOM 2632 C C . LEU A 1 339 ? 1.152 19.301 2.717 1.00 96.69 339 LEU A C 1
ATOM 2634 O O . LEU A 1 339 ? 2.280 19.788 2.615 1.00 96.69 339 LEU A O 1
ATOM 2638 N N . ALA A 1 340 ? 0.917 18.002 2.517 1.00 96.69 340 ALA A N 1
ATOM 2639 C CA . ALA A 1 340 ? 1.950 17.038 2.138 1.00 96.69 340 ALA A CA 1
ATOM 2640 C C . ALA A 1 340 ? 2.407 17.161 0.670 1.00 96.69 340 ALA A C 1
ATOM 2642 O O . ALA A 1 340 ? 3.411 16.572 0.287 1.00 96.69 340 ALA A O 1
ATOM 2643 N N . GLN A 1 341 ? 1.697 17.938 -0.157 1.00 97.25 341 GLN A N 1
ATOM 2644 C CA . GLN A 1 341 ? 2.120 18.289 -1.520 1.00 97.25 341 GLN A CA 1
ATOM 2645 C C . GLN A 1 341 ? 2.399 17.081 -2.428 1.00 97.25 341 GLN A C 1
ATOM 2647 O O . GLN A 1 341 ? 3.233 17.154 -3.331 1.00 97.25 341 GLN A O 1
ATOM 2652 N N . VAL A 1 342 ? 1.670 15.985 -2.223 1.00 95.44 342 VAL A N 1
ATOM 2653 C CA . VAL A 1 342 ? 1.684 14.844 -3.139 1.00 95.44 342 VAL A CA 1
ATOM 2654 C C . VAL A 1 342 ? 0.941 15.178 -4.427 1.00 95.44 342 VAL A C 1
ATOM 2656 O O . VAL A 1 342 ? -0.026 15.942 -4.419 1.00 95.44 342 VAL A O 1
ATOM 2659 N N . CYS A 1 343 ? 1.400 14.606 -5.534 1.00 95.50 343 CYS A N 1
ATOM 2660 C CA . CYS A 1 343 ? 0.732 14.730 -6.820 1.00 95.50 343 CYS A CA 1
ATOM 2661 C C . CYS A 1 343 ? -0.479 13.809 -6.916 1.00 95.50 343 CYS A C 1
ATOM 2663 O O . CYS A 1 343 ? -0.389 12.626 -6.602 1.00 95.50 343 CYS A O 1
ATOM 2665 N N . GLN A 1 344 ? -1.576 14.328 -7.452 1.00 91.75 344 GLN A N 1
ATOM 2666 C CA . GLN A 1 344 ? -2.758 13.551 -7.804 1.00 91.75 344 GLN A CA 1
ATOM 2667 C C . GLN A 1 344 ? -3.020 13.677 -9.303 1.00 91.75 344 GLN A C 1
ATOM 2669 O O . GLN A 1 344 ? -2.988 14.781 -9.844 1.00 91.75 344 GLN A O 1
ATOM 2674 N N . VAL A 1 345 ? -3.246 12.550 -9.984 1.00 90.69 345 VAL A N 1
ATOM 2675 C CA . VAL A 1 345 ? -3.579 12.548 -11.416 1.00 90.69 345 VAL A CA 1
ATOM 2676 C C . VAL A 1 345 ? -4.988 13.083 -11.614 1.00 90.69 345 VAL A C 1
ATOM 2678 O O . VAL A 1 345 ? -5.927 12.628 -10.965 1.00 90.69 345 VAL A O 1
ATOM 2681 N N . CYS A 1 346 ? -5.132 14.017 -12.545 1.00 90.50 346 CYS A N 1
ATOM 2682 C CA . CYS A 1 346 ? -6.411 14.626 -12.858 1.00 90.50 346 CYS A CA 1
ATOM 2683 C C . CYS A 1 346 ? -7.219 13.779 -13.843 1.00 90.50 346 CYS A C 1
ATOM 2685 O O . CYS A 1 346 ? -6.698 13.314 -14.860 1.00 90.50 346 CYS A O 1
ATOM 2687 N N . THR A 1 347 ? -8.514 13.628 -13.573 1.00 86.69 347 THR A N 1
ATOM 2688 C CA . THR A 1 347 ? -9.451 12.860 -14.411 1.00 86.69 347 THR A CA 1
ATOM 2689 C C . THR A 1 347 ? -10.280 13.737 -15.351 1.00 86.69 347 THR A C 1
ATOM 2691 O O . THR A 1 347 ? -10.878 13.223 -16.294 1.00 86.69 347 THR A O 1
ATOM 2694 N N . SER A 1 348 ? -10.296 15.058 -15.140 1.00 84.44 348 SER A N 1
ATOM 2695 C CA . SER A 1 348 ? -11.125 16.007 -15.890 1.00 84.44 348 SER A CA 1
ATOM 2696 C C . SER A 1 348 ? -10.378 17.301 -16.216 1.00 84.44 348 SER A C 1
ATOM 2698 O O . SER A 1 348 ? -9.532 17.752 -15.448 1.00 84.44 348 SER A O 1
ATOM 2700 N N . ALA A 1 349 ? -10.738 17.927 -17.341 1.00 76.75 349 ALA A N 1
ATOM 2701 C CA . ALA A 1 349 ? -10.246 19.250 -17.738 1.00 76.75 349 ALA A CA 1
ATOM 2702 C C . ALA A 1 349 ? -10.827 20.399 -16.896 1.00 76.75 349 ALA A C 1
ATOM 2704 O O . ALA A 1 349 ? -10.309 21.510 -16.951 1.00 76.75 349 ALA A O 1
ATOM 2705 N N . ASN A 1 350 ? -11.910 20.145 -16.152 1.00 80.38 350 ASN A N 1
ATOM 2706 C CA . ASN A 1 350 ? -12.608 21.172 -15.374 1.00 80.38 350 ASN A CA 1
ATOM 2707 C C . ASN A 1 350 ? -11.962 21.441 -14.007 1.00 80.38 350 ASN A C 1
ATOM 2709 O O . ASN A 1 350 ? -12.361 22.383 -13.323 1.00 80.38 350 ASN A O 1
ATOM 2713 N N . ASP A 1 351 ? -10.989 20.629 -13.591 1.00 83.56 351 ASP A N 1
ATOM 2714 C CA . ASP A 1 351 ? -10.249 20.874 -12.358 1.00 83.56 351 ASP A CA 1
ATOM 2715 C C . ASP A 1 351 ? -9.202 21.971 -12.598 1.00 83.56 351 ASP A C 1
ATOM 2717 O O . ASP A 1 351 ? -8.184 21.788 -13.268 1.00 83.56 351 ASP A O 1
ATOM 2721 N N . THR A 1 352 ? -9.483 23.147 -12.041 1.00 86.62 352 THR A N 1
ATOM 2722 C CA . THR A 1 352 ? -8.681 24.363 -12.211 1.00 86.62 352 THR A CA 1
ATOM 2723 C C . THR A 1 352 ? -7.306 24.285 -11.549 1.00 86.62 352 THR A C 1
ATOM 2725 O O . THR A 1 352 ? -6.451 25.127 -11.821 1.00 86.62 352 THR A O 1
ATOM 2728 N N . LEU A 1 353 ? -7.068 23.291 -10.686 1.00 90.88 353 LEU A N 1
ATOM 2729 C CA . LEU A 1 353 ? -5.786 23.081 -10.017 1.00 90.88 353 LEU A CA 1
ATOM 2730 C C . LEU A 1 353 ? -4.851 22.154 -10.802 1.00 90.88 353 LEU A C 1
ATOM 2732 O O . LEU A 1 353 ? -3.696 21.978 -10.400 1.00 90.88 353 LEU A O 1
ATOM 2736 N N . CYS A 1 354 ? -5.337 21.559 -11.889 1.00 93.06 354 CYS A N 1
ATOM 2737 C CA . CYS A 1 354 ? -4.587 20.627 -12.710 1.00 93.06 354 CYS A CA 1
ATOM 2738 C C . CYS A 1 354 ? -3.611 21.331 -13.640 1.00 93.06 354 CYS A C 1
ATOM 2740 O O . CYS A 1 354 ? -3.959 22.253 -14.377 1.00 93.06 354 CYS A O 1
ATOM 2742 N N . VAL A 1 355 ? -2.368 20.853 -13.631 1.00 95.00 355 VAL A N 1
ATOM 2743 C CA . VAL A 1 355 ? -1.299 21.393 -14.466 1.00 95.00 355 VAL A CA 1
ATOM 2744 C C . VAL A 1 355 ? -0.752 20.287 -15.360 1.00 95.00 355 VAL A C 1
ATOM 2746 O O . VAL A 1 355 ? -0.054 19.377 -14.902 1.00 95.00 355 VAL A O 1
ATOM 2749 N N . ALA A 1 356 ? -1.068 20.372 -16.652 1.00 94.19 356 ALA A N 1
ATOM 2750 C CA . ALA A 1 356 ? -0.520 19.500 -17.685 1.00 94.19 356 ALA A CA 1
ATOM 2751 C C . ALA A 1 356 ? 0.856 19.986 -18.159 1.00 94.19 356 ALA A C 1
ATOM 2753 O O . ALA A 1 356 ? 1.161 21.181 -18.136 1.00 94.19 356 ALA A O 1
ATOM 2754 N N . LYS A 1 357 ? 1.686 19.049 -18.628 1.00 95.75 357 LYS A N 1
ATOM 2755 C CA . LYS A 1 357 ? 2.966 19.376 -19.262 1.00 95.75 357 LYS A CA 1
ATOM 2756 C C . LYS A 1 357 ? 2.717 20.215 -20.525 1.00 95.75 357 LYS A C 1
ATOM 2758 O O . LYS A 1 357 ? 1.950 19.772 -21.383 1.00 95.75 357 LYS A O 1
ATOM 2763 N N . PRO A 1 358 ? 3.386 21.368 -20.705 1.00 94.69 358 PRO A N 1
ATOM 2764 C CA . PRO A 1 358 ? 3.246 22.138 -21.933 1.00 94.69 358 PRO A CA 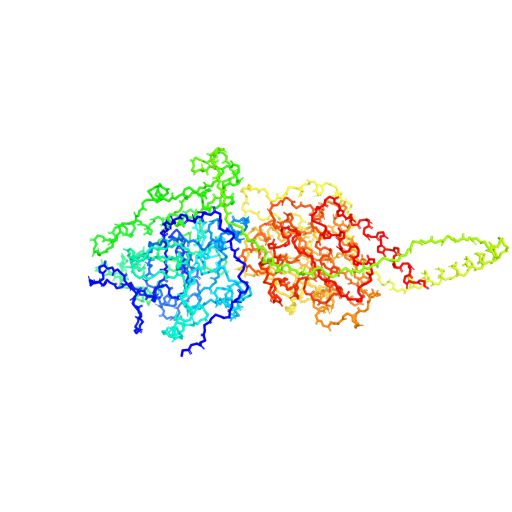1
ATOM 2765 C C . PRO A 1 358 ? 3.708 21.329 -23.166 1.00 94.69 358 PRO A C 1
ATOM 2767 O O . PRO A 1 358 ? 4.703 20.599 -23.074 1.00 94.69 358 PRO A O 1
ATOM 2770 N N . PRO A 1 359 ? 3.048 21.466 -24.335 1.00 88.88 359 PRO A N 1
ATOM 2771 C CA . PRO A 1 359 ? 3.344 20.655 -25.524 1.00 88.88 359 PRO A CA 1
ATOM 2772 C C . PRO A 1 359 ? 4.806 20.729 -25.988 1.00 88.88 359 PRO A C 1
ATOM 2774 O O . PRO A 1 359 ? 5.381 19.719 -26.382 1.00 88.88 359 PRO A O 1
ATOM 2777 N N . ASN A 1 360 ? 5.429 21.905 -25.865 1.00 88.88 360 ASN A N 1
ATOM 2778 C CA . ASN A 1 360 ? 6.800 22.166 -26.318 1.00 88.88 360 ASN A CA 1
ATOM 2779 C C . ASN A 1 360 ? 7.868 21.901 -25.242 1.00 88.88 360 ASN A C 1
ATOM 2781 O O . ASN A 1 360 ? 9.032 22.250 -25.425 1.00 88.88 360 ASN A O 1
ATOM 2785 N N . THR A 1 361 ? 7.494 21.322 -24.097 1.00 89.12 361 THR A N 1
ATOM 2786 C CA . THR A 1 361 ? 8.439 20.999 -23.023 1.00 89.12 361 THR A CA 1
ATOM 2787 C C . THR A 1 361 ? 8.898 19.549 -23.141 1.00 89.12 361 THR A C 1
ATOM 2789 O O . THR A 1 361 ? 8.113 18.617 -22.934 1.00 89.12 361 THR A O 1
ATOM 2792 N N . THR A 1 362 ? 10.185 19.354 -23.429 1.00 86.69 362 THR A N 1
ATOM 2793 C CA . THR A 1 362 ? 10.839 18.039 -23.423 1.00 86.69 362 THR A CA 1
ATOM 2794 C C . THR A 1 362 ? 11.439 17.767 -22.048 1.00 86.69 362 THR A C 1
ATOM 2796 O O . THR A 1 362 ? 12.221 18.566 -21.540 1.00 86.69 362 THR A O 1
ATOM 2799 N N . ILE A 1 363 ? 11.078 16.632 -21.448 1.00 88.25 363 ILE A N 1
ATOM 2800 C CA . ILE A 1 363 ? 11.622 16.159 -20.170 1.00 88.25 363 ILE A CA 1
ATOM 2801 C C . ILE A 1 363 ? 12.040 14.713 -20.387 1.00 88.25 363 ILE A C 1
ATOM 2803 O O . ILE A 1 363 ? 11.220 13.892 -20.793 1.00 88.25 363 ILE A O 1
ATOM 2807 N N . MET A 1 364 ? 13.313 14.415 -20.144 1.00 89.00 364 MET A N 1
ATOM 2808 C CA . MET A 1 364 ? 13.847 13.059 -20.244 1.00 89.00 364 MET A CA 1
ATOM 2809 C C . MET A 1 364 ? 14.088 12.516 -18.845 1.00 89.00 364 MET A C 1
ATOM 2811 O O . MET A 1 364 ? 15.102 12.814 -18.216 1.00 89.00 364 MET A O 1
ATOM 2815 N N . PHE A 1 365 ? 13.133 11.736 -18.354 1.00 89.19 365 PHE A N 1
ATOM 2816 C CA . PHE A 1 365 ? 13.265 11.047 -17.079 1.00 89.19 365 PHE A CA 1
ATOM 2817 C C . PHE A 1 365 ? 14.308 9.927 -17.160 1.00 89.19 365 PHE A C 1
ATOM 2819 O O . PHE A 1 365 ? 14.525 9.374 -18.242 1.00 89.19 365 PHE A O 1
ATOM 2826 N N . PRO A 1 366 ? 14.951 9.584 -16.033 1.00 85.31 366 PRO A N 1
ATOM 2827 C CA . PRO A 1 366 ? 15.873 8.465 -15.976 1.00 85.31 366 PRO A CA 1
ATOM 2828 C C . PRO A 1 366 ? 15.146 7.171 -16.346 1.00 85.31 366 PRO A C 1
ATOM 2830 O O . PRO A 1 366 ? 13.977 6.976 -16.012 1.00 85.31 366 PRO A O 1
ATOM 2833 N N . SER A 1 367 ? 15.862 6.277 -17.017 1.00 78.25 367 SER A N 1
ATOM 2834 C CA . SER A 1 367 ? 15.415 4.918 -17.309 1.00 78.25 367 SER A CA 1
ATOM 2835 C C . SER A 1 367 ? 16.401 3.922 -16.709 1.00 78.25 367 SER A C 1
ATOM 2837 O O . SER A 1 367 ? 17.579 4.237 -16.510 1.00 78.25 367 SER A O 1
ATOM 2839 N N . LEU A 1 368 ? 15.911 2.733 -16.368 1.00 72.44 368 LEU A N 1
ATOM 2840 C CA . LEU A 1 368 ? 16.766 1.636 -15.934 1.00 72.44 368 LEU A CA 1
ATOM 2841 C C . LEU A 1 368 ? 17.309 0.938 -17.183 1.00 72.44 368 LEU A C 1
ATOM 2843 O O . LEU A 1 368 ? 16.539 0.333 -17.927 1.00 72.44 368 LEU A O 1
ATOM 2847 N N . GLU A 1 369 ? 18.618 1.006 -17.419 1.00 57.88 369 GLU A N 1
ATOM 2848 C CA . GLU A 1 369 ? 19.259 0.181 -18.444 1.00 57.88 369 GLU A CA 1
ATOM 2849 C C . GLU A 1 369 ? 19.711 -1.155 -17.858 1.00 57.88 369 GLU A C 1
ATOM 2851 O O . GLU A 1 369 ? 20.215 -1.247 -16.736 1.00 57.88 369 GLU A O 1
ATOM 2856 N N . LYS A 1 370 ? 19.555 -2.215 -18.651 1.00 42.50 370 LYS A N 1
ATOM 2857 C CA . LYS A 1 370 ? 20.129 -3.527 -18.359 1.00 42.50 370 LYS A CA 1
ATOM 2858 C C . LYS A 1 370 ? 21.648 -3.419 -18.507 1.00 42.50 370 LYS A C 1
ATOM 2860 O O . LYS A 1 370 ? 22.115 -2.940 -19.536 1.00 42.50 370 LYS A O 1
ATOM 2865 N N . ALA A 1 371 ? 22.420 -3.890 -17.528 1.00 38.25 371 ALA A N 1
ATOM 2866 C CA . ALA A 1 371 ? 23.871 -3.971 -17.677 1.00 38.25 371 ALA A CA 1
ATOM 2867 C C . ALA A 1 371 ? 24.210 -4.775 -18.948 1.00 38.25 371 ALA A C 1
ATOM 2869 O O . ALA A 1 371 ? 23.847 -5.950 -19.058 1.00 38.25 371 ALA A O 1
ATOM 2870 N N . SER A 1 372 ? 24.862 -4.140 -19.924 1.00 33.38 372 SER A N 1
ATOM 2871 C CA . SER A 1 372 ? 25.400 -4.856 -21.079 1.00 33.38 372 SER A CA 1
ATOM 2872 C C . SER A 1 372 ? 26.582 -5.693 -20.611 1.00 33.38 372 SER A C 1
ATOM 2874 O O . SER A 1 372 ? 27.497 -5.177 -19.966 1.00 33.38 372 SER A O 1
ATOM 2876 N N . ALA A 1 373 ? 26.590 -6.978 -20.963 1.00 34.44 373 ALA A N 1
ATOM 2877 C CA . ALA A 1 373 ? 27.800 -7.779 -20.856 1.00 34.44 373 ALA A CA 1
ATOM 2878 C C . ALA A 1 373 ? 28.922 -7.118 -21.688 1.00 34.44 373 ALA A C 1
ATOM 2880 O O . ALA A 1 373 ? 28.628 -6.514 -22.729 1.00 34.44 373 ALA A O 1
ATOM 2881 N N . PRO A 1 374 ? 30.196 -7.212 -21.263 1.00 33.47 374 PRO A N 1
ATOM 2882 C CA . PRO A 1 374 ? 31.307 -6.806 -22.113 1.00 33.47 374 PRO A CA 1
ATOM 2883 C C . PRO A 1 374 ? 31.290 -7.625 -23.417 1.00 33.47 374 PRO A C 1
ATOM 2885 O O . PRO A 1 374 ? 30.863 -8.786 -23.407 1.00 33.47 374 PRO A O 1
ATOM 2888 N N . PRO A 1 375 ? 31.730 -7.045 -24.549 1.00 30.19 375 PRO A N 1
ATOM 2889 C CA . PRO A 1 375 ? 31.680 -7.714 -25.841 1.00 30.19 375 PRO A CA 1
ATOM 2890 C C . PRO A 1 375 ? 32.495 -9.010 -25.794 1.00 30.19 375 PRO A C 1
ATOM 2892 O O . PRO A 1 375 ? 33.697 -8.996 -25.535 1.00 30.19 375 PRO A O 1
ATOM 2895 N N . SER A 1 376 ? 31.825 -10.138 -26.033 1.00 33.59 376 SER A N 1
ATOM 2896 C CA . SER A 1 376 ? 32.485 -11.430 -26.214 1.00 33.59 376 SER A CA 1
ATOM 2897 C C . SER A 1 376 ? 33.111 -11.472 -27.605 1.00 33.59 376 SER A C 1
ATOM 2899 O O . SER A 1 376 ? 32.433 -11.262 -28.609 1.00 33.59 376 SER A O 1
ATOM 2901 N N . THR A 1 377 ? 34.415 -11.717 -27.652 1.00 29.84 377 THR A N 1
ATOM 2902 C CA . THR A 1 377 ? 35.191 -11.944 -28.869 1.00 29.84 377 THR A CA 1
ATOM 2903 C C . THR A 1 377 ? 34.646 -13.142 -29.642 1.00 29.84 377 THR A C 1
ATOM 2905 O O . THR A 1 377 ? 34.494 -14.243 -29.117 1.00 29.84 377 THR A O 1
ATOM 2908 N N . THR A 1 378 ? 34.352 -12.906 -30.915 1.00 28.47 378 THR A N 1
ATOM 2909 C CA . THR A 1 378 ? 33.840 -13.868 -31.887 1.00 28.47 378 THR A CA 1
ATOM 2910 C C . THR A 1 378 ? 34.873 -14.964 -32.166 1.00 28.47 378 THR A C 1
ATOM 2912 O O . THR A 1 378 ? 35.988 -14.663 -32.590 1.00 28.47 378 THR A O 1
ATOM 2915 N N . ILE A 1 379 ? 34.494 -16.235 -32.001 1.00 31.92 379 ILE A N 1
ATOM 2916 C CA . ILE A 1 379 ? 35.164 -17.366 -32.659 1.00 31.92 379 ILE A CA 1
ATOM 2917 C C . ILE A 1 379 ? 34.158 -18.007 -33.614 1.00 31.92 379 ILE A C 1
ATOM 2919 O O . ILE A 1 379 ? 33.082 -18.452 -33.224 1.00 31.92 379 ILE A O 1
ATOM 2923 N N . THR A 1 380 ? 34.531 -17.986 -34.887 1.00 29.61 380 THR A N 1
ATOM 2924 C CA . THR A 1 380 ? 33.799 -18.461 -36.058 1.00 29.61 380 THR A CA 1
ATOM 2925 C C . THR A 1 380 ? 33.728 -19.991 -36.086 1.00 29.61 380 THR A C 1
ATOM 2927 O O . THR A 1 380 ? 34.755 -20.651 -35.943 1.00 29.61 380 THR A O 1
ATOM 2930 N N . ALA A 1 381 ? 32.549 -20.561 -36.355 1.00 30.52 381 ALA A N 1
ATOM 2931 C CA . ALA A 1 381 ? 32.386 -21.965 -36.739 1.00 30.52 381 ALA A CA 1
ATOM 2932 C C . ALA A 1 381 ? 31.723 -22.060 -38.127 1.00 30.52 381 ALA A C 1
ATOM 2934 O O . ALA A 1 381 ? 30.801 -21.307 -38.437 1.00 30.52 381 ALA A O 1
ATOM 2935 N N . ALA A 1 382 ? 32.258 -22.952 -38.964 1.00 30.38 382 ALA A N 1
ATOM 2936 C CA . ALA A 1 382 ? 31.943 -23.147 -40.382 1.00 30.38 382 ALA A CA 1
ATOM 2937 C C . ALA A 1 382 ? 30.714 -24.073 -40.615 1.00 30.38 382 ALA A C 1
ATOM 2939 O O . ALA A 1 382 ? 30.299 -24.766 -39.685 1.00 30.38 382 ALA A O 1
ATOM 2940 N N . PRO A 1 383 ? 30.121 -24.094 -41.831 1.00 33.56 383 PRO A N 1
ATOM 2941 C CA . PRO A 1 383 ? 28.760 -24.584 -42.079 1.00 33.56 383 PRO A CA 1
ATOM 2942 C C . PRO A 1 383 ? 28.685 -26.063 -42.502 1.00 33.56 383 PRO A C 1
ATOM 2944 O O . PRO A 1 383 ? 29.649 -26.626 -43.020 1.00 33.56 383 PRO A O 1
ATOM 2947 N N . SER A 1 384 ? 27.498 -26.668 -42.362 1.00 29.41 384 SER A N 1
ATOM 2948 C CA . SER A 1 384 ? 27.135 -27.964 -42.966 1.00 29.41 384 SER A CA 1
ATOM 2949 C C . SER A 1 384 ? 25.778 -27.874 -43.701 1.00 29.41 384 SER A C 1
ATOM 2951 O O . SER A 1 384 ? 24.975 -27.009 -43.340 1.00 29.41 384 SER A O 1
ATOM 2953 N N . PRO A 1 385 ? 25.532 -28.687 -44.753 1.00 34.31 385 PRO A N 1
ATOM 2954 C CA . PRO A 1 385 ? 24.576 -28.386 -45.824 1.00 34.31 385 PRO A CA 1
ATOM 2955 C C . PRO A 1 385 ? 23.166 -28.999 -45.667 1.00 34.31 385 PRO A C 1
ATOM 2957 O O . PRO A 1 385 ? 22.888 -29.788 -44.770 1.00 34.31 385 PRO A O 1
ATOM 2960 N N . ALA A 1 386 ? 22.296 -28.572 -46.589 1.00 32.88 386 ALA A N 1
ATOM 2961 C CA . ALA A 1 386 ? 20.839 -28.724 -46.685 1.00 32.88 386 ALA A CA 1
ATOM 2962 C C . ALA A 1 386 ? 20.353 -30.099 -47.261 1.00 32.88 386 ALA A C 1
ATOM 2964 O O . ALA A 1 386 ? 21.188 -30.928 -47.620 1.00 32.88 386 ALA A O 1
ATOM 2965 N N . PRO A 1 387 ? 19.020 -30.356 -47.335 1.00 39.19 387 PRO A N 1
ATOM 2966 C CA . PRO A 1 387 ? 18.389 -31.685 -47.247 1.00 39.19 387 PRO A CA 1
ATOM 2967 C C . PRO A 1 387 ? 18.095 -32.366 -48.598 1.00 39.19 387 PRO A C 1
ATOM 2969 O O . PRO A 1 387 ? 18.233 -31.763 -49.661 1.00 39.19 387 PRO A O 1
ATOM 2972 N N . THR A 1 388 ? 17.622 -33.621 -48.564 1.00 29.70 388 THR A N 1
ATOM 2973 C CA . THR A 1 388 ? 17.098 -34.337 -49.747 1.00 29.70 388 THR A CA 1
ATOM 2974 C C . THR A 1 388 ? 15.873 -35.203 -49.409 1.00 29.70 388 THR A C 1
ATOM 2976 O O . THR A 1 388 ? 15.726 -35.687 -48.289 1.00 29.70 388 THR A O 1
ATOM 2979 N N . GLU A 1 389 ? 14.985 -35.310 -50.399 1.00 30.42 389 GLU A N 1
ATOM 2980 C CA . GLU A 1 389 ? 13.579 -35.736 -50.405 1.00 30.42 389 GLU A CA 1
ATOM 2981 C C . GLU A 1 389 ? 13.300 -37.247 -50.227 1.00 30.42 389 GLU A C 1
ATOM 2983 O O . GLU A 1 389 ? 14.168 -38.100 -50.400 1.00 30.42 389 GLU A O 1
ATOM 2988 N N . ALA A 1 390 ? 12.029 -37.556 -49.925 1.00 35.12 390 ALA A N 1
ATOM 2989 C CA . ALA A 1 390 ? 11.407 -38.891 -49.890 1.00 35.12 390 ALA A CA 1
ATOM 2990 C C . ALA A 1 390 ? 11.026 -39.417 -51.295 1.00 35.12 390 ALA A C 1
ATOM 2992 O O . ALA A 1 390 ? 10.990 -38.629 -52.241 1.00 35.12 390 ALA A O 1
ATOM 2993 N N . PRO A 1 391 ? 10.648 -40.713 -51.443 1.00 36.09 391 PRO A N 1
ATOM 2994 C CA . PRO A 1 391 ? 9.235 -40.978 -51.788 1.00 36.09 391 PRO A CA 1
ATOM 2995 C C . PRO A 1 391 ? 8.588 -42.325 -51.330 1.00 36.09 391 PRO A C 1
ATOM 2997 O O . PRO A 1 391 ? 9.208 -43.379 -51.279 1.00 36.09 391 PRO A O 1
ATOM 3000 N N . SER A 1 392 ? 7.276 -42.218 -51.051 1.00 32.16 392 SER A N 1
ATOM 3001 C CA . SER A 1 392 ? 6.077 -43.042 -51.376 1.00 32.16 392 SER A CA 1
ATOM 3002 C C . SER A 1 392 ? 5.971 -44.592 -51.317 1.00 32.16 392 SER A C 1
ATOM 3004 O O . SER A 1 392 ? 6.618 -45.315 -52.069 1.00 32.16 392 SER A O 1
ATOM 3006 N N . SER A 1 393 ? 4.870 -45.017 -50.659 1.00 35.22 393 SER A N 1
ATOM 3007 C CA . SER A 1 393 ? 3.752 -45.888 -51.133 1.00 35.22 393 SER A CA 1
ATOM 3008 C C . SER A 1 393 ? 3.515 -47.232 -50.409 1.00 35.22 393 SER A C 1
ATOM 3010 O O . SER A 1 393 ? 4.391 -48.086 -50.342 1.00 35.22 393 SER A O 1
ATOM 3012 N N . VAL A 1 394 ? 2.277 -47.441 -49.921 1.00 36.53 394 VAL A N 1
ATOM 3013 C CA . VAL A 1 394 ? 1.710 -48.752 -49.531 1.00 36.53 394 VAL A CA 1
ATOM 3014 C C . VAL A 1 394 ? 0.240 -48.831 -49.986 1.00 36.53 394 VAL A C 1
ATOM 3016 O O . VAL A 1 394 ? -0.496 -47.850 -49.922 1.00 36.53 394 VAL A O 1
ATOM 3019 N N . SER A 1 395 ? -0.142 -50.013 -50.483 1.00 39.28 395 SER A N 1
ATOM 3020 C CA . SER A 1 395 ? -1.339 -50.359 -51.269 1.00 39.28 395 SER A CA 1
ATOM 3021 C C . SER A 1 395 ? -2.628 -50.638 -50.459 1.00 39.28 395 SER A C 1
ATOM 3023 O O . SER A 1 395 ? -2.608 -51.152 -49.342 1.00 39.28 395 SER A O 1
ATOM 3025 N N . THR A 1 396 ? -3.767 -50.334 -51.088 1.00 48.09 396 THR A N 1
ATOM 3026 C CA . THR A 1 396 ? -5.147 -50.147 -50.589 1.00 48.09 396 THR A CA 1
ATOM 3027 C C . THR A 1 396 ? -5.955 -51.436 -50.307 1.00 48.09 396 THR A C 1
ATOM 3029 O O . THR A 1 396 ? -7.176 -51.442 -50.413 1.00 48.09 396 THR A O 1
ATOM 3032 N N . GLY A 1 397 ? -5.327 -52.554 -49.931 1.00 48.56 397 GLY A N 1
ATOM 3033 C CA . GLY A 1 397 ? -6.036 -53.843 -49.768 1.00 48.56 397 GLY A CA 1
ATOM 3034 C C . GLY A 1 397 ? -6.477 -54.221 -48.345 1.00 48.56 397 GLY A C 1
ATOM 3035 O O . GLY A 1 397 ? -7.391 -55.024 -48.180 1.00 48.56 397 GLY A O 1
ATOM 3036 N N . ALA A 1 398 ? -5.848 -53.661 -47.307 1.00 46.84 398 ALA A N 1
ATOM 3037 C CA . ALA A 1 398 ? -5.965 -54.169 -45.928 1.00 46.84 398 ALA A CA 1
ATOM 3038 C C . ALA A 1 398 ? -6.829 -53.308 -44.979 1.00 46.84 398 ALA A C 1
ATOM 3040 O O . ALA A 1 398 ? -7.055 -53.685 -43.832 1.00 46.84 398 ALA A O 1
ATOM 3041 N N . ILE A 1 399 ? -7.342 -52.163 -45.443 1.00 53.47 399 ILE A N 1
ATOM 3042 C CA . ILE A 1 399 ? -8.022 -51.170 -44.586 1.00 53.47 399 ILE A CA 1
ATOM 3043 C C . ILE A 1 399 ? -9.493 -51.542 -44.321 1.00 53.47 399 ILE A C 1
ATOM 3045 O O . ILE A 1 399 ? -10.025 -51.262 -43.250 1.00 53.47 399 ILE A O 1
ATOM 3049 N N . ILE A 1 400 ? -10.156 -52.239 -45.247 1.00 51.16 400 ILE A N 1
ATOM 3050 C CA . ILE A 1 400 ? -11.612 -52.459 -45.170 1.00 51.16 400 ILE A CA 1
ATOM 3051 C C . ILE A 1 400 ? -11.992 -53.507 -44.103 1.00 51.16 400 ILE A C 1
ATOM 3053 O O . ILE A 1 400 ? -13.028 -53.378 -43.454 1.00 51.16 400 ILE A O 1
ATOM 3057 N N . GLY A 1 401 ? -11.133 -54.499 -43.841 1.00 47.84 401 GLY A N 1
ATOM 3058 C CA . GLY A 1 401 ? -11.397 -55.533 -42.828 1.00 47.84 401 GLY A CA 1
ATOM 3059 C C . GLY A 1 401 ? -11.259 -55.045 -41.380 1.00 47.84 401 GLY A C 1
ATOM 3060 O O . GLY A 1 401 ? -12.004 -55.480 -40.505 1.00 47.84 401 GLY A O 1
ATOM 3061 N N . ILE A 1 402 ? -10.345 -54.102 -41.128 1.00 58.00 402 ILE A N 1
ATOM 3062 C CA . ILE A 1 402 ? -10.057 -53.586 -39.778 1.00 58.00 402 ILE A CA 1
ATOM 3063 C C . ILE A 1 402 ? -11.154 -52.614 -39.324 1.00 58.00 402 ILE A C 1
ATOM 3065 O O . ILE A 1 402 ? -11.591 -52.657 -38.175 1.00 58.00 402 ILE A O 1
ATOM 3069 N N . VAL A 1 403 ? -11.671 -51.786 -40.237 1.00 59.94 403 VAL A N 1
ATOM 3070 C CA . VAL A 1 403 ? -12.696 -50.778 -39.914 1.00 59.94 403 VAL A CA 1
ATOM 3071 C C . VAL A 1 403 ? -14.017 -51.426 -39.478 1.00 59.94 403 VAL A C 1
ATOM 3073 O O . VAL A 1 403 ? -14.642 -50.961 -38.525 1.00 59.94 403 VAL A O 1
ATOM 3076 N N . LEU A 1 404 ? -14.423 -52.537 -40.101 1.00 56.94 404 LEU A N 1
ATOM 3077 C CA . LEU A 1 404 ? -15.680 -53.215 -39.756 1.00 56.94 404 LEU A CA 1
ATOM 3078 C C . LEU A 1 404 ? -15.612 -53.952 -38.407 1.00 56.94 404 LEU A C 1
ATOM 3080 O O . LEU A 1 404 ? -16.591 -53.949 -37.660 1.00 56.94 404 LEU A O 1
ATOM 3084 N N . GLY A 1 405 ? -14.452 -54.516 -38.050 1.00 59.22 405 GLY A N 1
ATOM 3085 C CA . GLY A 1 405 ? -14.237 -55.138 -36.738 1.00 59.22 405 GLY A CA 1
ATOM 3086 C C . GLY A 1 405 ? -14.225 -54.123 -35.588 1.00 59.22 405 GLY A C 1
ATOM 3087 O O . GLY A 1 405 ? -14.832 -54.359 -34.540 1.00 59.22 405 GLY A O 1
ATOM 3088 N N . CYS A 1 406 ? -13.605 -52.957 -35.799 1.00 61.59 406 CYS A N 1
ATOM 3089 C CA . CYS A 1 406 ? -13.531 -51.894 -34.793 1.00 61.59 406 CYS A CA 1
ATOM 3090 C C . CYS A 1 406 ? -14.903 -51.277 -34.470 1.00 61.59 406 CYS A C 1
ATOM 3092 O O . CYS A 1 406 ? -15.170 -50.955 -33.312 1.00 61.59 406 CYS A O 1
ATOM 3094 N N . LEU A 1 407 ? -15.804 -51.162 -35.453 1.00 65.00 407 LEU A N 1
ATOM 3095 C CA . LEU A 1 407 ? -17.143 -50.594 -35.244 1.00 65.00 407 LEU A CA 1
ATOM 3096 C C . LEU A 1 407 ? -18.056 -51.502 -34.401 1.00 65.00 407 LEU A C 1
ATOM 3098 O O . LEU A 1 407 ? -18.802 -51.008 -33.553 1.00 65.00 407 LEU A O 1
ATOM 3102 N N . ALA A 1 408 ? -17.957 -52.826 -34.559 1.00 66.69 408 ALA A N 1
ATOM 3103 C CA . ALA A 1 408 ? -18.719 -53.778 -33.746 1.00 66.69 408 ALA A CA 1
ATOM 3104 C C . ALA A 1 408 ? -18.232 -53.813 -32.283 1.00 66.69 408 ALA A C 1
ATOM 3106 O O . ALA A 1 408 ? -19.041 -53.836 -31.350 1.00 66.69 408 ALA A O 1
ATOM 3107 N N . ALA A 1 409 ? -16.913 -53.742 -32.073 1.00 67.62 409 ALA A N 1
ATOM 3108 C CA . ALA A 1 409 ? -16.317 -53.667 -30.741 1.00 67.62 409 ALA A CA 1
ATOM 3109 C C . ALA A 1 409 ? -16.661 -52.344 -30.031 1.00 67.62 409 ALA A C 1
ATOM 3111 O O . ALA A 1 409 ? -17.033 -52.353 -28.855 1.00 67.62 409 ALA A O 1
ATOM 3112 N N . ALA A 1 410 ? -16.634 -51.216 -30.751 1.00 70.69 410 ALA A N 1
ATOM 3113 C CA . ALA A 1 410 ? -17.023 -49.911 -30.217 1.00 70.69 410 ALA A CA 1
ATOM 3114 C C . ALA A 1 410 ? -18.502 -49.871 -29.790 1.00 70.69 410 ALA A C 1
ATOM 3116 O O . ALA A 1 410 ? -18.819 -49.317 -28.738 1.00 70.69 410 ALA A O 1
ATOM 3117 N N . GLY A 1 411 ? -19.401 -50.518 -30.543 1.00 74.56 411 GLY A N 1
ATOM 3118 C CA . GLY A 1 411 ? -20.820 -50.622 -30.186 1.00 74.56 411 GLY A CA 1
ATOM 3119 C C . GLY A 1 411 ? -21.068 -51.394 -28.883 1.00 74.56 411 GLY A C 1
ATOM 3120 O O . GLY A 1 411 ? -21.861 -50.963 -28.043 1.00 74.56 411 GLY A O 1
ATOM 3121 N N . LEU A 1 412 ? -20.344 -52.498 -28.668 1.00 68.25 412 LEU A N 1
ATOM 3122 C CA . LEU A 1 412 ? -20.446 -53.308 -27.446 1.00 68.25 412 LEU A CA 1
ATOM 3123 C C . LEU A 1 412 ? -19.851 -52.599 -26.222 1.00 68.25 412 LEU A C 1
ATOM 3125 O O . LEU A 1 412 ? -20.438 -52.644 -25.137 1.00 68.25 412 LEU A O 1
ATOM 3129 N N . VAL A 1 413 ? -18.734 -51.886 -26.397 1.00 73.00 413 VAL A N 1
ATOM 3130 C CA . VAL A 1 413 ? -18.132 -51.055 -25.342 1.00 73.00 413 VAL A CA 1
ATOM 3131 C C . VAL A 1 413 ? -19.046 -49.878 -24.996 1.00 73.00 413 VAL A C 1
ATOM 3133 O O . VAL A 1 413 ? -19.289 -49.627 -23.816 1.00 73.00 413 VAL A O 1
ATOM 3136 N N . PHE A 1 414 ? -19.639 -49.212 -25.990 1.00 73.00 414 PHE A N 1
ATOM 3137 C CA . PHE A 1 414 ? -20.598 -48.128 -25.771 1.00 73.00 414 PHE A CA 1
ATOM 3138 C C . PHE A 1 414 ? -21.836 -48.608 -24.999 1.00 73.00 414 PHE A C 1
ATOM 3140 O O . PHE A 1 414 ? -22.263 -47.955 -24.046 1.00 73.00 414 PHE A O 1
ATOM 3147 N N . TYR A 1 415 ? -22.370 -49.787 -25.333 1.00 71.38 415 TYR A N 1
ATOM 3148 C CA . TYR A 1 415 ? -23.497 -50.385 -24.612 1.00 71.38 415 TYR A CA 1
ATOM 3149 C C . TYR A 1 415 ? -23.141 -50.732 -23.153 1.00 71.38 415 TYR A C 1
ATOM 3151 O O . TYR A 1 415 ? -23.908 -50.426 -22.234 1.00 71.38 415 TYR A O 1
ATOM 3159 N N . ALA A 1 416 ? -21.955 -51.298 -22.907 1.00 65.75 416 ALA A N 1
ATOM 3160 C CA . ALA A 1 416 ? -21.487 -51.642 -21.562 1.00 65.75 416 ALA A CA 1
ATOM 3161 C C . ALA A 1 416 ? -21.180 -50.404 -20.694 1.00 65.75 416 ALA A C 1
ATOM 3163 O O . ALA A 1 416 ? -21.519 -50.384 -19.506 1.00 65.75 416 ALA A O 1
ATOM 3164 N N . VAL A 1 417 ? -20.592 -49.352 -21.278 1.00 66.62 417 VAL A N 1
ATOM 3165 C CA . VAL A 1 417 ? -20.313 -48.074 -20.598 1.00 66.62 417 VAL A CA 1
ATOM 3166 C C . VAL A 1 417 ? -21.613 -47.347 -20.266 1.00 66.62 417 VAL A C 1
ATOM 3168 O O . VAL A 1 417 ? -21.777 -46.897 -19.132 1.00 66.62 417 VAL A O 1
ATOM 3171 N N . ARG A 1 418 ? -22.584 -47.310 -21.188 1.00 64.12 418 ARG A N 1
ATOM 3172 C CA . ARG A 1 418 ? -23.881 -46.664 -20.941 1.00 64.12 418 ARG A CA 1
ATOM 3173 C C . ARG A 1 418 ? -24.659 -47.364 -19.824 1.00 64.12 418 ARG A C 1
ATOM 3175 O O . ARG A 1 418 ? -25.215 -46.689 -18.964 1.00 64.12 418 ARG A O 1
ATOM 3182 N N . ARG A 1 419 ? -24.610 -48.702 -19.764 1.00 54.03 419 ARG A N 1
ATOM 3183 C CA . ARG A 1 419 ? -25.247 -49.497 -18.696 1.00 54.03 419 ARG A CA 1
ATOM 3184 C C . ARG A 1 419 ? -24.573 -49.310 -17.327 1.00 54.03 419 ARG A C 1
ATOM 3186 O O . ARG A 1 419 ? -25.254 -49.379 -16.306 1.00 54.03 419 ARG A O 1
ATOM 3193 N N . ARG A 1 420 ? -23.261 -49.030 -17.288 1.00 52.38 420 ARG A N 1
ATOM 3194 C CA . ARG A 1 420 ? -22.523 -48.685 -16.054 1.00 52.38 420 ARG A CA 1
ATOM 3195 C C . ARG A 1 420 ? -22.735 -47.231 -15.615 1.00 52.38 420 ARG A C 1
ATOM 3197 O O . ARG A 1 420 ? -22.840 -46.982 -14.419 1.00 52.38 420 ARG A O 1
ATOM 3204 N N . GLN A 1 421 ? -22.872 -46.287 -16.549 1.00 52.34 421 GLN A N 1
ATOM 3205 C CA . GLN A 1 421 ? -23.136 -44.873 -16.242 1.00 52.34 421 GLN A CA 1
ATOM 3206 C C . GLN A 1 421 ? -24.556 -44.627 -15.703 1.00 52.34 421 GLN A C 1
ATOM 3208 O O . GLN A 1 421 ? -24.747 -43.730 -14.884 1.00 52.34 421 GLN A O 1
ATOM 3213 N N . THR A 1 422 ? -25.545 -45.442 -16.087 1.00 41.03 422 THR A N 1
ATOM 3214 C CA . THR A 1 422 ? -26.914 -45.350 -15.546 1.00 41.03 422 THR A CA 1
ATOM 3215 C C . THR A 1 422 ? -27.087 -46.011 -14.176 1.00 41.03 422 THR A C 1
ATOM 3217 O O . THR A 1 422 ? -28.043 -45.697 -13.478 1.00 41.03 422 THR A O 1
ATOM 3220 N N . ALA A 1 423 ? -26.177 -46.898 -13.759 1.00 39.84 423 ALA A N 1
ATOM 3221 C CA . ALA A 1 423 ? -26.297 -47.651 -12.504 1.00 39.84 423 ALA A CA 1
ATOM 3222 C C . ALA A 1 423 ? -25.639 -46.968 -11.281 1.00 39.84 423 ALA A C 1
ATOM 3224 O O . ALA A 1 423 ? -25.793 -47.455 -10.165 1.00 39.84 423 ALA A O 1
ATOM 3225 N N . GLY A 1 424 ? -24.918 -45.851 -11.468 1.00 40.34 424 GLY A N 1
ATOM 3226 C CA . GLY A 1 424 ? -24.129 -45.194 -10.409 1.00 40.34 424 GLY A CA 1
ATOM 3227 C C . GLY A 1 424 ? -24.546 -43.771 -10.016 1.00 40.34 424 GLY A C 1
ATOM 3228 O O . GLY A 1 424 ? -23.960 -43.208 -9.094 1.00 40.34 424 GLY A O 1
ATOM 3229 N N . ARG A 1 425 ? -25.540 -43.159 -10.671 1.00 33.53 425 ARG A N 1
ATOM 3230 C CA . ARG A 1 425 ? -26.026 -41.820 -10.294 1.00 33.53 425 ARG A CA 1
ATOM 3231 C C . ARG A 1 425 ? -27.170 -41.941 -9.290 1.00 33.53 425 ARG A C 1
ATOM 3233 O O . ARG A 1 425 ? -28.319 -42.117 -9.681 1.00 33.53 425 ARG A O 1
ATOM 3240 N N . ARG A 1 426 ? -26.872 -41.790 -7.994 1.00 28.89 426 ARG A N 1
ATOM 3241 C CA . ARG A 1 426 ? -27.891 -41.291 -7.058 1.00 28.89 426 ARG A CA 1
ATOM 3242 C C . ARG A 1 426 ? -28.236 -39.859 -7.499 1.00 28.89 426 ARG A C 1
ATOM 3244 O O . ARG A 1 426 ? -27.311 -39.054 -7.612 1.00 28.89 426 ARG A O 1
ATOM 3251 N N . PRO A 1 427 ? -29.505 -39.535 -7.794 1.00 30.02 427 PRO A N 1
ATOM 3252 C CA . PRO A 1 427 ? -29.887 -38.163 -8.090 1.00 30.02 427 PRO A CA 1
ATOM 3253 C C . PRO A 1 427 ? -29.613 -37.294 -6.857 1.00 30.02 427 PRO A C 1
ATOM 3255 O O . PRO A 1 427 ? -29.934 -37.679 -5.732 1.00 30.02 427 PRO A O 1
ATOM 3258 N N . SER A 1 428 ? -28.981 -36.140 -7.075 1.00 38.09 428 SER A N 1
ATOM 3259 C CA . SER A 1 428 ? -28.880 -35.090 -6.061 1.00 38.09 428 SER A CA 1
ATOM 3260 C C . SER A 1 428 ? -30.294 -34.698 -5.626 1.00 38.09 428 SER A C 1
ATOM 3262 O O . SER A 1 428 ? -31.149 -34.447 -6.473 1.00 38.09 428 SER A O 1
ATOM 3264 N N . LYS A 1 429 ? -30.538 -34.643 -4.313 1.00 38.69 429 LYS A N 1
ATOM 3265 C CA . LYS A 1 429 ? -31.816 -34.218 -3.712 1.00 38.69 429 LYS A CA 1
ATOM 3266 C C . LYS A 1 429 ? -32.146 -32.735 -3.953 1.00 38.69 429 LYS A C 1
ATOM 3268 O O . LYS A 1 429 ? -33.232 -32.293 -3.597 1.00 38.69 429 LYS A O 1
ATOM 3273 N N . TRP A 1 430 ? -31.232 -31.979 -4.554 1.00 39.69 430 TRP A N 1
ATOM 3274 C CA . TRP A 1 430 ? -31.354 -30.543 -4.777 1.00 39.69 430 TRP A CA 1
ATOM 3275 C C . TRP A 1 430 ? -31.899 -30.241 -6.178 1.00 39.69 430 TRP A C 1
ATOM 3277 O O . TRP A 1 430 ? -31.151 -29.834 -7.072 1.00 39.69 430 TRP A O 1
ATOM 3287 N N . SER A 1 431 ? -33.206 -30.456 -6.371 1.00 30.56 431 SER A N 1
ATOM 3288 C CA . SER A 1 431 ? -33.949 -29.884 -7.499 1.00 30.56 431 SER A CA 1
ATOM 3289 C C . SER A 1 431 ? -34.341 -28.449 -7.153 1.00 30.56 431 SER A C 1
ATOM 3291 O O . SER A 1 431 ? -35.184 -28.225 -6.282 1.00 30.56 431 SER A O 1
ATOM 3293 N N . ILE A 1 432 ? -33.737 -27.476 -7.829 1.00 36.22 432 ILE A N 1
ATOM 3294 C CA . ILE A 1 432 ? -34.274 -26.114 -7.865 1.00 36.22 432 ILE A CA 1
ATOM 3295 C C . ILE A 1 432 ? -35.647 -26.212 -8.547 1.00 36.22 432 ILE A C 1
ATOM 3297 O O . ILE A 1 432 ? -35.798 -26.966 -9.510 1.00 36.22 432 ILE A O 1
ATOM 3301 N N . ARG A 1 433 ? -36.664 -25.507 -8.035 1.00 30.05 433 ARG A N 1
ATOM 3302 C CA . ARG A 1 433 ? -37.933 -25.319 -8.756 1.00 30.05 433 ARG A CA 1
ATOM 3303 C C . ARG A 1 433 ? -37.592 -24.820 -10.162 1.00 30.05 433 ARG A C 1
ATOM 3305 O O . ARG A 1 433 ? -37.073 -23.715 -10.276 1.00 30.05 433 ARG A O 1
ATOM 3312 N N . GLU A 1 434 ? -37.880 -25.605 -11.202 1.00 30.78 434 GLU A N 1
ATOM 3313 C CA . GLU A 1 434 ? -37.829 -25.160 -12.600 1.00 30.78 434 GLU A CA 1
ATOM 3314 C C . GLU A 1 434 ? -38.822 -24.005 -12.778 1.00 30.78 434 GLU A C 1
ATOM 3316 O O . GLU A 1 434 ? -39.983 -24.186 -13.129 1.00 30.78 434 GLU A O 1
ATOM 3321 N N . THR A 1 435 ? -38.373 -22.796 -12.468 1.00 31.31 435 THR A N 1
ATOM 3322 C CA . THR A 1 435 ? -38.991 -21.566 -12.936 1.00 31.31 435 THR A CA 1
ATOM 3323 C C . THR A 1 435 ? -38.036 -21.081 -14.002 1.00 31.31 435 THR A C 1
ATOM 3325 O O . THR A 1 435 ? -36.877 -20.802 -13.707 1.00 31.31 435 THR A O 1
ATOM 3328 N N . THR A 1 436 ? -38.481 -21.084 -15.254 1.00 29.53 436 THR A N 1
ATOM 3329 C CA . THR A 1 436 ? -37.739 -20.557 -16.399 1.00 29.53 436 THR A CA 1
ATOM 3330 C C . THR A 1 436 ? -37.415 -19.084 -16.146 1.00 29.53 436 THR A C 1
ATOM 3332 O O . THR A 1 436 ? -38.199 -18.205 -16.498 1.00 29.53 436 THR A O 1
ATOM 3335 N N . MET A 1 437 ? -36.294 -18.807 -15.477 1.00 35.66 437 MET A N 1
ATOM 3336 C CA . MET A 1 437 ? -35.728 -17.469 -15.399 1.00 35.66 437 MET A CA 1
ATOM 3337 C C . MET A 1 437 ? -35.150 -17.161 -16.775 1.00 35.66 437 MET A C 1
ATOM 3339 O O .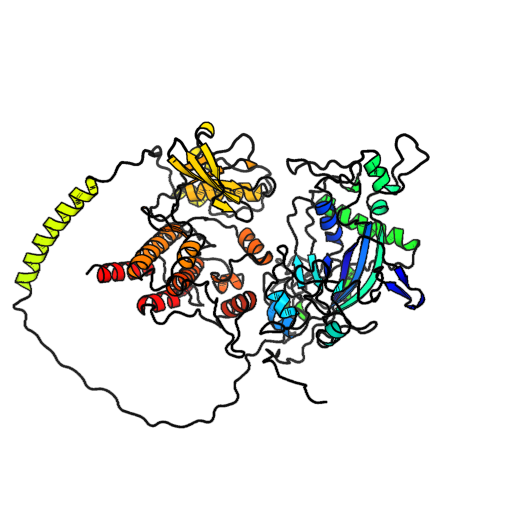 MET A 1 437 ? -34.267 -17.862 -17.266 1.00 35.66 437 MET A O 1
ATOM 3343 N N . ASP A 1 438 ? -35.699 -16.134 -17.413 1.00 34.31 438 ASP A N 1
ATOM 3344 C CA . ASP A 1 438 ? -35.177 -15.551 -18.644 1.00 34.31 438 ASP A CA 1
ATOM 3345 C C . ASP A 1 438 ? -33.813 -14.909 -18.330 1.00 34.31 438 ASP A C 1
ATOM 3347 O O . ASP A 1 438 ? -33.706 -13.734 -17.975 1.00 34.31 438 ASP A O 1
ATOM 3351 N N . THR A 1 439 ? -32.759 -15.729 -18.382 1.00 37.88 439 THR A N 1
ATOM 3352 C CA . THR A 1 439 ? -31.371 -15.378 -18.040 1.00 37.88 439 THR A CA 1
ATOM 3353 C C . THR A 1 439 ? -30.838 -14.193 -18.840 1.00 37.88 439 THR A C 1
ATOM 3355 O O . THR A 1 439 ? -29.938 -13.501 -18.378 1.00 37.88 439 THR A O 1
ATOM 3358 N N . THR A 1 440 ? -31.405 -13.921 -20.015 1.00 34.75 440 THR A N 1
ATOM 3359 C CA . THR A 1 440 ? -31.018 -12.794 -20.869 1.00 34.75 440 THR A CA 1
ATOM 3360 C C . THR A 1 440 ? -31.431 -11.441 -20.285 1.00 34.75 440 THR A C 1
ATOM 3362 O O . THR A 1 440 ? -30.639 -10.507 -20.314 1.00 34.75 440 THR A O 1
ATOM 3365 N N . LYS A 1 441 ? -32.605 -11.340 -19.644 1.00 33.34 441 LYS A N 1
ATOM 3366 C CA . LYS A 1 441 ? -33.049 -10.089 -18.996 1.00 33.34 441 LYS A CA 1
ATOM 3367 C C . LYS A 1 441 ? -32.365 -9.817 -17.654 1.00 33.34 441 LYS A C 1
ATOM 3369 O O . LYS A 1 441 ? -32.231 -8.661 -17.267 1.00 33.34 441 LYS A O 1
ATOM 3374 N N . PHE A 1 442 ? -31.934 -10.867 -16.954 1.00 35.34 442 PHE A N 1
ATOM 3375 C CA . PHE A 1 442 ? -31.267 -10.760 -15.651 1.00 35.34 442 PHE A CA 1
ATOM 3376 C C . PHE A 1 442 ? -29.812 -10.272 -15.778 1.00 35.34 442 PHE A C 1
ATOM 3378 O O . PHE A 1 442 ? -29.335 -9.518 -14.936 1.00 35.34 442 PHE A O 1
ATOM 3385 N N . VAL A 1 443 ? -29.121 -10.656 -16.859 1.00 37.94 443 VAL A N 1
ATOM 3386 C CA . VAL A 1 443 ? -27.745 -10.218 -17.155 1.00 37.94 443 VAL A CA 1
ATOM 3387 C C . VAL A 1 443 ? -27.714 -8.777 -17.687 1.00 37.94 443 VAL A C 1
ATOM 3389 O O . VAL A 1 443 ? -26.847 -8.007 -17.278 1.00 37.94 443 VAL A O 1
ATOM 3392 N N . ASP A 1 444 ? -28.690 -8.368 -18.509 1.00 34.78 444 ASP A N 1
ATOM 3393 C CA . ASP A 1 444 ? -28.764 -6.998 -19.053 1.00 34.78 444 ASP A CA 1
ATOM 3394 C C . ASP A 1 444 ? -29.049 -5.925 -17.983 1.00 34.78 444 ASP A C 1
ATOM 3396 O O . ASP A 1 444 ? -28.569 -4.800 -18.105 1.00 34.78 444 ASP A O 1
ATOM 3400 N N . HIS A 1 445 ? -29.772 -6.256 -16.903 1.00 35.00 445 HIS A N 1
ATOM 3401 C CA . HIS A 1 445 ? -30.004 -5.332 -15.776 1.00 35.00 445 HIS A CA 1
ATOM 3402 C C . HIS A 1 445 ? -28.778 -5.164 -14.853 1.00 35.00 445 HIS A C 1
ATOM 3404 O O . HIS A 1 445 ? -28.721 -4.207 -14.088 1.00 35.00 445 HIS A O 1
ATOM 3410 N N . MET A 1 446 ? -27.798 -6.073 -14.930 1.00 35.97 446 MET A N 1
ATOM 3411 C CA . MET A 1 446 ? -26.636 -6.166 -14.027 1.00 35.97 446 MET A CA 1
ATOM 3412 C C . MET A 1 446 ? -25.295 -5.842 -14.719 1.00 35.97 446 MET A C 1
ATOM 3414 O O . MET A 1 446 ? -24.248 -5.833 -14.076 1.00 35.97 446 MET A O 1
ATOM 3418 N N . ALA A 1 447 ? -25.296 -5.587 -16.035 1.00 32.59 447 ALA A N 1
ATOM 3419 C CA . ALA A 1 447 ? -24.092 -5.272 -16.816 1.00 32.59 447 ALA A CA 1
ATOM 3420 C C . ALA A 1 447 ? -23.526 -3.858 -16.551 1.00 32.59 447 ALA A C 1
ATOM 3422 O O . ALA A 1 447 ? -22.411 -3.544 -16.978 1.00 32.59 447 ALA A O 1
ATOM 3423 N N . GLY A 1 448 ? -24.261 -3.013 -15.824 1.00 33.41 448 GLY A N 1
ATOM 3424 C CA . GLY A 1 448 ? -23.705 -1.832 -15.174 1.00 33.41 448 GLY A CA 1
ATOM 3425 C C . GLY A 1 448 ? -23.021 -2.260 -13.881 1.00 33.41 448 GLY A C 1
ATOM 3426 O O . GLY A 1 448 ? -23.673 -2.790 -12.989 1.00 33.41 448 GLY A O 1
ATOM 3427 N N . GLY A 1 449 ? -21.708 -2.039 -13.763 1.00 39.44 449 GLY A N 1
ATOM 3428 C CA . GLY A 1 449 ? -21.052 -2.089 -12.452 1.00 39.44 449 GLY A CA 1
ATOM 3429 C C . GLY A 1 449 ? -21.732 -1.132 -11.457 1.00 39.44 449 GLY A C 1
ATOM 3430 O O . GLY A 1 449 ? -22.585 -0.350 -11.876 1.00 39.44 449 GLY A O 1
ATOM 3431 N N . PRO A 1 450 ? -21.360 -1.160 -10.163 1.00 38.09 450 PRO A N 1
ATOM 3432 C CA . PRO A 1 450 ? -21.974 -0.297 -9.156 1.00 38.09 450 PRO A CA 1
ATOM 3433 C C . PRO A 1 450 ? -21.987 1.152 -9.657 1.00 38.09 450 PRO A C 1
ATOM 3435 O O . PRO A 1 450 ? -20.926 1.708 -9.942 1.00 38.09 450 PRO A O 1
ATOM 3438 N N . THR A 1 451 ? -23.172 1.722 -9.862 1.00 36.25 451 THR A N 1
ATOM 3439 C CA . THR A 1 451 ? -23.331 3.131 -10.222 1.00 36.25 451 THR A CA 1
ATOM 3440 C C . THR A 1 451 ? -23.065 3.978 -8.984 1.00 36.25 451 THR A C 1
ATOM 3442 O O . THR A 1 451 ? -23.488 3.609 -7.892 1.00 36.25 451 THR A O 1
ATOM 3445 N N . ASP A 1 452 ? -22.377 5.108 -9.155 1.00 35.53 452 ASP A N 1
ATOM 3446 C CA . ASP A 1 452 ? -21.979 6.056 -8.096 1.00 35.53 452 ASP A CA 1
ATOM 3447 C C . ASP A 1 452 ? -23.159 6.798 -7.421 1.00 35.53 452 ASP A C 1
ATOM 3449 O O . ASP A 1 452 ? -22.957 7.806 -6.743 1.00 35.53 452 ASP A O 1
ATOM 3453 N N . ASP A 1 453 ? -24.394 6.327 -7.595 1.00 31.41 453 ASP A N 1
ATOM 3454 C CA . ASP A 1 453 ? -25.579 7.007 -7.090 1.00 31.41 453 ASP A CA 1
ATOM 3455 C C . ASP A 1 453 ? -25.924 6.542 -5.672 1.00 31.41 453 ASP A C 1
ATOM 3457 O O . ASP A 1 453 ? -26.060 5.356 -5.373 1.00 31.41 453 ASP A O 1
ATOM 3461 N N . ALA A 1 454 ? -26.026 7.537 -4.796 1.00 35.56 454 ALA A N 1
ATOM 3462 C CA . ALA A 1 454 ? -26.339 7.422 -3.388 1.00 35.56 454 ALA A CA 1
ATOM 3463 C C . ALA A 1 454 ? -27.730 6.811 -3.161 1.00 35.56 454 ALA A C 1
ATOM 3465 O O . ALA A 1 454 ? -28.737 7.498 -3.310 1.00 35.56 454 ALA A O 1
ATOM 3466 N N . ASP A 1 455 ? -27.763 5.556 -2.722 1.00 35.28 455 ASP A N 1
ATOM 3467 C CA . ASP A 1 455 ? -28.828 5.046 -1.864 1.00 35.28 455 ASP A CA 1
ATOM 3468 C C . ASP A 1 455 ? -28.210 4.105 -0.818 1.00 35.28 455 ASP A C 1
ATOM 3470 O O . ASP A 1 455 ? -27.443 3.197 -1.136 1.00 35.28 455 ASP A O 1
ATOM 3474 N N . ASP A 1 456 ? -28.495 4.383 0.455 1.00 48.47 456 ASP A N 1
ATOM 3475 C CA . ASP A 1 456 ? -27.875 3.786 1.651 1.00 48.47 456 ASP A CA 1
ATOM 3476 C C . ASP A 1 456 ? -28.374 2.355 1.970 1.00 48.47 456 ASP A C 1
ATOM 3478 O O . ASP A 1 456 ? -28.097 1.835 3.055 1.00 48.47 456 ASP A O 1
ATOM 3482 N N . ASP A 1 457 ? -29.102 1.704 1.056 1.00 60.94 457 ASP A N 1
ATOM 3483 C CA . ASP A 1 457 ? -29.741 0.407 1.303 1.00 60.94 457 ASP A CA 1
ATOM 3484 C C . ASP A 1 457 ? -29.116 -0.722 0.465 1.00 60.94 457 ASP A C 1
ATOM 3486 O O . ASP A 1 457 ? -28.911 -0.602 -0.744 1.00 60.94 457 ASP A O 1
ATOM 3490 N N . VAL A 1 458 ? -28.785 -1.841 1.117 1.00 67.75 458 VAL A N 1
ATOM 3491 C CA . VAL A 1 458 ? -28.210 -3.018 0.445 1.00 67.75 458 VAL A CA 1
ATOM 3492 C C . VAL A 1 458 ? -29.332 -3.757 -0.275 1.00 67.75 458 VAL A C 1
ATOM 3494 O O . VAL A 1 458 ? -30.237 -4.305 0.355 1.00 67.75 458 VAL A O 1
ATOM 3497 N N . ASN A 1 459 ? -29.252 -3.835 -1.600 1.00 77.19 459 ASN A N 1
ATOM 3498 C CA . ASN A 1 459 ? -30.236 -4.551 -2.395 1.00 77.19 459 ASN A CA 1
ATOM 3499 C C . ASN A 1 459 ? -29.978 -6.066 -2.345 1.00 77.19 459 ASN A C 1
ATOM 3501 O O . ASN A 1 459 ? -29.075 -6.582 -3.011 1.00 77.19 459 ASN A O 1
ATOM 3505 N N . LEU A 1 460 ? -30.816 -6.775 -1.581 1.00 79.56 460 LEU A N 1
ATOM 3506 C CA . LEU A 1 460 ? -30.853 -8.239 -1.505 1.00 79.56 460 LEU A CA 1
ATOM 3507 C C . LEU A 1 460 ? -32.004 -8.871 -2.307 1.00 79.56 460 LEU A C 1
ATOM 3509 O O . LEU A 1 460 ? -32.209 -10.079 -2.210 1.00 79.56 460 LEU A O 1
ATOM 3513 N N . GLU A 1 461 ? -32.757 -8.110 -3.106 1.00 77.06 461 GLU A N 1
ATOM 3514 C CA . GLU A 1 461 ? -33.922 -8.620 -3.850 1.00 77.06 461 GLU A CA 1
ATOM 3515 C C . GLU A 1 461 ? -33.538 -9.794 -4.769 1.00 77.06 461 GLU A C 1
ATOM 3517 O O . GLU A 1 461 ? -34.240 -10.805 -4.839 1.00 77.06 461 GLU A O 1
ATOM 3522 N N . GLY A 1 462 ? -32.353 -9.720 -5.386 1.00 74.44 462 GLY A N 1
ATOM 3523 C CA . GLY A 1 462 ? -31.787 -10.802 -6.198 1.00 74.44 462 GLY A CA 1
ATOM 3524 C C . GLY A 1 462 ? -31.448 -12.082 -5.419 1.00 74.44 462 GLY A C 1
ATOM 3525 O O . GLY A 1 462 ? -31.329 -13.146 -6.027 1.00 74.44 462 GLY A O 1
ATOM 3526 N N . LEU A 1 463 ? -31.331 -12.012 -4.088 1.00 87.00 463 LEU A N 1
ATOM 3527 C CA . LEU A 1 463 ? -31.025 -13.154 -3.223 1.00 87.00 463 LEU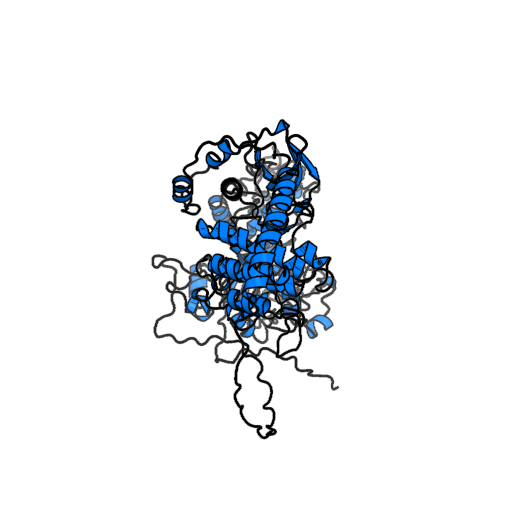 A CA 1
ATOM 3528 C C . LEU A 1 463 ? -32.256 -13.851 -2.655 1.00 87.00 463 LEU A C 1
ATOM 3530 O O . LEU A 1 463 ? -32.119 -14.982 -2.192 1.00 87.00 463 LEU A O 1
ATOM 3534 N N . GLU A 1 464 ? -33.447 -13.247 -2.693 1.00 85.88 464 GLU A N 1
ATOM 3535 C CA . GLU A 1 464 ? -34.643 -13.852 -2.082 1.00 85.88 464 GLU A CA 1
ATOM 3536 C C . GLU A 1 464 ? -34.968 -15.219 -2.710 1.00 85.88 464 GLU A C 1
ATOM 3538 O O . GLU A 1 464 ? -35.358 -16.162 -2.024 1.00 85.88 464 GLU A O 1
ATOM 3543 N N . LEU A 1 465 ? -34.694 -15.376 -4.010 1.00 86.44 465 LEU A N 1
ATOM 3544 C CA . LEU A 1 465 ? -34.837 -16.646 -4.732 1.00 86.44 465 LEU A CA 1
ATOM 3545 C C . LEU A 1 465 ? -33.790 -17.703 -4.343 1.00 86.44 465 LEU A C 1
ATOM 3547 O O . LEU A 1 465 ? -33.987 -18.890 -4.600 1.00 86.44 465 LEU A O 1
ATOM 3551 N N . LEU A 1 466 ? -32.692 -17.277 -3.720 1.00 90.94 466 LEU A N 1
ATOM 3552 C CA . LEU A 1 466 ? -31.601 -18.111 -3.222 1.00 90.94 466 LEU A CA 1
ATOM 3553 C C . LEU A 1 466 ? -31.675 -18.311 -1.699 1.00 90.94 466 LEU A C 1
ATOM 3555 O O . LEU A 1 466 ? -30.759 -18.896 -1.119 1.00 90.94 466 LEU A O 1
ATOM 3559 N N . ARG A 1 467 ? -32.730 -17.831 -1.027 1.00 93.75 467 ARG A N 1
ATOM 3560 C CA . ARG A 1 467 ? -32.822 -17.858 0.434 1.00 93.75 467 ARG A CA 1
ATOM 3561 C C . ARG A 1 467 ? -32.964 -19.279 0.977 1.00 93.75 467 ARG A C 1
ATOM 3563 O O . ARG A 1 467 ? -33.881 -20.020 0.627 1.00 93.75 467 ARG A O 1
ATOM 3570 N N . LEU A 1 468 ? -32.071 -19.636 1.892 1.00 94.00 468 LEU A N 1
ATOM 3571 C CA . LEU A 1 468 ? -32.054 -20.913 2.593 1.00 94.00 468 LEU A CA 1
ATOM 3572 C C . LEU A 1 468 ? -32.550 -20.761 4.036 1.00 94.00 468 LEU A C 1
ATOM 3574 O O . LEU A 1 468 ? -32.362 -19.733 4.685 1.00 94.00 468 LEU A O 1
ATOM 3578 N N . ASP A 1 469 ? -33.153 -21.827 4.563 1.00 92.56 469 ASP A N 1
ATOM 3579 C CA . ASP A 1 469 ? -33.547 -21.908 5.973 1.00 92.56 469 ASP A CA 1
ATOM 3580 C C . ASP A 1 469 ? -32.307 -21.967 6.881 1.00 92.56 469 ASP A C 1
ATOM 3582 O O . ASP A 1 469 ? -31.603 -22.979 6.920 1.00 92.56 469 ASP A O 1
ATOM 3586 N N . ASN A 1 470 ? -32.055 -20.882 7.619 1.00 89.88 470 ASN A N 1
ATOM 3587 C CA . ASN A 1 470 ? -30.903 -20.745 8.511 1.00 89.88 470 ASN A CA 1
ATOM 3588 C C . ASN A 1 470 ? -30.881 -21.800 9.633 1.00 89.88 470 ASN A C 1
ATOM 3590 O O . ASN A 1 470 ? -29.807 -22.177 10.090 1.00 89.88 470 ASN A O 1
ATOM 3594 N N . SER A 1 471 ? -32.038 -22.328 10.055 1.00 89.81 471 SER A N 1
ATOM 3595 C CA . SER A 1 471 ? -32.106 -23.340 11.123 1.00 89.81 471 SER A CA 1
ATOM 3596 C C . SER A 1 471 ? -31.490 -24.687 10.727 1.00 89.81 471 SER A C 1
ATOM 3598 O O . SER A 1 471 ? -31.126 -25.486 11.589 1.00 89.81 471 SER A O 1
ATOM 3600 N N . LYS A 1 472 ? -31.337 -24.930 9.420 1.00 92.06 472 LYS A N 1
ATOM 3601 C CA . LYS A 1 472 ? -30.738 -26.149 8.864 1.00 92.06 472 LYS A CA 1
ATOM 3602 C C . LYS A 1 472 ? -29.231 -26.042 8.652 1.00 92.06 472 LYS A C 1
ATOM 3604 O O . LYS A 1 472 ? -28.614 -27.044 8.288 1.00 92.06 472 LYS A O 1
ATOM 3609 N N . LEU A 1 473 ? -28.654 -24.853 8.839 1.00 93.94 473 LEU A N 1
ATOM 3610 C CA . LEU A 1 473 ? -27.233 -24.593 8.651 1.00 93.94 473 LEU A CA 1
ATOM 3611 C C . LEU A 1 473 ? -26.477 -24.773 9.972 1.00 93.94 473 LEU A C 1
ATOM 3613 O O . LEU A 1 473 ? -26.686 -24.039 10.934 1.00 93.94 473 LEU A O 1
ATOM 3617 N N . LEU A 1 474 ? -25.534 -25.709 9.989 1.00 89.75 474 LEU A N 1
ATOM 3618 C CA . LEU A 1 474 ? -24.566 -25.876 11.068 1.00 89.75 474 LEU A CA 1
ATOM 3619 C C . LEU A 1 474 ? -23.189 -25.463 10.560 1.00 89.75 474 LEU A C 1
ATOM 3621 O O . LEU A 1 474 ? -22.730 -25.940 9.522 1.00 89.75 474 LEU A O 1
ATOM 3625 N N . VAL A 1 475 ? -22.524 -24.574 11.291 1.00 90.12 475 VAL A N 1
ATOM 3626 C CA . VAL A 1 475 ? -21.179 -24.092 10.962 1.00 90.12 475 VAL A CA 1
ATOM 3627 C C . VAL A 1 475 ? -20.199 -24.689 11.957 1.00 90.12 475 VAL A C 1
ATOM 3629 O O . VAL A 1 475 ? -20.399 -24.571 13.163 1.00 90.12 475 VAL A O 1
ATOM 3632 N N . ASN A 1 476 ? -19.147 -25.323 11.446 1.00 82.56 476 ASN A N 1
ATOM 3633 C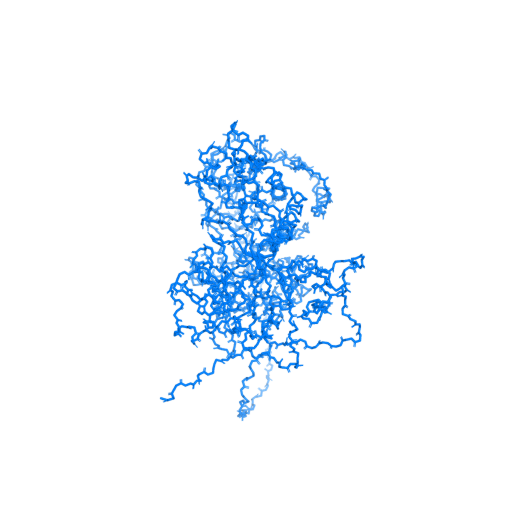 CA . ASN A 1 476 ? -18.178 -26.051 12.253 1.00 82.56 476 ASN A CA 1
ATOM 3634 C C . ASN A 1 476 ? -16.888 -25.228 12.390 1.00 82.56 476 ASN A C 1
ATOM 3636 O O . ASN A 1 476 ? -16.853 -24.223 13.096 1.00 82.56 476 ASN A O 1
ATOM 3640 N N . TYR A 1 477 ? -15.810 -25.644 11.727 1.00 74.81 477 TYR A N 1
ATOM 3641 C CA . TYR A 1 477 ? -14.484 -25.043 11.853 1.00 74.81 477 TYR A CA 1
ATOM 3642 C C . TYR A 1 477 ? -14.092 -24.250 10.603 1.00 74.81 477 TYR A C 1
ATOM 3644 O O . TYR A 1 477 ? -14.542 -24.532 9.494 1.00 74.81 477 TYR A O 1
ATOM 3652 N N . LEU A 1 478 ? -13.232 -23.250 10.792 1.00 78.62 478 LEU A N 1
ATOM 3653 C CA . LEU A 1 478 ? -12.679 -22.424 9.719 1.00 78.62 478 LEU A CA 1
ATOM 3654 C C . LEU A 1 478 ? -11.765 -23.269 8.814 1.00 78.62 478 LEU A C 1
ATOM 3656 O O . LEU A 1 478 ? -10.895 -23.982 9.312 1.00 78.62 478 LEU A O 1
ATOM 3660 N N . ILE A 1 479 ? -11.945 -23.169 7.497 1.00 75.94 479 ILE A N 1
ATOM 3661 C CA . ILE A 1 479 ? -11.132 -23.859 6.478 1.00 75.94 479 ILE A CA 1
ATOM 3662 C C . ILE A 1 479 ? -10.331 -22.902 5.590 1.00 75.94 479 ILE A C 1
ATOM 3664 O O . ILE A 1 479 ? -9.352 -23.321 4.982 1.00 75.94 479 ILE A O 1
ATOM 3668 N N . GLY A 1 480 ? -10.698 -21.620 5.548 1.00 65.25 480 GLY A N 1
ATOM 3669 C CA . GLY A 1 480 ? -9.963 -20.583 4.830 1.00 65.25 480 GLY A CA 1
ATOM 3670 C C . GLY A 1 480 ? -10.294 -19.196 5.367 1.00 65.25 480 GLY A C 1
ATOM 3671 O O . GLY A 1 480 ? -11.373 -18.977 5.907 1.00 65.25 480 GLY A O 1
ATOM 3672 N N . THR A 1 481 ? -9.366 -18.250 5.244 1.00 69.38 481 THR A N 1
ATOM 3673 C CA . THR A 1 481 ? -9.600 -16.850 5.619 1.00 69.38 481 THR A CA 1
ATOM 3674 C C . THR A 1 481 ? -8.995 -15.924 4.574 1.00 69.38 481 THR A C 1
ATOM 3676 O O . THR A 1 481 ? -7.848 -16.107 4.167 1.00 69.38 481 THR A O 1
ATOM 3679 N N . GLY A 1 482 ? -9.788 -14.961 4.118 1.00 64.00 482 GLY A N 1
ATOM 3680 C CA . GLY A 1 482 ? -9.386 -13.865 3.248 1.00 64.00 482 GLY A CA 1
ATOM 3681 C C . GLY A 1 482 ? -9.370 -12.531 3.997 1.00 64.00 482 GLY A C 1
ATOM 3682 O O . GLY A 1 482 ? -9.535 -12.479 5.219 1.00 64.00 482 GLY A O 1
ATOM 3683 N N . ALA A 1 483 ? -9.183 -11.438 3.253 1.00 62.75 483 ALA A N 1
ATOM 3684 C CA . ALA A 1 483 ? -9.124 -10.083 3.810 1.00 62.75 483 ALA A CA 1
ATOM 3685 C C . ALA A 1 483 ? -10.447 -9.658 4.477 1.00 62.75 483 ALA A C 1
ATOM 3687 O O . ALA A 1 483 ? -10.434 -9.156 5.602 1.00 62.75 483 ALA A O 1
ATOM 3688 N N . PHE A 1 484 ? -11.576 -9.926 3.810 1.00 70.44 484 PHE A N 1
ATOM 3689 C CA . PHE A 1 484 ? -12.914 -9.464 4.213 1.00 70.44 484 PHE A CA 1
ATOM 3690 C C . PHE A 1 484 ? -13.899 -10.596 4.533 1.00 70.44 484 PHE A C 1
ATOM 3692 O O . PHE A 1 484 ? -14.991 -10.340 5.031 1.00 70.44 484 PHE A O 1
ATOM 3699 N N . SER A 1 485 ? -13.525 -11.850 4.281 1.00 79.12 485 SER A N 1
ATOM 3700 C CA . SER A 1 485 ? -14.380 -13.017 4.507 1.00 79.12 485 SER A CA 1
ATOM 3701 C C . SER A 1 485 ? -13.601 -14.205 5.060 1.00 79.12 485 SER A C 1
ATOM 3703 O O . SER A 1 485 ? -12.393 -14.337 4.853 1.00 79.12 485 SER A O 1
ATOM 3705 N N . GLY A 1 486 ? -14.298 -15.081 5.772 1.00 82.38 486 GLY A N 1
ATOM 3706 C CA . GLY A 1 486 ? -13.837 -16.421 6.104 1.00 82.38 486 GLY A CA 1
ATOM 3707 C C . GLY A 1 486 ? -14.638 -17.475 5.347 1.00 82.38 486 GLY A C 1
ATOM 3708 O O . GLY A 1 486 ? -15.745 -17.229 4.864 1.00 82.38 486 GLY A O 1
ATOM 3709 N N . VAL A 1 487 ? -14.079 -18.675 5.266 1.00 86.12 487 VAL A N 1
ATOM 3710 C CA . VAL A 1 487 ? -14.762 -19.863 4.763 1.00 86.12 487 VAL A CA 1
ATOM 3711 C C . VAL A 1 487 ? -14.674 -20.934 5.835 1.00 86.12 487 VAL A C 1
ATOM 3713 O O . VAL A 1 487 ? -13.587 -21.272 6.303 1.00 86.12 487 VAL A O 1
ATOM 3716 N N . TRP A 1 488 ? -15.819 -21.478 6.221 1.00 88.75 488 TRP A N 1
ATOM 3717 C CA . TRP A 1 488 ? -15.963 -22.516 7.232 1.00 88.75 488 TRP A CA 1
ATOM 3718 C C . TRP A 1 488 ? -16.471 -23.804 6.597 1.00 88.75 488 TRP A C 1
ATOM 3720 O O . TRP A 1 488 ? -17.262 -23.784 5.658 1.00 88.75 488 TRP A O 1
ATOM 3730 N N . HIS A 1 489 ? -16.045 -24.937 7.136 1.00 90.25 489 HIS A N 1
ATOM 3731 C CA . HIS A 1 489 ? -16.743 -26.194 6.925 1.00 90.25 489 HIS A CA 1
ATOM 3732 C C . HIS A 1 489 ? -18.058 -26.160 7.713 1.00 90.25 489 HIS A C 1
ATOM 3734 O O . HIS A 1 489 ? -18.091 -25.694 8.853 1.00 90.25 489 HIS A O 1
ATOM 3740 N N . GLY A 1 490 ? -19.127 -26.713 7.156 1.00 93.00 490 GLY A N 1
ATOM 3741 C CA . GLY A 1 490 ? -20.412 -26.850 7.827 1.00 93.00 490 GLY A CA 1
ATOM 3742 C C . GLY A 1 490 ? -21.222 -28.024 7.293 1.00 93.00 490 GLY A C 1
ATOM 3743 O O . GLY A 1 490 ? -20.740 -28.825 6.491 1.00 93.00 490 GLY A O 1
ATOM 3744 N N . SER A 1 491 ? -22.471 -28.111 7.729 1.00 94.38 491 SER A N 1
ATOM 3745 C CA . SER A 1 491 ? -23.478 -28.973 7.119 1.00 94.38 491 SER A CA 1
ATOM 3746 C C . SER A 1 491 ? -24.782 -28.217 6.920 1.00 94.38 491 SER A C 1
ATOM 3748 O O . SER A 1 491 ? -25.206 -27.490 7.816 1.00 94.38 491 SER A O 1
ATOM 3750 N N . TYR A 1 492 ? -25.444 -28.434 5.791 1.00 95.19 492 TYR A N 1
ATOM 3751 C CA . TYR A 1 492 ? -26.797 -27.956 5.545 1.00 95.19 492 TYR A CA 1
ATOM 3752 C C . TYR A 1 492 ? -27.701 -29.157 5.282 1.00 95.19 492 TYR A C 1
ATOM 3754 O O . TYR A 1 492 ? -27.426 -29.940 4.377 1.00 95.19 492 TYR A O 1
ATOM 3762 N N . ASP A 1 493 ? -28.752 -29.328 6.088 1.00 92.75 493 ASP A N 1
ATOM 3763 C CA . ASP A 1 493 ? -29.655 -30.494 6.018 1.00 92.75 493 ASP A CA 1
ATOM 3764 C C . ASP A 1 493 ? -28.899 -31.846 6.028 1.00 92.75 493 ASP A C 1
ATOM 3766 O O . ASP A 1 493 ? -29.197 -32.776 5.280 1.00 92.75 493 ASP A O 1
ATOM 3770 N N . ASN A 1 494 ? -27.881 -31.934 6.894 1.00 89.31 494 ASN A N 1
ATOM 3771 C CA . ASN A 1 494 ? -26.948 -33.062 7.055 1.00 89.31 494 ASN A CA 1
ATOM 3772 C C . ASN A 1 494 ? -26.005 -33.346 5.871 1.00 89.31 494 ASN A C 1
ATOM 3774 O O . ASN A 1 494 ? -25.254 -34.320 5.924 1.00 89.31 494 ASN A O 1
ATOM 3778 N N . GLU A 1 495 ? -25.978 -32.501 4.842 1.00 91.62 495 GLU A N 1
ATOM 3779 C CA . GLU A 1 495 ? -25.003 -32.598 3.753 1.00 91.62 495 GLU A CA 1
ATOM 3780 C C . GLU A 1 495 ? -23.815 -31.657 4.006 1.00 91.62 495 GLU A C 1
ATOM 3782 O O . GLU A 1 495 ? -24.023 -30.524 4.449 1.00 91.62 495 GLU A O 1
ATOM 3787 N N . PRO A 1 496 ? -22.565 -32.083 3.748 1.00 93.06 496 PRO A N 1
ATOM 3788 C CA . PRO A 1 496 ? -21.388 -31.247 3.961 1.00 93.06 496 PRO A CA 1
ATOM 3789 C C . PRO A 1 496 ? -21.369 -30.053 2.999 1.00 93.06 496 PRO A C 1
ATOM 3791 O O . PRO A 1 496 ? -21.513 -30.204 1.783 1.00 93.06 496 PRO A O 1
ATOM 3794 N N . VAL A 1 497 ? -21.141 -28.860 3.549 1.00 96.75 497 VAL A N 1
ATOM 3795 C CA . VAL A 1 497 ? -21.103 -27.593 2.805 1.00 96.75 497 VAL A CA 1
ATOM 3796 C C . VAL A 1 497 ? -19.897 -26.753 3.205 1.00 96.75 497 VAL A C 1
ATOM 3798 O O . VAL A 1 497 ? -19.356 -26.885 4.306 1.00 96.75 497 VAL A O 1
ATOM 3801 N N . ALA A 1 498 ? -19.477 -25.875 2.302 1.00 94.44 498 ALA A N 1
ATOM 3802 C CA . ALA A 1 498 ? -18.619 -24.756 2.640 1.00 94.44 498 ALA A CA 1
ATOM 3803 C C . ALA A 1 498 ? -19.497 -23.519 2.866 1.00 94.44 498 ALA A C 1
ATOM 3805 O O . ALA A 1 498 ? -20.475 -23.281 2.161 1.00 94.44 498 ALA A O 1
ATOM 3806 N N . VAL A 1 499 ? -19.160 -22.754 3.893 1.00 94.94 499 VAL A N 1
ATOM 3807 C CA . VAL A 1 499 ? -19.943 -21.620 4.369 1.00 94.94 499 VAL A CA 1
ATOM 3808 C C . VAL A 1 499 ? -19.042 -20.406 4.298 1.00 94.94 499 VAL A C 1
ATOM 3810 O O . VAL A 1 499 ? -18.106 -20.307 5.085 1.00 94.94 499 VAL A O 1
ATOM 3813 N N . LYS A 1 500 ? -19.277 -19.506 3.346 1.00 92.25 500 LYS A N 1
ATOM 3814 C CA . LYS A 1 500 ? -18.513 -18.260 3.220 1.00 92.25 500 LYS A CA 1
ATOM 3815 C C . LYS A 1 500 ? -19.280 -17.157 3.937 1.00 92.25 500 LYS A C 1
ATOM 3817 O O . LYS A 1 500 ? -20.453 -16.931 3.647 1.00 92.25 500 LYS A O 1
ATOM 3822 N N . LYS A 1 501 ? -18.624 -16.500 4.890 1.00 89.31 501 LYS A N 1
ATOM 3823 C CA . LYS A 1 501 ? -19.195 -15.379 5.649 1.00 89.31 501 LYS A CA 1
ATOM 3824 C C . LYS A 1 501 ? -18.245 -14.208 5.621 1.00 89.31 501 LYS A C 1
ATOM 3826 O O . LYS A 1 501 ? -17.027 -14.391 5.635 1.00 89.31 501 LYS A O 1
ATOM 3831 N N . LEU A 1 502 ? -18.806 -13.015 5.626 1.00 83.69 502 LEU A N 1
ATOM 3832 C CA . LEU A 1 502 ? -18.027 -11.811 5.841 1.00 83.69 502 LEU A CA 1
ATOM 3833 C C . LEU A 1 502 ? -17.469 -11.796 7.268 1.00 83.69 502 LEU A C 1
ATOM 3835 O O . LEU A 1 502 ? -18.077 -12.335 8.194 1.00 83.69 502 LEU A O 1
ATOM 3839 N N . HIS A 1 503 ? -16.277 -11.229 7.444 1.00 77.94 503 HIS A N 1
ATOM 3840 C CA . HIS A 1 503 ? -15.720 -11.042 8.780 1.00 77.94 503 HIS A CA 1
ATOM 3841 C C . HIS A 1 503 ? -16.571 -10.003 9.517 1.00 77.94 503 HIS A C 1
ATOM 3843 O O . HIS A 1 503 ? -16.680 -8.875 9.024 1.00 77.94 503 HIS A O 1
ATOM 3849 N N . PRO A 1 504 ? -17.130 -10.337 10.694 1.00 68.38 504 PRO A N 1
ATOM 3850 C CA . PRO A 1 504 ? -17.866 -9.368 11.493 1.00 68.38 504 PRO A CA 1
ATOM 3851 C C . PRO A 1 504 ? -16.986 -8.145 11.759 1.00 68.38 504 PRO A C 1
ATOM 3853 O O . PRO A 1 504 ? -15.801 -8.296 12.075 1.00 68.38 504 PRO A O 1
ATOM 3856 N N . ASN A 1 505 ? -17.550 -6.944 11.623 1.00 63.00 505 ASN A N 1
ATOM 3857 C CA . ASN A 1 505 ? -16.866 -5.674 11.897 1.00 63.00 505 ASN A CA 1
ATOM 3858 C C . ASN A 1 505 ? -15.649 -5.363 10.999 1.00 63.00 505 ASN A C 1
ATOM 3860 O O . ASN A 1 505 ? -14.773 -4.604 11.407 1.00 63.00 505 ASN A O 1
ATOM 3864 N N . LYS A 1 506 ? -15.562 -5.956 9.798 1.00 64.06 506 LYS A N 1
ATOM 3865 C CA . LYS A 1 506 ? -14.538 -5.626 8.779 1.00 64.06 506 LYS A CA 1
ATOM 3866 C C . LYS A 1 506 ? -15.118 -5.343 7.390 1.00 64.06 506 LYS A C 1
ATOM 3868 O O . LYS A 1 506 ? -14.389 -5.351 6.398 1.00 64.06 506 LYS A O 1
ATOM 3873 N N . VAL A 1 507 ? -16.437 -5.186 7.291 1.00 67.88 507 VAL A N 1
ATOM 3874 C CA . VAL A 1 507 ? -17.155 -5.075 6.018 1.00 67.88 507 VAL A CA 1
ATOM 3875 C C . VAL A 1 507 ? -18.085 -3.868 6.016 1.00 67.88 507 VAL A C 1
ATOM 3877 O O . VAL A 1 507 ? -18.733 -3.568 7.012 1.00 67.88 507 VAL A O 1
ATOM 3880 N N . THR A 1 508 ? -18.129 -3.156 4.892 1.00 76.69 508 THR A N 1
ATOM 3881 C CA . THR A 1 508 ? -18.978 -1.981 4.665 1.00 76.69 508 THR A CA 1
ATOM 3882 C C . THR A 1 508 ? -20.252 -2.415 3.937 1.00 76.69 508 THR A C 1
ATOM 3884 O O . THR A 1 508 ? -20.316 -3.535 3.431 1.00 76.69 508 THR A O 1
ATOM 3887 N N . HIS A 1 509 ? -21.252 -1.535 3.799 1.00 78.94 509 HIS A N 1
ATOM 3888 C CA . HIS A 1 509 ? -22.433 -1.839 2.967 1.00 78.94 509 HIS A CA 1
ATOM 3889 C C . HIS A 1 509 ? -22.026 -2.138 1.517 1.00 78.94 509 HIS A C 1
ATOM 3891 O O . HIS A 1 509 ? -22.597 -3.022 0.893 1.00 78.94 509 HIS A O 1
ATOM 3897 N N . ARG A 1 510 ? -20.956 -1.501 1.023 1.00 74.44 510 ARG A N 1
ATOM 3898 C CA . ARG A 1 510 ? -20.350 -1.805 -0.279 1.00 74.44 510 ARG A CA 1
ATOM 3899 C C . ARG A 1 510 ? -19.778 -3.222 -0.337 1.00 74.44 510 ARG A C 1
ATOM 3901 O O . ARG A 1 510 ? -20.038 -3.925 -1.305 1.00 74.44 510 ARG A O 1
ATOM 3908 N N . HIS A 1 511 ? -19.055 -3.669 0.694 1.00 78.75 511 HIS A N 1
ATOM 3909 C CA . HIS A 1 511 ? -18.566 -5.052 0.772 1.00 78.75 511 HIS A CA 1
ATOM 3910 C C . HIS A 1 511 ? -19.721 -6.061 0.852 1.00 78.75 511 HIS A C 1
ATOM 3912 O O . HIS A 1 511 ? -19.664 -7.105 0.209 1.00 78.75 511 HIS A O 1
ATOM 3918 N N . ILE A 1 512 ? -20.785 -5.746 1.599 1.00 84.12 512 ILE A N 1
ATOM 3919 C CA . ILE A 1 512 ? -21.984 -6.590 1.685 1.00 84.12 512 ILE A CA 1
ATOM 3920 C C . ILE A 1 512 ? -22.707 -6.632 0.334 1.00 84.12 512 ILE A C 1
ATOM 3922 O O . ILE A 1 512 ? -23.056 -7.715 -0.120 1.00 84.12 512 ILE A O 1
ATOM 3926 N N . GLN A 1 513 ? -22.871 -5.496 -0.345 1.00 83.69 513 GLN A N 1
ATOM 3927 C CA . GLN A 1 513 ? -23.472 -5.418 -1.678 1.00 83.69 513 GLN A CA 1
ATOM 3928 C C . GLN A 1 513 ? -22.638 -6.177 -2.716 1.00 83.69 513 GLN A C 1
ATOM 3930 O O . GLN A 1 513 ? -23.189 -6.922 -3.522 1.00 83.69 513 GLN A O 1
ATOM 3935 N N . ALA A 1 514 ? -21.311 -6.033 -2.683 1.00 80.31 514 ALA A N 1
ATOM 3936 C CA . ALA A 1 514 ? -20.400 -6.786 -3.541 1.00 80.31 514 ALA A CA 1
ATOM 3937 C C . ALA A 1 514 ? -20.502 -8.293 -3.270 1.00 80.31 514 ALA A C 1
ATOM 3939 O O . ALA A 1 514 ? -20.543 -9.085 -4.208 1.00 80.31 514 ALA A O 1
ATOM 3940 N N . PHE A 1 515 ? -20.624 -8.693 -2.002 1.00 86.31 515 PHE A N 1
ATOM 3941 C CA . PHE A 1 515 ? -20.826 -10.089 -1.635 1.00 86.31 515 PHE A CA 1
ATOM 3942 C C . PHE A 1 515 ? -22.206 -10.610 -2.058 1.00 86.31 515 PHE A C 1
ATOM 3944 O O . PHE A 1 515 ? -22.313 -11.717 -2.573 1.00 86.31 515 PHE A O 1
ATOM 3951 N N . ALA A 1 516 ? -23.263 -9.808 -1.923 1.00 87.62 516 ALA A N 1
ATOM 3952 C CA . ALA A 1 516 ? -24.596 -10.139 -2.417 1.00 87.62 516 ALA A CA 1
ATOM 3953 C C . ALA A 1 516 ? -24.611 -10.297 -3.945 1.00 87.62 516 ALA A C 1
ATOM 3955 O O . ALA A 1 516 ? -25.221 -11.232 -4.471 1.00 87.62 516 ALA A O 1
ATOM 3956 N N . TYR A 1 517 ? -23.887 -9.434 -4.660 1.00 84.31 517 TYR A N 1
ATOM 3957 C CA . TYR A 1 517 ? -23.674 -9.558 -6.097 1.00 84.31 517 TYR A CA 1
ATOM 3958 C C . TYR A 1 517 ? -22.899 -10.836 -6.444 1.00 84.31 517 TYR A C 1
ATOM 3960 O O . TYR A 1 517 ? -23.323 -11.578 -7.326 1.00 84.31 517 TYR A O 1
ATOM 3968 N N . GLU A 1 518 ? -21.816 -11.144 -5.722 1.00 86.00 518 GLU A N 1
ATOM 3969 C CA . GLU A 1 518 ? -21.051 -12.386 -5.891 1.00 86.00 518 GLU A CA 1
ATOM 3970 C C . GLU A 1 518 ? -21.944 -13.623 -5.706 1.00 86.00 518 GLU A C 1
ATOM 3972 O O . GLU A 1 518 ? -21.928 -14.521 -6.548 1.00 86.00 518 GLU A O 1
ATOM 3977 N N . ILE A 1 519 ? -22.760 -13.660 -4.647 1.00 89.88 519 ILE A N 1
ATOM 3978 C CA . ILE A 1 519 ? -23.701 -14.757 -4.381 1.00 89.88 519 ILE A CA 1
ATOM 3979 C C . ILE A 1 519 ? -24.719 -14.875 -5.515 1.00 89.88 519 ILE A C 1
ATOM 3981 O O . ILE A 1 519 ? -24.948 -15.975 -6.013 1.00 89.88 519 ILE A O 1
ATOM 3985 N N . SER A 1 520 ? -25.312 -13.756 -5.938 1.00 87.69 520 SER A N 1
ATOM 3986 C CA . SER A 1 520 ? -26.307 -13.727 -7.018 1.00 87.69 520 SER A CA 1
ATOM 3987 C C . SER A 1 520 ? -25.716 -14.254 -8.325 1.00 87.69 520 SER A C 1
ATOM 3989 O O . SER A 1 520 ? -26.303 -15.109 -8.989 1.00 87.69 520 SER A O 1
ATOM 3991 N N . LEU A 1 521 ? -24.518 -13.779 -8.673 1.00 85.44 521 LEU A N 1
ATOM 3992 C CA . LEU A 1 521 ? -23.795 -14.194 -9.866 1.00 85.44 521 LEU A CA 1
ATOM 3993 C C . LEU A 1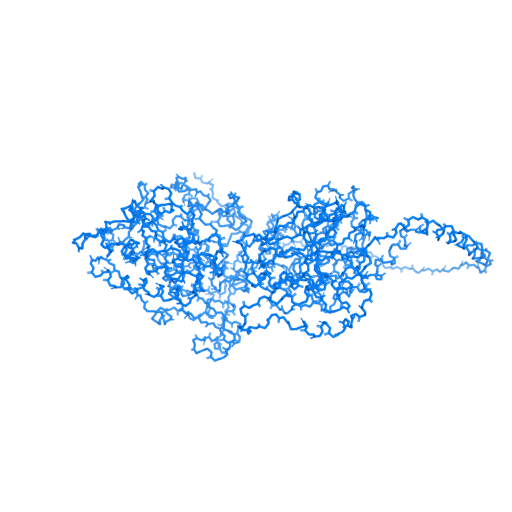 521 ? -23.452 -15.684 -9.800 1.00 85.44 521 LEU A C 1
ATOM 3995 O O . LEU A 1 521 ? -23.739 -16.420 -10.742 1.00 85.44 521 LEU A O 1
ATOM 3999 N N . MET A 1 522 ? -22.901 -16.152 -8.679 1.00 88.06 522 MET A N 1
ATOM 4000 C CA . MET A 1 522 ? -22.551 -17.559 -8.486 1.00 88.06 522 MET A CA 1
ATOM 4001 C C . MET A 1 522 ? -23.787 -18.468 -8.516 1.00 88.06 522 MET A C 1
ATOM 4003 O O . MET A 1 522 ? -23.743 -19.540 -9.117 1.00 88.06 522 MET A O 1
ATOM 4007 N N . GLY A 1 523 ? -24.901 -18.031 -7.921 1.00 88.88 523 GLY A N 1
ATOM 4008 C CA . GLY A 1 523 ? -26.186 -18.733 -7.937 1.00 88.88 523 GLY A CA 1
ATOM 4009 C C . GLY A 1 523 ? -26.825 -18.828 -9.324 1.00 88.88 523 GLY A C 1
ATOM 4010 O O . GLY A 1 523 ? -27.618 -19.735 -9.566 1.00 88.88 523 GLY A O 1
ATOM 4011 N N . SER A 1 524 ? -26.450 -17.947 -10.257 1.00 87.19 524 SER A N 1
ATOM 4012 C CA . SER A 1 524 ? -26.911 -18.002 -11.652 1.00 87.19 524 SER A CA 1
ATOM 4013 C C . SER A 1 524 ? -26.221 -19.087 -12.492 1.00 87.19 524 SER A C 1
ATOM 4015 O O . SER A 1 524 ? -26.682 -19.407 -13.593 1.00 87.19 524 SER A O 1
ATOM 4017 N N . PHE A 1 525 ? -25.120 -19.668 -12.000 1.00 87.56 525 PHE A N 1
ATOM 4018 C CA . PHE A 1 525 ? -24.364 -20.683 -12.724 1.00 87.56 525 PHE A CA 1
ATOM 4019 C C . PHE A 1 525 ? -24.786 -22.100 -12.328 1.00 87.56 525 PHE A C 1
ATOM 4021 O O . PHE A 1 525 ? -24.638 -22.522 -11.183 1.00 87.56 525 PHE A O 1
ATOM 4028 N N . ASP A 1 526 ? -25.196 -22.887 -13.322 1.00 88.06 526 ASP A N 1
ATOM 4029 C CA . ASP A 1 526 ? -25.251 -24.347 -13.226 1.00 88.06 526 ASP A CA 1
ATOM 4030 C C . ASP A 1 526 ? -24.200 -24.940 -14.169 1.00 88.06 526 ASP A C 1
ATOM 4032 O O . ASP A 1 526 ? -24.365 -24.988 -15.393 1.00 88.06 526 ASP A O 1
ATOM 4036 N N . SER A 1 527 ? -23.050 -25.308 -13.604 1.00 92.00 527 SER A N 1
ATOM 4037 C CA . SER A 1 527 ? -21.903 -25.795 -14.366 1.00 92.00 527 SER A CA 1
ATOM 4038 C C . SER A 1 527 ? -21.106 -26.826 -13.569 1.00 92.00 527 SER A C 1
ATOM 4040 O O . SER A 1 527 ? -20.813 -26.608 -12.391 1.00 92.00 527 SER A O 1
ATOM 4042 N N . PRO A 1 528 ? -20.656 -27.932 -14.193 1.00 94.38 528 PRO A N 1
ATOM 4043 C CA . PRO A 1 528 ? -19.771 -28.888 -13.533 1.00 94.38 528 PRO A CA 1
ATOM 4044 C C . PRO A 1 528 ? -18.372 -28.316 -13.248 1.00 94.38 528 PRO A C 1
ATOM 4046 O O . PRO A 1 528 ? -17.605 -28.959 -12.538 1.00 94.38 528 PRO A O 1
ATOM 4049 N N . TYR A 1 529 ? -18.037 -27.136 -13.781 1.00 95.62 529 TYR A N 1
ATOM 4050 C CA . TYR A 1 529 ? -16.716 -26.507 -13.670 1.00 95.62 529 TYR A CA 1
ATOM 4051 C C . TYR A 1 529 ? -16.668 -25.313 -12.707 1.00 95.62 529 TYR A C 1
ATOM 4053 O O . TYR A 1 529 ? -15.598 -24.750 -12.483 1.00 95.62 529 TYR A O 1
ATOM 4061 N N . ILE A 1 530 ? -17.810 -24.919 -12.144 1.00 94.50 530 ILE A N 1
ATOM 4062 C CA . ILE A 1 530 ? -17.947 -23.806 -11.199 1.00 94.50 530 ILE A CA 1
ATOM 4063 C C . ILE A 1 530 ? -18.462 -24.373 -9.876 1.00 94.50 530 ILE A C 1
ATOM 4065 O O . ILE A 1 530 ? -19.299 -25.279 -9.875 1.00 94.50 530 ILE A O 1
ATOM 4069 N N . VAL A 1 531 ? -17.922 -23.886 -8.757 1.00 94.81 531 VAL A N 1
ATOM 4070 C CA . VAL A 1 531 ? -18.413 -24.230 -7.419 1.00 94.81 531 VAL A CA 1
ATOM 4071 C C . VAL A 1 531 ? -19.870 -23.795 -7.318 1.00 94.81 531 VAL A C 1
ATOM 4073 O O . VAL A 1 531 ? -20.207 -22.628 -7.496 1.00 94.81 531 VAL A O 1
ATOM 4076 N N . ARG A 1 532 ? -20.746 -24.760 -7.056 1.00 93.44 532 ARG A N 1
ATOM 4077 C CA . ARG A 1 532 ? -22.179 -24.539 -6.928 1.00 93.44 532 ARG A CA 1
ATOM 4078 C C . ARG A 1 532 ? -22.482 -23.761 -5.651 1.00 93.44 532 ARG A C 1
ATOM 4080 O O . ARG A 1 532 ? -22.199 -24.237 -4.550 1.00 93.44 532 ARG A O 1
ATOM 4087 N N . CYS A 1 533 ? -23.138 -22.617 -5.809 1.00 94.00 533 CYS A N 1
ATOM 4088 C CA . CYS A 1 533 ? -23.853 -21.954 -4.728 1.00 94.00 533 CYS A CA 1
ATOM 4089 C C . CYS A 1 533 ? -25.193 -22.676 -4.518 1.00 94.00 533 CYS A C 1
ATOM 4091 O O . CYS A 1 533 ? -25.968 -22.855 -5.458 1.00 94.00 533 CYS A O 1
ATOM 4093 N N . PHE A 1 534 ? -25.452 -23.150 -3.300 1.00 93.50 534 PHE A N 1
ATOM 4094 C CA . PHE A 1 534 ? -26.761 -23.698 -2.933 1.00 93.50 534 PHE A CA 1
ATOM 4095 C C . PHE A 1 534 ? -27.753 -22.598 -2.569 1.00 93.50 534 PHE A C 1
ATOM 4097 O O . PHE A 1 534 ? -28.956 -22.795 -2.719 1.00 93.50 534 PHE A O 1
ATOM 4104 N N . GLY A 1 535 ? -27.243 -21.460 -2.109 1.00 93.94 535 GLY A N 1
ATOM 4105 C CA . GLY A 1 535 ? -28.022 -20.283 -1.783 1.00 93.94 535 GLY A CA 1
ATOM 4106 C C . GLY A 1 535 ? -27.353 -19.460 -0.693 1.00 93.94 535 GLY A C 1
ATOM 4107 O O . GLY A 1 535 ? -26.165 -19.628 -0.404 1.00 93.94 535 GLY A O 1
ATOM 4108 N N . ALA A 1 536 ? -28.128 -18.590 -0.061 1.00 95.00 536 ALA A N 1
ATOM 4109 C CA . ALA A 1 536 ? -27.665 -17.745 1.025 1.00 95.00 536 ALA A CA 1
ATOM 4110 C C . ALA A 1 536 ? -28.615 -17.758 2.220 1.00 95.00 536 ALA A C 1
ATOM 4112 O O . ALA A 1 536 ? -29.822 -17.946 2.087 1.00 95.00 536 ALA A O 1
ATOM 4113 N N . THR A 1 537 ? -28.057 -17.541 3.404 1.00 92.69 537 THR A N 1
ATOM 4114 C CA . THR A 1 537 ? -28.810 -17.317 4.639 1.00 92.69 537 THR A CA 1
ATOM 4115 C C . THR A 1 537 ? -28.466 -15.936 5.173 1.00 92.69 537 THR A C 1
ATOM 4117 O O . THR A 1 537 ? -27.300 -15.548 5.161 1.00 92.69 537 THR A O 1
ATOM 4120 N N . TRP A 1 538 ? -29.455 -15.214 5.680 1.00 90.19 538 TRP A N 1
ATOM 4121 C CA . TRP A 1 538 ? -29.258 -13.982 6.437 1.00 90.19 538 TRP A CA 1
ATOM 4122 C C . TRP A 1 538 ? -30.403 -13.817 7.440 1.00 90.19 538 TRP A C 1
ATOM 4124 O O . TRP A 1 538 ? -31.500 -14.361 7.251 1.00 90.19 538 TRP A O 1
ATOM 4134 N N . THR A 1 539 ? -30.117 -13.118 8.536 1.00 84.06 539 THR A N 1
ATOM 4135 C CA . THR A 1 539 ? -31.107 -12.712 9.542 1.00 84.06 539 THR A CA 1
ATOM 4136 C C . THR A 1 539 ? -31.615 -11.305 9.206 1.00 84.06 539 THR A C 1
ATOM 4138 O O . THR A 1 539 ? -31.404 -10.818 8.097 1.00 84.06 539 THR A O 1
ATOM 4141 N N . ASP A 1 540 ? -32.239 -10.611 10.157 1.00 77.31 540 ASP A N 1
ATOM 4142 C CA . ASP A 1 540 ? -32.548 -9.180 10.013 1.00 77.31 540 ASP A CA 1
ATOM 4143 C C . ASP A 1 540 ? -31.276 -8.307 9.941 1.00 77.31 540 ASP A C 1
ATOM 4145 O O . ASP A 1 540 ? -31.341 -7.117 9.638 1.00 77.31 540 ASP A O 1
ATOM 4149 N N . LYS A 1 541 ? -30.100 -8.889 10.210 1.00 77.94 541 LYS A N 1
ATOM 4150 C CA . LYS A 1 541 ? -28.800 -8.236 10.099 1.00 77.94 541 LYS A CA 1
ATOM 4151 C C . LYS A 1 541 ? -28.117 -8.605 8.784 1.00 77.94 541 LYS A C 1
ATOM 4153 O O . LYS A 1 541 ? -27.749 -9.757 8.563 1.00 77.94 541 LYS A O 1
ATOM 4158 N N . LEU A 1 542 ? -27.861 -7.602 7.948 1.00 74.62 542 LEU A N 1
ATOM 4159 C CA . LEU A 1 542 ? -27.156 -7.753 6.666 1.00 74.62 542 LEU A CA 1
ATOM 4160 C C . LEU A 1 542 ? -25.727 -8.308 6.820 1.00 74.62 542 LEU A C 1
ATOM 4162 O O . LEU A 1 542 ? -25.230 -9.008 5.944 1.00 74.62 542 LEU A O 1
ATOM 4166 N N . GLU A 1 543 ? -25.077 -8.029 7.951 1.00 72.44 543 GLU A N 1
ATOM 4167 C CA . GLU A 1 543 ? -23.747 -8.547 8.308 1.00 72.44 543 GLU A CA 1
ATOM 4168 C C . GLU A 1 543 ? -23.709 -10.074 8.506 1.00 72.44 543 GLU A C 1
ATOM 4170 O O . GLU A 1 543 ? -22.647 -10.679 8.363 1.00 72.44 543 GLU A O 1
ATOM 4175 N N . ASP A 1 544 ? -24.860 -10.712 8.755 1.00 83.50 544 ASP A N 1
ATOM 4176 C CA . ASP A 1 544 ? -24.976 -12.171 8.870 1.00 83.50 544 ASP A CA 1
ATOM 4177 C C . ASP A 1 544 ? -25.112 -12.863 7.502 1.00 83.50 544 ASP A C 1
ATOM 4179 O O . ASP A 1 544 ? -25.240 -14.096 7.444 1.00 83.50 544 ASP A O 1
ATOM 4183 N N . LEU A 1 545 ? -25.088 -12.098 6.398 1.00 90.25 545 LEU A N 1
ATOM 4184 C CA . LEU A 1 545 ? -25.166 -12.641 5.047 1.00 90.25 545 LEU A CA 1
ATOM 4185 C C . LEU A 1 545 ? -24.096 -13.715 4.853 1.00 90.25 545 LEU A C 1
ATOM 4187 O O . LEU A 1 545 ? -22.892 -13.499 4.997 1.00 90.25 545 LEU A O 1
ATOM 4191 N N . THR A 1 546 ? -24.574 -14.910 4.539 1.00 92.50 546 THR A N 1
ATOM 4192 C CA . THR A 1 546 ? -23.779 -16.124 4.472 1.00 92.50 546 THR A CA 1
ATOM 4193 C C . THR A 1 546 ? -24.077 -16.826 3.160 1.00 92.50 546 THR A C 1
ATOM 4195 O O . THR A 1 546 ? -25.228 -17.146 2.877 1.00 92.50 546 THR A O 1
ATOM 4198 N N . CYS A 1 547 ? -23.037 -17.117 2.384 1.00 94.44 547 CYS A N 1
ATOM 4199 C CA . CYS A 1 547 ? -23.136 -17.952 1.195 1.00 94.44 547 CYS A CA 1
ATOM 4200 C C . CYS A 1 547 ? -22.936 -19.420 1.580 1.00 94.44 547 CYS A C 1
ATOM 4202 O O . CYS A 1 547 ? -21.938 -19.776 2.216 1.00 94.44 547 CYS A O 1
ATOM 4204 N N . VAL A 1 548 ? -23.875 -20.276 1.182 1.00 96.38 548 VAL A N 1
ATOM 4205 C CA . VAL A 1 548 ? -23.795 -21.726 1.355 1.00 96.38 548 VAL A CA 1
ATOM 4206 C C . VAL A 1 548 ? -23.451 -22.339 0.007 1.00 96.38 548 VAL A C 1
ATOM 4208 O O . VAL A 1 548 ? -24.204 -22.234 -0.960 1.00 96.38 548 VAL A O 1
ATOM 4211 N N . MET A 1 549 ? -22.301 -22.993 -0.061 1.00 95.31 549 MET A N 1
ATOM 4212 C CA . MET A 1 549 ? -21.718 -23.506 -1.296 1.00 95.31 549 MET A CA 1
ATOM 4213 C C . MET A 1 549 ? -21.275 -24.957 -1.129 1.00 95.31 549 MET A C 1
ATOM 4215 O O . MET A 1 549 ? -21.129 -25.472 -0.016 1.00 95.31 549 MET A O 1
ATOM 4219 N N . GLU A 1 550 ? -21.089 -25.654 -2.246 1.00 94.50 550 GLU A N 1
ATOM 4220 C CA . GLU A 1 550 ? -20.606 -27.028 -2.195 1.00 94.50 550 GLU A CA 1
ATOM 4221 C C . GLU A 1 550 ? -19.215 -27.113 -1.548 1.00 94.50 550 GLU A C 1
ATOM 4223 O O . GLU A 1 550 ? -18.315 -26.323 -1.832 1.00 94.50 550 GLU A O 1
ATOM 4228 N N . TYR A 1 551 ? -19.027 -28.099 -0.672 1.00 94.50 551 TYR A N 1
ATOM 4229 C CA . TYR A 1 551 ? -17.732 -28.351 -0.046 1.00 94.50 551 TYR A CA 1
ATOM 4230 C C . TYR A 1 551 ? -16.793 -29.098 -1.001 1.00 94.50 551 TYR A C 1
ATOM 4232 O O . TYR A 1 551 ? -17.209 -30.089 -1.597 1.00 94.50 551 TYR A O 1
ATOM 4240 N N . MET A 1 552 ? -15.538 -28.662 -1.128 1.00 92.50 552 MET A N 1
ATOM 4241 C CA . MET A 1 552 ? -14.504 -29.296 -1.962 1.00 92.50 552 MET A CA 1
ATOM 4242 C C . MET A 1 552 ? -13.411 -29.886 -1.059 1.00 92.50 552 MET A C 1
ATOM 4244 O O . MET A 1 552 ? -12.793 -29.159 -0.279 1.00 92.50 552 MET A O 1
ATOM 4248 N N . ASP A 1 553 ? -13.195 -31.201 -1.128 1.00 87.31 553 ASP A N 1
ATOM 4249 C CA . ASP A 1 553 ? -12.461 -31.947 -0.089 1.00 87.31 553 ASP A CA 1
ATOM 4250 C C . ASP A 1 553 ? -10.922 -31.936 -0.204 1.00 87.31 553 ASP A C 1
ATOM 4252 O O . ASP A 1 553 ? -10.236 -32.398 0.710 1.00 87.31 553 ASP A O 1
ATOM 4256 N N . SER A 1 554 ? -10.359 -31.408 -1.295 1.00 85.75 554 SER A N 1
ATOM 4257 C CA . SER A 1 554 ? -8.929 -31.534 -1.623 1.00 85.75 554 SER A CA 1
ATOM 4258 C C . SER A 1 554 ? -8.187 -30.190 -1.695 1.00 85.75 554 SER A C 1
ATOM 4260 O O . SER A 1 554 ? -7.142 -30.101 -2.337 1.00 85.75 554 SER A O 1
ATOM 4262 N N . ALA A 1 555 ? -8.682 -29.173 -0.974 1.00 87.44 555 ALA A N 1
ATOM 4263 C CA . ALA A 1 555 ? -8.129 -27.810 -0.897 1.00 87.44 555 ALA A CA 1
ATOM 4264 C C . ALA A 1 555 ? -8.049 -27.087 -2.261 1.00 87.44 555 ALA A C 1
ATOM 4266 O O . ALA A 1 555 ? -8.602 -27.543 -3.260 1.00 87.44 555 ALA A O 1
ATOM 4267 N N . ASP A 1 556 ? -7.400 -25.924 -2.301 1.00 91.88 556 ASP A N 1
ATOM 4268 C CA . ASP A 1 556 ? -7.117 -25.211 -3.547 1.00 91.88 556 ASP A CA 1
ATOM 4269 C C . ASP A 1 556 ? -5.931 -25.824 -4.319 1.00 91.88 556 ASP A C 1
ATOM 4271 O O . ASP A 1 556 ? -5.055 -26.495 -3.757 1.00 91.88 556 ASP A O 1
ATOM 4275 N N . LEU A 1 557 ? -5.875 -25.579 -5.630 1.00 94.81 557 LEU A N 1
ATOM 4276 C CA . LEU A 1 557 ? -4.848 -26.118 -6.517 1.00 94.81 557 LEU A CA 1
ATOM 4277 C C . LEU A 1 557 ? -3.443 -25.672 -6.091 1.00 94.81 557 LEU A C 1
ATOM 4279 O O . LEU A 1 557 ? -2.503 -26.458 -6.215 1.00 94.81 557 LEU A O 1
ATOM 4283 N N . ARG A 1 558 ? -3.263 -24.462 -5.541 1.00 93.00 558 ARG A N 1
ATOM 4284 C CA . ARG A 1 558 ? -1.947 -24.026 -5.043 1.00 93.00 558 ARG A CA 1
ATOM 4285 C C . ARG A 1 558 ? -1.477 -24.922 -3.901 1.00 93.00 558 ARG A C 1
ATOM 4287 O O . ARG A 1 558 ? -0.316 -25.338 -3.902 1.00 93.00 558 ARG A O 1
ATOM 4294 N N . ALA A 1 559 ? -2.358 -25.244 -2.958 1.00 86.00 559 ALA A N 1
ATOM 4295 C CA . ALA A 1 559 ? -2.069 -26.156 -1.858 1.00 86.00 559 ALA A CA 1
ATOM 4296 C C . ALA A 1 559 ? -1.796 -27.591 -2.341 1.00 86.00 559 ALA A C 1
ATOM 4298 O O . ALA A 1 559 ? -0.925 -28.257 -1.778 1.00 86.00 559 ALA A O 1
ATOM 4299 N N . VAL A 1 560 ? -2.487 -28.061 -3.386 1.00 91.38 560 VAL A N 1
ATOM 4300 C CA . VAL A 1 560 ? -2.211 -29.363 -4.025 1.00 91.38 560 VAL A CA 1
ATOM 4301 C C . VAL A 1 560 ? -0.819 -29.375 -4.660 1.00 91.38 560 VAL A C 1
ATOM 4303 O O . VAL A 1 560 ? -0.024 -30.284 -4.408 1.00 91.38 560 VAL A O 1
ATOM 4306 N N . LEU A 1 561 ? -0.482 -28.345 -5.438 1.00 92.75 561 LEU A N 1
ATOM 4307 C CA . LEU A 1 561 ? 0.817 -28.223 -6.102 1.00 92.75 561 LEU A CA 1
ATOM 4308 C C . LEU A 1 561 ? 1.968 -28.073 -5.101 1.00 92.75 561 LEU A C 1
ATOM 4310 O O . LEU A 1 561 ? 3.046 -28.597 -5.341 1.00 92.75 561 LEU A O 1
ATOM 4314 N N . ALA A 1 562 ? 1.746 -27.412 -3.963 1.00 89.25 562 ALA A N 1
ATOM 4315 C CA . ALA A 1 562 ? 2.749 -27.273 -2.907 1.00 89.25 562 ALA A CA 1
ATOM 4316 C C . ALA A 1 562 ? 3.058 -28.588 -2.162 1.00 89.25 562 ALA A C 1
ATOM 4318 O O . ALA A 1 562 ? 4.131 -28.714 -1.578 1.00 89.25 562 ALA A O 1
ATOM 4319 N N . ARG A 1 563 ? 2.130 -29.557 -2.160 1.00 89.88 563 ARG A N 1
ATOM 4320 C CA . ARG A 1 563 ? 2.293 -30.876 -1.512 1.00 89.88 563 ARG A CA 1
ATOM 4321 C C . ARG A 1 563 ? 2.748 -31.974 -2.469 1.00 89.88 563 ARG A C 1
ATOM 4323 O O . ARG A 1 563 ? 2.997 -33.096 -2.039 1.00 89.88 563 ARG A O 1
ATOM 4330 N N . THR A 1 564 ? 2.815 -31.665 -3.755 1.00 90.31 564 THR A N 1
ATOM 4331 C CA . THR A 1 564 ? 3.208 -32.592 -4.813 1.00 90.31 564 THR A CA 1
ATOM 4332 C C . THR A 1 564 ? 4.425 -32.046 -5.546 1.00 90.31 564 THR A C 1
ATOM 4334 O O . THR A 1 564 ? 4.814 -30.891 -5.396 1.00 90.31 564 THR A O 1
ATOM 4337 N N . THR A 1 565 ? 5.027 -32.880 -6.374 1.00 90.56 565 THR A N 1
ATOM 4338 C CA . THR A 1 565 ? 6.100 -32.512 -7.298 1.00 90.56 565 THR A CA 1
ATOM 4339 C C . THR A 1 565 ? 5.646 -32.803 -8.727 1.00 90.56 565 THR A C 1
ATOM 4341 O O . THR A 1 565 ? 4.710 -33.592 -8.914 1.00 90.56 565 THR A O 1
ATOM 4344 N N . PRO A 1 566 ? 6.287 -32.208 -9.746 1.00 89.44 566 PRO A N 1
ATOM 4345 C CA . PRO A 1 566 ? 5.964 -32.496 -11.140 1.00 89.44 566 PRO A CA 1
ATOM 4346 C C . PRO A 1 566 ? 5.974 -33.992 -11.498 1.00 89.44 566 PRO A C 1
ATOM 4348 O O . PRO A 1 566 ? 5.202 -34.417 -12.354 1.00 89.44 566 PRO A O 1
ATOM 4351 N N . GLU A 1 567 ? 6.790 -34.794 -10.810 1.00 87.19 567 GLU A N 1
ATOM 4352 C CA . GLU A 1 567 ? 6.905 -36.245 -10.989 1.00 87.19 567 GLU A CA 1
ATOM 4353 C C . GLU A 1 567 ? 5.767 -37.015 -10.307 1.00 87.19 567 GLU A C 1
ATOM 4355 O O . GLU A 1 567 ? 5.279 -38.009 -10.842 1.00 87.19 567 GLU A O 1
ATOM 4360 N N . THR A 1 568 ? 5.329 -36.567 -9.126 1.00 92.25 568 THR A N 1
ATOM 4361 C CA . THR A 1 568 ? 4.263 -37.237 -8.357 1.00 92.25 568 THR A CA 1
ATOM 4362 C C . THR A 1 568 ? 2.858 -36.864 -8.836 1.00 92.25 568 THR A C 1
ATOM 4364 O O . THR A 1 568 ? 1.913 -37.615 -8.596 1.00 92.25 568 THR A O 1
ATOM 4367 N N . LEU A 1 569 ? 2.715 -35.751 -9.563 1.00 92.06 569 LEU A N 1
ATOM 4368 C CA . LEU A 1 569 ? 1.487 -35.357 -10.251 1.00 92.06 569 LEU A CA 1
ATOM 4369 C C . LEU A 1 569 ? 1.716 -35.344 -11.777 1.00 92.06 569 LEU A C 1
ATOM 4371 O O . LEU A 1 569 ? 2.038 -34.301 -12.349 1.00 92.06 569 LEU A O 1
ATOM 4375 N N . PRO A 1 570 ? 1.548 -36.483 -12.471 1.00 90.62 570 PRO A N 1
ATOM 4376 C CA . PRO A 1 570 ? 1.843 -36.578 -13.897 1.00 90.62 570 PRO A CA 1
ATOM 4377 C C . PRO A 1 570 ? 0.857 -35.773 -14.756 1.00 90.62 570 PRO A C 1
ATOM 4379 O O . PRO A 1 570 ? -0.294 -35.533 -14.375 1.00 90.62 570 PRO A O 1
ATOM 4382 N N . TRP A 1 571 ? 1.279 -35.424 -15.976 1.00 90.75 571 TRP A N 1
ATOM 4383 C CA . TRP A 1 571 ? 0.481 -34.631 -16.923 1.00 90.75 571 TRP A CA 1
ATOM 4384 C C . TRP A 1 571 ? -0.886 -35.222 -17.255 1.00 90.75 571 TRP A C 1
ATOM 4386 O O . TRP A 1 571 ? -1.826 -34.469 -17.492 1.00 90.75 571 TRP A O 1
ATOM 4396 N N . LYS A 1 572 ? -1.041 -36.546 -17.178 1.00 86.88 572 LYS A N 1
ATOM 4397 C CA . LYS A 1 572 ? -2.345 -37.204 -17.312 1.00 86.88 572 LYS A CA 1
ATOM 4398 C C . LYS A 1 572 ? -3.377 -36.664 -16.311 1.00 86.88 572 LYS A C 1
ATOM 4400 O O . LYS A 1 572 ? -4.527 -36.447 -16.676 1.00 86.88 572 LYS A O 1
ATOM 4405 N N . ASN A 1 573 ? -2.967 -36.402 -15.071 1.00 88.19 573 ASN A N 1
ATOM 4406 C CA . ASN A 1 573 ? -3.851 -35.860 -14.040 1.00 88.19 573 ASN A CA 1
ATOM 4407 C C . ASN A 1 573 ? -4.037 -34.348 -14.231 1.00 88.19 573 ASN A C 1
ATOM 4409 O O . ASN A 1 573 ? -5.156 -33.844 -14.149 1.00 88.19 573 ASN A O 1
ATOM 4413 N N . LYS A 1 574 ? -2.955 -33.631 -14.568 1.00 93.88 574 LYS A N 1
ATOM 4414 C CA . LYS A 1 574 ? -2.986 -32.184 -14.846 1.00 93.88 574 LYS A CA 1
ATOM 4415 C C . LYS A 1 574 ? -3.877 -31.834 -16.041 1.00 93.88 574 LYS A C 1
ATOM 4417 O O . LYS A 1 574 ? -4.537 -30.804 -16.017 1.00 93.88 574 LYS A O 1
ATOM 4422 N N . LEU A 1 575 ? -3.983 -32.711 -17.039 1.00 92.88 575 LEU A N 1
ATOM 4423 C CA . LEU A 1 575 ? -4.910 -32.569 -18.166 1.00 92.88 575 LEU A CA 1
ATOM 4424 C C . LEU A 1 575 ? -6.376 -32.487 -17.724 1.00 92.88 575 LEU A C 1
ATOM 4426 O O . LEU A 1 575 ? -7.147 -31.705 -18.285 1.00 92.88 575 LEU A O 1
ATOM 4430 N N . SER A 1 576 ? -6.757 -33.241 -16.689 1.00 92.25 576 SER A N 1
ATOM 4431 C CA . SER A 1 576 ? -8.095 -33.136 -16.100 1.00 92.25 576 SER A CA 1
ATOM 4432 C C . SER A 1 576 ? -8.306 -31.760 -15.467 1.00 92.25 576 SER A C 1
ATOM 4434 O O . SER A 1 576 ? -9.357 -31.155 -15.666 1.00 92.25 576 SER A O 1
ATOM 4436 N N . PHE A 1 577 ? -7.300 -31.232 -14.760 1.00 95.50 577 PHE A N 1
ATOM 4437 C CA . PHE A 1 577 ? -7.345 -29.877 -14.200 1.00 95.50 577 PHE A CA 1
ATOM 4438 C C . PHE A 1 577 ? -7.475 -28.821 -15.296 1.00 95.50 577 PHE A C 1
ATOM 4440 O O . PHE A 1 577 ? -8.382 -27.999 -15.226 1.00 95.50 577 PHE A O 1
ATOM 4447 N N . MET A 1 578 ? -6.659 -28.896 -16.349 1.00 96.94 578 MET A N 1
ATOM 4448 C CA . MET A 1 578 ? -6.716 -27.970 -17.486 1.00 96.94 578 MET A CA 1
ATOM 4449 C C . MET A 1 578 ? -8.088 -27.982 -18.173 1.00 96.94 578 MET A C 1
ATOM 4451 O O . MET A 1 578 ? -8.630 -26.923 -18.483 1.00 96.94 578 MET A O 1
ATOM 4455 N N . THR A 1 579 ? -8.672 -29.170 -18.363 1.00 95.75 579 THR A N 1
ATOM 4456 C CA . THR A 1 579 ? -10.013 -29.334 -18.950 1.00 95.75 579 THR A CA 1
ATOM 4457 C C . THR A 1 579 ? -11.079 -28.642 -18.101 1.00 95.75 579 THR A C 1
ATOM 4459 O O . THR A 1 579 ? -11.952 -27.958 -18.631 1.00 95.75 579 THR A O 1
ATOM 4462 N N . HIS A 1 580 ? -10.998 -28.779 -16.778 1.00 96.00 580 HIS A N 1
ATOM 4463 C CA . HIS A 1 580 ? -11.944 -28.153 -15.858 1.00 96.00 580 HIS A CA 1
ATOM 4464 C C . HIS A 1 580 ? -11.749 -26.635 -15.767 1.00 96.00 580 HIS A C 1
ATOM 4466 O O . HIS A 1 580 ? -12.721 -25.887 -15.837 1.00 96.00 580 HIS A O 1
ATOM 4472 N N . MET A 1 581 ? -10.498 -26.175 -15.679 1.00 97.06 581 MET A N 1
ATOM 4473 C CA . MET A 1 581 ? -10.133 -24.757 -15.666 1.00 97.06 581 MET A CA 1
ATOM 4474 C C . MET A 1 581 ? -10.697 -24.022 -16.884 1.00 97.06 581 MET A C 1
ATOM 4476 O O . MET A 1 581 ? -11.365 -22.998 -16.737 1.00 97.06 581 MET A O 1
ATOM 4480 N N . ILE A 1 582 ? -10.466 -24.565 -18.086 1.00 97.25 582 ILE A N 1
ATOM 4481 C CA . ILE A 1 582 ? -10.947 -23.931 -19.314 1.00 97.25 582 ILE A CA 1
ATOM 4482 C C . ILE A 1 582 ? -12.458 -24.079 -19.494 1.00 97.25 582 ILE A C 1
ATOM 4484 O O . ILE A 1 582 ? -13.096 -23.191 -20.051 1.00 97.25 582 ILE A O 1
ATOM 4488 N N . GLY A 1 583 ? -13.051 -25.167 -18.993 1.00 95.94 583 GLY A N 1
ATOM 4489 C CA . GLY A 1 583 ? -14.502 -25.328 -18.937 1.00 95.94 583 GLY A CA 1
ATOM 4490 C C . GLY A 1 583 ? -15.166 -24.245 -18.082 1.00 95.94 583 GLY A C 1
ATOM 4491 O O . GLY A 1 583 ? -16.193 -23.698 -18.481 1.00 95.94 583 GLY A O 1
ATOM 4492 N N . GLY A 1 584 ? -14.548 -23.889 -16.950 1.00 94.81 584 GLY A N 1
ATOM 4493 C CA . GLY A 1 584 ? -14.984 -22.797 -16.079 1.00 94.81 584 GLY A CA 1
ATOM 4494 C C . GLY A 1 584 ? -14.905 -21.439 -16.775 1.00 94.81 584 GLY A C 1
ATOM 4495 O O . GLY A 1 584 ? -15.921 -20.758 -16.892 1.00 94.81 584 GLY A O 1
ATOM 4496 N N . LEU A 1 585 ? -13.734 -21.079 -17.314 1.00 94.94 585 LEU A N 1
ATOM 4497 C CA . LEU A 1 585 ? -13.561 -19.815 -18.044 1.00 94.94 585 LEU A CA 1
ATOM 4498 C C . LEU A 1 585 ? -14.464 -19.720 -19.276 1.00 94.94 585 LEU A C 1
ATOM 4500 O O . LEU A 1 585 ? -15.110 -18.699 -19.477 1.00 94.94 585 LEU A O 1
ATOM 4504 N N . GLY A 1 586 ? -14.586 -20.794 -20.059 1.00 95.00 586 GLY A N 1
ATOM 4505 C CA . GLY A 1 586 ? -15.486 -20.831 -21.211 1.00 95.00 586 GLY A CA 1
ATOM 4506 C C . GLY A 1 586 ? -16.951 -20.619 -20.823 1.00 95.00 586 GLY A C 1
ATOM 4507 O O . GLY A 1 586 ? -17.674 -19.923 -21.532 1.00 95.00 586 GLY A O 1
ATOM 4508 N N . HIS A 1 587 ? -17.389 -21.156 -19.677 1.00 93.06 587 HIS A N 1
ATOM 4509 C CA . HIS A 1 587 ? -18.749 -20.938 -19.175 1.00 93.06 587 HIS A CA 1
ATOM 4510 C C . HIS A 1 587 ? -19.020 -19.467 -18.817 1.00 93.06 587 HIS A C 1
ATOM 4512 O O . HIS A 1 587 ? -20.114 -18.970 -19.105 1.00 93.06 587 HIS A O 1
ATOM 4518 N N . LEU A 1 588 ? -18.035 -18.783 -18.220 1.00 91.38 588 LEU A N 1
ATOM 4519 C CA . LEU A 1 588 ? -18.108 -17.357 -17.884 1.00 91.38 588 LEU A CA 1
ATOM 4520 C C . LEU A 1 588 ? -18.043 -16.470 -19.132 1.00 91.38 588 LEU A C 1
ATOM 4522 O O . LEU A 1 588 ? -18.902 -15.614 -19.336 1.00 91.38 588 LEU A O 1
ATOM 4526 N N . HIS A 1 589 ? -17.052 -16.701 -19.997 1.00 92.12 589 HIS A N 1
ATOM 4527 C CA . HIS A 1 589 ? -16.797 -15.887 -21.189 1.00 92.12 589 HIS A CA 1
ATOM 4528 C C . HIS A 1 589 ? -17.957 -15.955 -22.185 1.00 92.12 589 HIS A C 1
ATOM 4530 O O . HIS A 1 589 ? -18.302 -14.939 -22.779 1.00 92.12 589 HIS A O 1
ATOM 4536 N N . ALA A 1 590 ? -18.638 -17.102 -22.297 1.00 89.56 590 ALA A N 1
ATOM 4537 C CA . ALA A 1 590 ? -19.856 -17.238 -23.102 1.00 89.56 590 ALA A CA 1
ATOM 4538 C C . ALA A 1 590 ? -21.025 -16.350 -22.623 1.00 89.56 590 ALA A C 1
ATOM 4540 O O . ALA A 1 590 ? -21.964 -16.113 -23.379 1.00 89.56 590 ALA A O 1
ATOM 4541 N N . ARG A 1 591 ? -20.976 -15.862 -21.377 1.00 86.38 591 ARG A N 1
ATOM 4542 C CA . ARG A 1 591 ? -21.941 -14.926 -20.771 1.00 86.38 591 ARG A CA 1
ATOM 4543 C C . ARG A 1 591 ? -21.363 -13.520 -20.596 1.00 86.38 591 ARG A C 1
ATOM 4545 O O . ARG A 1 591 ? -21.937 -12.716 -19.873 1.00 86.38 591 ARG A O 1
ATOM 4552 N N . ASN A 1 592 ? -20.224 -13.232 -21.231 1.00 83.38 592 ASN A N 1
ATOM 4553 C CA . ASN A 1 592 ? -19.501 -11.965 -21.113 1.00 83.38 592 ASN A CA 1
ATOM 4554 C C . ASN A 1 592 ? -19.090 -11.606 -19.666 1.00 83.38 592 ASN A C 1
ATOM 4556 O O . ASN A 1 592 ? -18.960 -10.435 -19.315 1.00 83.38 592 ASN A O 1
ATOM 4560 N N . VAL A 1 593 ? -18.875 -12.619 -18.819 1.00 84.12 593 VAL A N 1
ATOM 4561 C CA . VAL A 1 593 ? -18.391 -12.447 -17.443 1.00 84.12 593 VAL A CA 1
ATOM 4562 C C . VAL A 1 593 ? -16.873 -12.620 -17.419 1.00 84.12 593 VAL A C 1
ATOM 4564 O O . VAL A 1 593 ? -16.358 -13.632 -17.889 1.00 84.12 593 VAL A O 1
ATOM 4567 N N . ILE A 1 594 ? -16.158 -11.645 -16.851 1.00 86.25 594 ILE A N 1
ATOM 4568 C CA . ILE A 1 594 ? -14.700 -11.685 -16.645 1.00 86.25 594 ILE A CA 1
ATOM 4569 C C . ILE A 1 594 ? -14.435 -12.079 -15.190 1.00 86.25 594 ILE A C 1
ATOM 4571 O O . ILE A 1 594 ? -14.990 -11.458 -14.283 1.00 86.25 594 ILE A O 1
ATOM 4575 N N . HIS A 1 595 ? -13.578 -13.072 -14.955 1.00 88.75 595 HIS A N 1
ATOM 4576 C CA . HIS A 1 595 ? -13.241 -13.534 -13.608 1.00 88.75 595 HIS A CA 1
ATOM 4577 C C . HIS A 1 595 ? -12.400 -12.509 -12.839 1.00 88.75 595 HIS A C 1
ATOM 4579 O O . HIS A 1 595 ? -12.652 -12.267 -11.660 1.00 88.75 595 HIS A O 1
ATOM 4585 N N . ARG A 1 596 ? -11.406 -11.900 -13.504 1.00 84.56 596 ARG A N 1
ATOM 4586 C CA . ARG A 1 596 ? -10.471 -10.872 -12.993 1.00 84.56 596 ARG A CA 1
ATOM 4587 C C . ARG A 1 596 ? -9.451 -11.343 -11.956 1.00 84.56 596 ARG A C 1
ATOM 4589 O O . ARG A 1 596 ? -8.359 -10.790 -11.916 1.00 84.56 596 ARG A O 1
ATOM 4596 N N . ASP A 1 597 ? -9.768 -12.373 -11.176 1.00 83.44 597 ASP A N 1
ATOM 4597 C CA . ASP A 1 597 ? -8.846 -12.983 -10.203 1.00 83.44 597 ASP A CA 1
ATOM 4598 C C . ASP A 1 597 ? -8.591 -14.483 -10.460 1.00 83.44 597 ASP A C 1
ATOM 4600 O O . ASP A 1 597 ? -8.673 -15.325 -9.566 1.00 83.44 597 ASP A O 1
ATOM 4604 N N . PHE A 1 598 ? -8.371 -14.872 -11.717 1.00 92.00 598 PHE A N 1
ATOM 4605 C CA . PHE A 1 598 ? -8.140 -16.281 -12.050 1.00 92.00 598 PHE A CA 1
ATOM 4606 C C . PHE A 1 598 ? -6.728 -16.718 -11.618 1.00 92.00 598 PHE A C 1
ATOM 4608 O O . PHE A 1 598 ? -5.738 -16.218 -12.142 1.00 92.00 598 PHE A O 1
ATOM 4615 N N . LYS A 1 599 ? -6.609 -17.665 -10.680 1.00 91.50 599 LYS A N 1
ATOM 4616 C CA . LYS A 1 599 ? -5.317 -18.178 -10.177 1.00 91.50 599 LYS A CA 1
ATOM 4617 C C . LYS A 1 599 ? -5.479 -19.514 -9.464 1.00 91.50 599 LYS A C 1
ATOM 4619 O O . LYS A 1 599 ? -6.576 -19.848 -9.026 1.00 91.50 599 LYS A O 1
ATOM 4624 N N . SER A 1 600 ? -4.382 -20.237 -9.236 1.00 92.06 600 SER A N 1
ATOM 4625 C CA . SER A 1 600 ? -4.387 -21.538 -8.541 1.00 92.06 600 SER A CA 1
ATOM 4626 C C . SER A 1 600 ? -5.029 -21.540 -7.145 1.00 92.06 600 SER A C 1
ATOM 4628 O O . SER A 1 600 ? -5.514 -22.580 -6.709 1.00 92.06 600 SER A O 1
ATOM 4630 N N . ARG A 1 601 ? -5.081 -20.398 -6.448 1.00 89.31 601 ARG A N 1
ATOM 4631 C CA . ARG A 1 601 ? -5.758 -20.265 -5.141 1.00 89.31 601 ARG A CA 1
ATOM 4632 C C . ARG A 1 601 ? -7.287 -20.226 -5.235 1.00 89.31 601 ARG A C 1
ATOM 4634 O O . ARG A 1 601 ? -7.942 -20.593 -4.270 1.00 89.31 601 ARG A O 1
ATOM 4641 N N . ASN A 1 602 ? -7.828 -19.849 -6.392 1.00 91.94 602 ASN A N 1
ATOM 4642 C CA . ASN A 1 602 ? -9.270 -19.748 -6.648 1.00 91.94 602 ASN A CA 1
ATOM 4643 C C . ASN A 1 602 ? -9.780 -20.958 -7.464 1.00 91.94 602 ASN A C 1
ATOM 4645 O O . ASN A 1 602 ? -10.859 -20.935 -8.054 1.00 91.94 602 ASN A O 1
ATOM 4649 N N . LEU A 1 603 ? -8.991 -22.037 -7.516 1.00 95.19 603 LEU A N 1
ATOM 4650 C CA . LEU A 1 603 ? -9.341 -23.307 -8.147 1.00 95.19 603 LEU A CA 1
ATOM 4651 C C . LEU A 1 603 ? -9.401 -24.384 -7.067 1.00 95.19 603 LEU A C 1
ATOM 4653 O O . LEU A 1 603 ? -8.361 -24.837 -6.596 1.00 95.19 603 LEU A O 1
ATOM 4657 N N . LEU A 1 604 ? -10.598 -24.801 -6.667 1.00 94.94 604 LEU A N 1
ATOM 4658 C CA . LEU A 1 604 ? -10.780 -25.825 -5.640 1.00 94.94 604 LEU A CA 1
ATOM 4659 C C . LEU A 1 604 ? -10.760 -27.219 -6.254 1.00 94.94 604 LEU A C 1
ATOM 4661 O O . LEU A 1 604 ? -11.352 -27.455 -7.307 1.00 94.94 604 LEU A O 1
ATOM 4665 N N . VAL A 1 605 ? -10.097 -28.153 -5.584 1.00 94.62 605 VAL A N 1
ATOM 4666 C CA . VAL A 1 605 ? -9.961 -29.542 -6.016 1.00 94.62 605 VAL A CA 1
ATOM 4667 C C . VAL A 1 605 ? -10.821 -30.429 -5.128 1.00 94.62 605 VAL A C 1
ATOM 4669 O O . VAL A 1 605 ? -10.930 -30.220 -3.920 1.00 94.62 605 VAL A O 1
ATOM 4672 N N . ASP A 1 606 ? -11.421 -31.444 -5.736 1.00 93.50 606 ASP A N 1
ATOM 4673 C CA . ASP A 1 606 ? -12.176 -32.475 -5.041 1.00 93.50 606 ASP A CA 1
ATOM 4674 C C . ASP A 1 606 ? -11.854 -33.864 -5.597 1.00 93.50 606 ASP A C 1
ATOM 4676 O O . ASP A 1 606 ? -11.674 -34.049 -6.807 1.00 93.50 606 ASP A O 1
ATOM 4680 N N . SER A 1 607 ? -11.819 -34.848 -4.703 1.00 89.62 607 SER A N 1
ATOM 4681 C CA . SER A 1 607 ? -11.445 -36.231 -4.991 1.00 89.62 607 SER A CA 1
ATOM 4682 C C . SER A 1 607 ? -12.399 -36.942 -5.958 1.00 89.62 607 SER A C 1
ATOM 4684 O O . SER A 1 607 ? -12.016 -37.929 -6.589 1.00 89.62 607 SER A O 1
ATOM 4686 N N . ARG A 1 608 ? -13.639 -36.453 -6.103 1.00 90.25 608 ARG A N 1
ATOM 4687 C CA . ARG A 1 608 ? -14.690 -37.052 -6.945 1.00 90.25 608 ARG A CA 1
ATOM 4688 C C . ARG A 1 608 ? -15.218 -36.096 -8.005 1.00 90.25 608 ARG A C 1
ATOM 4690 O O . ARG A 1 608 ? -15.552 -36.529 -9.105 1.00 90.25 608 ARG A O 1
ATOM 4697 N N . LYS A 1 609 ? -15.336 -34.814 -7.668 1.00 90.38 609 LYS A N 1
ATOM 4698 C CA . LYS A 1 609 ? -15.948 -33.777 -8.512 1.00 90.38 609 LYS A CA 1
ATOM 4699 C C . LYS A 1 609 ? -14.935 -33.107 -9.442 1.00 90.38 609 LYS A C 1
ATOM 4701 O O . LYS A 1 609 ? -15.333 -32.411 -10.374 1.00 90.38 609 LYS A O 1
ATOM 4706 N N . GLY A 1 610 ? -13.643 -33.357 -9.227 1.00 92.06 610 GLY A N 1
ATOM 4707 C CA . GLY A 1 610 ? -12.556 -32.742 -9.974 1.00 92.06 610 GLY A CA 1
ATOM 4708 C C . GLY A 1 610 ? -12.308 -31.304 -9.530 1.00 92.06 610 GLY A C 1
ATOM 4709 O O . GLY A 1 610 ? -12.613 -30.925 -8.403 1.00 92.06 610 GLY A O 1
ATOM 4710 N N . LEU A 1 611 ? -11.720 -30.506 -10.417 1.00 95.50 611 LEU A N 1
ATOM 4711 C CA . LEU A 1 611 ? -11.404 -29.106 -10.146 1.00 95.50 611 LEU A CA 1
ATOM 4712 C C . LEU A 1 611 ? -12.594 -28.202 -10.490 1.00 95.50 611 LEU A C 1
ATOM 4714 O O . LEU A 1 611 ? -13.253 -28.417 -11.508 1.00 95.50 611 LEU A O 1
ATOM 4718 N N . LYS A 1 612 ? -12.858 -27.187 -9.669 1.00 96.44 612 LYS A N 1
ATOM 4719 C CA . LYS A 1 612 ? -13.882 -26.171 -9.926 1.00 96.44 612 LYS A CA 1
ATOM 4720 C C . LYS A 1 612 ? -13.384 -24.771 -9.589 1.00 96.44 612 LYS A C 1
ATOM 4722 O O . LYS A 1 612 ? -12.602 -24.587 -8.661 1.00 96.44 612 LYS A O 1
ATOM 4727 N N . LEU A 1 613 ? -13.853 -23.798 -10.357 1.00 94.75 613 LEU A N 1
ATOM 4728 C CA . LEU A 1 613 ? -13.555 -22.379 -10.182 1.00 94.75 613 LEU A CA 1
ATOM 4729 C C . LEU A 1 613 ? -14.441 -21.778 -9.074 1.00 94.75 613 LEU A C 1
ATOM 4731 O O . LEU A 1 613 ? -15.609 -22.159 -8.960 1.00 94.75 613 LEU A O 1
ATOM 4735 N N . THR A 1 614 ? -13.890 -20.872 -8.267 1.00 90.56 614 THR A N 1
ATOM 4736 C CA . THR A 1 614 ? -14.573 -20.157 -7.170 1.00 90.56 614 THR A CA 1
ATOM 4737 C C . THR A 1 614 ? -14.150 -18.684 -7.132 1.00 90.56 614 THR A C 1
ATOM 4739 O O . THR A 1 614 ? -13.234 -18.304 -7.854 1.00 90.56 614 THR A O 1
ATOM 4742 N N . ASP A 1 615 ? -14.769 -17.893 -6.248 1.00 79.44 615 ASP A N 1
ATOM 4743 C CA . ASP A 1 615 ? -14.404 -16.500 -5.939 1.00 79.44 615 ASP A CA 1
ATOM 4744 C C . ASP A 1 615 ? -14.450 -15.582 -7.173 1.00 79.44 615 ASP A C 1
ATOM 4746 O O . ASP A 1 615 ? -13.452 -15.017 -7.624 1.00 79.44 615 ASP A O 1
ATOM 4750 N N . PHE A 1 616 ? -15.656 -15.446 -7.727 1.00 72.44 616 PHE A N 1
ATOM 4751 C CA . PHE A 1 616 ? -15.950 -14.609 -8.889 1.00 72.44 616 PHE A CA 1
ATOM 4752 C C . PHE A 1 616 ? -16.363 -13.206 -8.446 1.00 72.44 616 PHE A C 1
ATOM 4754 O O . PHE A 1 616 ? -17.042 -13.046 -7.439 1.00 72.44 616 PHE A O 1
ATOM 4761 N N . GLY A 1 617 ? -16.062 -12.188 -9.251 1.00 57.00 617 GLY A N 1
ATOM 4762 C CA . GLY A 1 617 ? -16.660 -10.867 -9.048 1.00 57.00 617 GLY A CA 1
ATOM 4763 C C . GLY A 1 617 ? -15.860 -9.913 -8.166 1.00 57.00 617 GLY A C 1
ATOM 4764 O O . GLY A 1 617 ? -16.454 -9.013 -7.581 1.00 57.00 617 GLY A O 1
ATOM 4765 N N . SER A 1 618 ? -14.527 -10.028 -8.127 1.00 55.69 618 SER A N 1
ATOM 4766 C CA . SER A 1 618 ? -13.697 -8.943 -7.591 1.00 55.69 618 SER A CA 1
ATOM 4767 C C . SER A 1 618 ? -14.038 -7.626 -8.304 1.00 55.69 618 SER A C 1
ATOM 4769 O O . SER A 1 618 ? -13.977 -7.516 -9.543 1.00 55.69 618 SER A O 1
ATOM 4771 N N . SER A 1 619 ? -14.431 -6.617 -7.525 1.00 49.53 619 SER A N 1
ATOM 4772 C CA . SER A 1 619 ? -14.626 -5.268 -8.046 1.00 49.53 619 SER A CA 1
ATOM 4773 C C . SER A 1 619 ? -13.274 -4.696 -8.499 1.00 49.53 619 SER A C 1
ATOM 4775 O O . SER A 1 619 ? -12.212 -5.198 -8.121 1.00 49.53 619 SER A O 1
ATOM 4777 N N . ARG A 1 620 ? -13.282 -3.651 -9.341 1.00 44.75 620 ARG A N 1
ATOM 4778 C CA . ARG A 1 620 ? -12.031 -2.962 -9.723 1.00 44.75 620 ARG A CA 1
ATOM 4779 C C . ARG A 1 620 ? -11.256 -2.491 -8.482 1.00 44.75 620 ARG A C 1
ATOM 4781 O O . ARG A 1 620 ? -10.034 -2.569 -8.465 1.00 44.75 620 ARG A O 1
ATOM 4788 N N . GLU A 1 621 ? -11.975 -2.100 -7.437 1.00 41.44 621 GLU A N 1
ATOM 4789 C CA . GLU A 1 621 ? -11.421 -1.594 -6.182 1.00 41.44 621 GLU A CA 1
ATOM 4790 C C . GLU A 1 621 ? -10.830 -2.685 -5.291 1.00 41.44 621 GLU A C 1
ATOM 4792 O O . GLU A 1 621 ? -9.796 -2.445 -4.684 1.00 41.44 621 GLU A O 1
ATOM 4797 N N . ASP A 1 622 ? -11.398 -3.897 -5.247 1.00 42.91 622 ASP A N 1
ATOM 4798 C CA . ASP A 1 622 ? -10.808 -5.013 -4.481 1.00 42.91 622 ASP A CA 1
ATOM 4799 C C . ASP A 1 622 ? -9.428 -5.400 -5.029 1.00 42.91 622 ASP A C 1
ATOM 4801 O O . ASP A 1 622 ? -8.518 -5.779 -4.284 1.00 42.91 622 ASP A O 1
ATOM 4805 N N . ILE A 1 623 ? -9.260 -5.265 -6.347 1.00 46.78 623 ILE A N 1
ATOM 4806 C CA . ILE A 1 623 ? -7.998 -5.493 -7.049 1.00 46.78 623 ILE A CA 1
ATOM 4807 C C . ILE A 1 623 ? -7.025 -4.337 -6.775 1.00 46.78 623 ILE A C 1
ATOM 4809 O O . ILE A 1 623 ? -5.877 -4.581 -6.417 1.00 46.78 623 ILE A O 1
ATOM 4813 N N . GLU A 1 624 ? -7.471 -3.081 -6.850 1.00 41.06 624 GLU A N 1
ATOM 4814 C CA . GLU A 1 624 ? -6.645 -1.909 -6.510 1.00 41.06 624 GLU A CA 1
ATOM 4815 C C . GLU A 1 624 ? -6.236 -1.876 -5.021 1.00 41.06 624 GLU A C 1
ATOM 4817 O O . GLU A 1 624 ? -5.100 -1.516 -4.692 1.00 41.06 624 GLU A O 1
ATOM 4822 N N . ALA A 1 625 ? -7.109 -2.329 -4.118 1.00 37.88 625 ALA A N 1
ATOM 4823 C CA . ALA A 1 625 ? -6.848 -2.484 -2.689 1.00 37.88 625 ALA A CA 1
ATOM 4824 C C . ALA A 1 625 ? -5.851 -3.622 -2.415 1.00 37.88 625 ALA A C 1
ATOM 4826 O O . ALA A 1 625 ? -4.901 -3.459 -1.649 1.00 37.88 625 ALA A O 1
ATOM 4827 N N . THR A 1 626 ? -5.987 -4.775 -3.078 1.00 38.59 626 THR A N 1
ATOM 4828 C CA . THR A 1 626 ? -4.982 -5.851 -2.970 1.00 38.59 626 THR A CA 1
ATOM 4829 C C . THR A 1 626 ? -3.639 -5.467 -3.598 1.00 38.59 626 THR A C 1
ATOM 4831 O O . THR A 1 626 ? -2.598 -5.890 -3.088 1.00 38.59 626 THR A O 1
ATOM 4834 N N . MET A 1 627 ? -3.635 -4.609 -4.628 1.00 40.38 627 MET A N 1
ATOM 4835 C CA . MET A 1 627 ? -2.423 -3.999 -5.190 1.00 40.38 627 MET A CA 1
ATOM 4836 C C . MET A 1 627 ? -1.734 -3.044 -4.205 1.00 40.38 627 MET A C 1
ATOM 4838 O O . MET A 1 627 ? -0.509 -3.056 -4.114 1.00 40.38 627 MET A O 1
ATOM 4842 N N . THR A 1 628 ? -2.489 -2.250 -3.440 1.00 35.00 628 THR A N 1
ATOM 4843 C CA . THR A 1 628 ? -1.933 -1.300 -2.452 1.00 35.00 628 THR A CA 1
ATOM 4844 C C . THR A 1 628 ? -1.513 -1.954 -1.135 1.00 35.00 628 THR A C 1
ATOM 4846 O O . THR A 1 628 ? -0.652 -1.423 -0.437 1.00 35.00 628 THR A O 1
ATOM 4849 N N . VAL A 1 629 ? -2.081 -3.111 -0.780 1.00 32.62 629 VAL A N 1
ATOM 4850 C CA . VAL A 1 629 ? -1.778 -3.818 0.482 1.00 32.62 629 VAL A CA 1
ATOM 4851 C C . VAL A 1 629 ? -0.668 -4.874 0.313 1.00 32.62 629 VAL A C 1
ATOM 4853 O O . VAL A 1 629 ? -0.253 -5.497 1.287 1.00 32.62 629 VAL A O 1
ATOM 4856 N N . GLY A 1 630 ? -0.134 -5.073 -0.899 1.00 34.47 630 GLY A N 1
ATOM 4857 C CA . GLY A 1 630 ? 0.985 -5.998 -1.144 1.00 34.47 630 GLY A CA 1
ATOM 4858 C C . GLY A 1 630 ? 0.632 -7.477 -0.933 1.00 34.47 630 GLY A C 1
ATOM 4859 O O . GLY A 1 630 ? 1.514 -8.330 -0.832 1.00 34.47 630 GLY A O 1
ATOM 4860 N N . VAL A 1 631 ? -0.659 -7.819 -0.876 1.00 37.47 631 VAL A N 1
ATOM 4861 C CA . VAL A 1 631 ? -1.125 -9.194 -0.653 1.00 37.47 631 VAL A CA 1
ATOM 4862 C C . VAL A 1 631 ? -1.326 -9.899 -2.005 1.00 37.47 631 VAL A C 1
ATOM 4864 O O . VAL A 1 631 ? -2.425 -10.032 -2.532 1.00 37.47 631 VAL A O 1
ATOM 4867 N N . GLY A 1 632 ? -0.214 -10.378 -2.570 1.00 52.25 632 GLY A N 1
ATOM 4868 C CA . GLY A 1 632 ? -0.108 -11.730 -3.141 1.00 52.25 632 GLY A CA 1
ATOM 4869 C C . GLY A 1 632 ? -0.844 -12.131 -4.433 1.00 52.25 632 GLY A C 1
ATOM 4870 O O . GLY A 1 632 ? -1.045 -13.335 -4.604 1.00 52.25 632 GLY A O 1
ATOM 4871 N N . THR A 1 633 ? -1.213 -11.226 -5.352 1.00 58.03 633 THR A N 1
ATOM 4872 C CA . THR A 1 633 ? -1.980 -11.618 -6.572 1.00 58.03 633 THR A CA 1
ATOM 4873 C C . THR A 1 633 ? -1.406 -11.150 -7.926 1.00 58.03 633 THR A C 1
ATOM 4875 O O . THR A 1 633 ? -1.823 -11.617 -8.981 1.00 58.03 633 THR A O 1
ATOM 4878 N N . PHE A 1 634 ? -0.368 -10.318 -7.957 1.00 74.62 634 PHE A N 1
ATOM 4879 C CA . PHE A 1 634 ? 0.111 -9.699 -9.207 1.00 74.62 634 PHE A CA 1
ATOM 4880 C C . PHE A 1 634 ? 0.821 -10.644 -10.198 1.00 74.62 634 PHE A C 1
ATOM 4882 O O . PHE A 1 634 ? 0.909 -10.330 -11.381 1.00 74.62 634 PHE A O 1
ATOM 4889 N N . ARG A 1 635 ? 1.300 -11.822 -9.769 1.00 86.75 635 ARG A N 1
ATOM 4890 C CA . ARG A 1 635 ? 2.056 -12.762 -10.632 1.00 86.75 635 ARG A CA 1
ATOM 4891 C C . ARG A 1 635 ? 1.221 -13.400 -11.757 1.00 86.75 635 ARG A C 1
ATOM 4893 O O . ARG A 1 635 ? 1.803 -13.961 -12.681 1.00 86.75 635 ARG A O 1
ATOM 4900 N N . TRP A 1 636 ? -0.108 -13.311 -11.685 1.00 91.12 636 TRP A N 1
ATOM 4901 C CA . TRP A 1 636 ? -1.036 -13.783 -12.723 1.00 91.12 636 TRP A CA 1
ATOM 4902 C C . TRP A 1 636 ? -1.623 -12.643 -13.554 1.00 91.12 636 TRP A C 1
ATOM 4904 O O . TRP A 1 636 ? -2.330 -12.911 -14.517 1.00 91.12 636 TRP A O 1
ATOM 4914 N N . MET A 1 637 ? -1.349 -11.384 -13.201 1.00 88.25 637 MET A N 1
ATOM 4915 C CA . MET A 1 637 ? -1.945 -10.240 -13.881 1.00 88.25 637 MET A CA 1
ATOM 4916 C C . MET A 1 637 ? -1.334 -10.036 -15.263 1.00 88.25 637 MET A C 1
ATOM 4918 O O . MET A 1 637 ? -0.116 -10.077 -15.441 1.00 88.25 637 MET A O 1
ATOM 4922 N N . ALA A 1 638 ? -2.203 -9.764 -16.232 1.00 90.25 638 ALA A N 1
ATOM 4923 C CA . ALA A 1 638 ? -1.795 -9.453 -17.588 1.00 90.25 638 ALA A CA 1
ATOM 4924 C C . ALA A 1 638 ? -1.061 -8.094 -17.668 1.00 90.25 638 ALA A C 1
ATOM 4926 O O . ALA A 1 638 ? -1.356 -7.192 -16.876 1.00 90.25 638 ALA A O 1
ATOM 4927 N N . PRO A 1 639 ? -0.136 -7.894 -18.626 1.00 90.00 639 PRO A N 1
ATOM 4928 C CA . PRO A 1 639 ? 0.614 -6.647 -18.767 1.00 90.00 639 PRO A CA 1
ATOM 4929 C C . PRO A 1 639 ? -0.286 -5.419 -18.911 1.00 90.00 639 PRO A C 1
ATOM 4931 O O . PRO A 1 639 ? -0.045 -4.401 -18.269 1.00 90.00 639 PRO A O 1
ATOM 4934 N N . GLU A 1 640 ? -1.358 -5.518 -19.697 1.00 85.88 640 GLU A N 1
ATOM 4935 C CA . GLU A 1 640 ? -2.313 -4.430 -19.902 1.00 85.88 640 GLU A CA 1
ATOM 4936 C C . GLU A 1 640 ? -3.065 -4.070 -18.615 1.00 85.88 640 GLU A C 1
ATOM 4938 O O . GLU A 1 640 ? -3.338 -2.895 -18.374 1.00 85.88 640 GLU A O 1
ATOM 4943 N N . VAL A 1 641 ? -3.321 -5.061 -17.757 1.00 83.25 641 VAL A N 1
ATOM 4944 C CA . VAL A 1 641 ? -3.946 -4.878 -16.444 1.00 83.25 641 VAL A CA 1
ATOM 4945 C C . VAL A 1 641 ? -2.988 -4.167 -15.488 1.00 83.25 641 VAL A C 1
ATOM 4947 O O . VAL A 1 641 ? -3.373 -3.190 -14.850 1.00 83.25 641 VAL A O 1
ATOM 4950 N N . ILE A 1 642 ? -1.720 -4.589 -15.441 1.00 79.06 642 ILE A N 1
ATOM 4951 C CA . ILE A 1 642 ? -0.666 -3.940 -14.638 1.00 79.06 642 ILE A CA 1
ATOM 4952 C C . ILE A 1 642 ? -0.481 -2.473 -15.059 1.00 79.06 642 ILE A C 1
ATOM 4954 O O . ILE A 1 642 ? -0.264 -1.597 -14.223 1.00 79.06 642 ILE A O 1
ATOM 4958 N N . GLN A 1 643 ? -0.596 -2.193 -16.357 1.00 72.12 643 GLN A N 1
ATOM 4959 C CA . GLN A 1 643 ? -0.508 -0.845 -16.924 1.00 72.12 643 GLN A CA 1
ATOM 4960 C C . GLN A 1 643 ? -1.773 0.010 -16.702 1.00 72.12 643 GLN A C 1
ATOM 4962 O O . GLN A 1 643 ? -1.755 1.200 -17.012 1.00 72.12 643 GLN A O 1
ATOM 4967 N N . GLY A 1 644 ? -2.859 -0.558 -16.164 1.00 66.88 644 GLY A N 1
ATOM 4968 C CA . GLY A 1 644 ? -4.112 0.155 -15.893 1.00 66.88 644 GLY A CA 1
ATOM 4969 C C . GLY A 1 644 ? -5.036 0.335 -17.104 1.00 66.88 644 GLY A C 1
ATOM 4970 O O . GLY A 1 644 ? -5.888 1.222 -17.091 1.00 66.88 644 GLY A O 1
ATOM 4971 N N . HIS A 1 645 ? -4.885 -0.474 -18.156 1.00 71.50 645 HIS A N 1
ATOM 4972 C CA . HIS A 1 645 ? -5.848 -0.523 -19.260 1.00 71.50 645 HIS A CA 1
ATOM 4973 C C . HIS A 1 645 ? -7.136 -1.261 -18.848 1.00 71.50 645 HIS A C 1
ATOM 4975 O O . HIS A 1 645 ? -7.220 -1.880 -17.786 1.00 71.50 645 HIS A O 1
ATOM 4981 N N . GLN A 1 646 ? -8.173 -1.195 -19.691 1.00 65.00 646 GLN A N 1
ATOM 4982 C CA . GLN A 1 646 ? -9.430 -1.890 -19.412 1.00 65.00 646 GLN A CA 1
ATOM 4983 C C . GLN A 1 646 ? -9.274 -3.416 -19.463 1.00 65.00 646 GLN A C 1
ATOM 4985 O O . GLN A 1 646 ? -8.649 -3.962 -20.368 1.00 65.00 646 GLN A O 1
ATOM 4990 N N . TYR A 1 647 ? -9.904 -4.093 -18.502 1.00 73.06 647 TYR A N 1
ATOM 4991 C CA . TYR A 1 647 ? -9.967 -5.549 -18.429 1.00 73.06 647 TYR A CA 1
ATOM 4992 C C . TYR A 1 647 ? -10.855 -6.113 -19.536 1.00 73.06 647 TYR A C 1
ATOM 4994 O O . TYR A 1 647 ? -11.975 -5.644 -19.741 1.00 73.06 647 TYR A O 1
ATOM 5002 N N . SER A 1 648 ? -10.390 -7.179 -20.174 1.00 84.44 648 SER A N 1
ATOM 5003 C CA . SER A 1 648 ? -11.167 -7.985 -21.111 1.00 84.44 648 SER A CA 1
ATOM 5004 C C . SER A 1 648 ? -11.085 -9.463 -20.727 1.00 84.44 648 SER A C 1
ATOM 5006 O O . SER A 1 648 ? -10.276 -9.855 -19.884 1.00 84.44 648 SER A O 1
ATOM 5008 N N . VAL A 1 649 ? -11.888 -10.311 -21.374 1.00 89.69 649 VAL A N 1
ATOM 5009 C CA . VAL A 1 649 ? -11.795 -11.775 -21.222 1.00 89.69 649 VAL A CA 1
ATOM 5010 C C . VAL A 1 649 ? -10.392 -12.312 -21.550 1.00 89.69 649 VAL A C 1
ATOM 5012 O O . VAL A 1 649 ? -9.982 -13.332 -21.002 1.00 89.69 649 VAL A O 1
ATOM 5015 N N . ALA A 1 650 ? -9.609 -11.598 -22.372 1.00 94.19 650 ALA A N 1
ATOM 5016 C CA . ALA A 1 650 ? -8.227 -11.954 -22.690 1.00 94.19 650 ALA A CA 1
ATOM 5017 C C . ALA A 1 650 ? -7.276 -11.818 -21.486 1.00 94.19 650 ALA A C 1
ATOM 5019 O O . ALA A 1 650 ? -6.235 -12.480 -21.462 1.00 94.19 650 ALA A O 1
ATOM 5020 N N . ALA A 1 651 ? -7.616 -11.009 -20.477 1.00 92.38 651 ALA A N 1
ATOM 5021 C CA . ALA A 1 651 ? -6.853 -10.939 -19.233 1.00 92.38 651 ALA A CA 1
ATOM 5022 C C . ALA A 1 651 ? -6.977 -12.248 -18.431 1.00 92.38 651 ALA A C 1
ATOM 5024 O O . ALA A 1 651 ? -5.971 -12.764 -17.956 1.00 92.38 651 ALA A O 1
ATOM 5025 N N . ASP A 1 652 ? -8.169 -12.856 -18.369 1.00 93.88 652 ASP A N 1
ATOM 5026 C CA . ASP A 1 652 ? -8.342 -14.174 -17.735 1.00 93.88 652 ASP A CA 1
ATOM 5027 C C . ASP A 1 652 ? -7.558 -15.267 -18.477 1.00 93.88 652 ASP A C 1
ATOM 5029 O O . ASP A 1 652 ? -7.025 -16.184 -17.854 1.00 93.88 652 ASP A O 1
ATOM 5033 N N . ILE A 1 653 ? -7.458 -15.168 -19.809 1.00 98.06 653 ILE A N 1
ATOM 5034 C CA . ILE A 1 653 ? -6.651 -16.090 -20.622 1.00 98.06 653 ILE A CA 1
ATOM 5035 C C . ILE A 1 653 ? -5.164 -15.976 -20.272 1.00 98.06 653 ILE A C 1
ATOM 5037 O O . ILE A 1 653 ? -4.477 -16.994 -20.158 1.00 98.06 653 ILE A O 1
ATOM 5041 N N . TYR A 1 654 ? -4.665 -14.762 -20.041 1.00 96.94 654 TYR A N 1
ATOM 5042 C CA . TYR A 1 654 ? -3.301 -14.564 -19.555 1.00 96.94 654 TYR A CA 1
ATOM 5043 C C . TYR A 1 654 ? -3.089 -15.252 -18.204 1.00 96.94 654 TYR A C 1
ATOM 5045 O O . TYR A 1 654 ? -2.156 -16.043 -18.038 1.00 96.94 654 TYR A O 1
ATOM 5053 N N . SER A 1 655 ? -4.000 -15.024 -17.259 1.00 95.44 655 SER A N 1
ATOM 5054 C CA . SER A 1 655 ? -3.955 -15.639 -15.934 1.00 95.44 655 SER A CA 1
ATOM 5055 C C . SER A 1 655 ? -4.052 -17.170 -15.993 1.00 95.44 655 SER A C 1
ATOM 5057 O O . SER A 1 655 ? -3.383 -17.881 -15.233 1.00 95.44 655 SER A O 1
ATOM 5059 N N . PHE A 1 656 ? -4.826 -17.706 -16.942 1.00 97.75 656 PHE A N 1
ATOM 5060 C CA . PHE A 1 656 ? -4.861 -19.133 -17.255 1.00 97.75 656 PHE A CA 1
ATOM 5061 C C . PHE A 1 656 ? -3.490 -19.637 -17.707 1.00 97.75 656 PHE A C 1
ATOM 5063 O O . PHE A 1 656 ? -3.006 -20.634 -17.171 1.00 97.75 656 PHE A O 1
ATOM 5070 N N . GLY A 1 657 ? -2.825 -18.919 -18.615 1.00 97.94 657 GLY A N 1
ATOM 5071 C CA . GLY A 1 657 ? -1.458 -19.215 -19.043 1.00 97.94 657 GLY A CA 1
ATOM 5072 C C . GLY A 1 657 ? -0.461 -19.244 -17.880 1.00 97.94 657 GLY A C 1
ATOM 5073 O O . GLY A 1 657 ? 0.325 -20.185 -17.772 1.00 97.94 657 GLY A O 1
ATOM 5074 N N . MET A 1 658 ? -0.550 -18.292 -16.947 1.00 96.62 658 MET A N 1
ATOM 5075 C CA . MET A 1 658 ? 0.266 -18.302 -15.722 1.00 96.62 658 MET A CA 1
ATOM 5076 C C . MET A 1 658 ? -0.047 -19.484 -14.808 1.00 96.62 658 MET A C 1
ATOM 5078 O O . MET A 1 658 ? 0.853 -20.063 -14.206 1.00 96.62 658 MET A O 1
ATOM 5082 N N . THR A 1 659 ? -1.303 -19.915 -14.751 1.00 96.88 659 THR A N 1
ATOM 5083 C CA . THR A 1 659 ? -1.674 -21.110 -13.986 1.00 96.88 659 THR A CA 1
ATOM 5084 C C . THR A 1 659 ? -1.154 -22.397 -14.650 1.00 96.88 659 THR A C 1
ATOM 5086 O O . THR A 1 659 ? -0.806 -23.348 -13.951 1.00 96.88 659 THR A O 1
ATOM 5089 N N . LEU A 1 660 ? -1.003 -22.438 -15.982 1.00 97.75 660 LEU A N 1
ATOM 5090 C CA . LEU A 1 660 ? -0.319 -23.550 -16.664 1.00 97.75 660 LEU A CA 1
ATOM 5091 C C . LEU A 1 660 ? 1.167 -23.636 -16.285 1.00 97.75 660 LEU A C 1
ATOM 5093 O O . LEU A 1 660 ? 1.691 -24.737 -16.123 1.00 97.75 660 LEU A O 1
ATOM 5097 N N . VAL A 1 661 ? 1.833 -22.493 -16.092 1.00 96.31 661 VAL A N 1
ATOM 5098 C CA . VAL A 1 661 ? 3.213 -22.441 -15.573 1.00 96.31 661 VAL A CA 1
ATOM 5099 C C . VAL A 1 661 ? 3.284 -23.035 -14.164 1.00 96.31 661 VAL A C 1
ATOM 5101 O O . VAL A 1 661 ? 4.232 -23.753 -13.841 1.00 96.31 661 VAL A O 1
ATOM 5104 N N . GLU A 1 662 ? 2.287 -22.787 -13.315 1.00 95.44 662 GLU A N 1
ATOM 5105 C CA . GLU A 1 662 ? 2.225 -23.418 -11.992 1.00 95.44 662 GLU A CA 1
ATOM 5106 C C . GLU A 1 662 ? 1.987 -24.924 -12.074 1.00 95.44 662 GLU A C 1
ATOM 5108 O O . GLU A 1 662 ? 2.626 -25.677 -11.342 1.00 95.44 662 GLU A O 1
ATOM 5113 N N . LEU A 1 663 ? 1.096 -25.382 -12.960 1.00 96.25 663 LEU A N 1
ATOM 5114 C CA . LEU A 1 663 ? 0.873 -26.813 -13.177 1.00 96.25 663 LEU A CA 1
ATOM 5115 C C . LEU A 1 663 ? 2.154 -27.515 -13.628 1.00 96.25 663 LEU A C 1
ATOM 5117 O O . LEU A 1 663 ? 2.419 -28.639 -13.212 1.00 96.25 663 LEU A O 1
ATOM 5121 N N . ASP A 1 664 ? 2.957 -26.865 -14.461 1.00 95.81 664 ASP A N 1
ATOM 5122 C CA . ASP A 1 664 ? 4.246 -27.392 -14.883 1.00 95.81 664 ASP A CA 1
ATOM 5123 C C . ASP A 1 664 ? 5.263 -27.402 -13.729 1.00 95.81 664 ASP A C 1
ATOM 5125 O O . ASP A 1 664 ? 5.764 -28.453 -13.331 1.00 95.81 664 ASP A O 1
ATOM 5129 N N . THR A 1 665 ? 5.526 -26.234 -13.142 1.00 93.50 665 THR A N 1
ATOM 5130 C CA . THR A 1 665 ? 6.658 -26.032 -12.224 1.00 93.50 665 THR A CA 1
ATOM 5131 C C . THR A 1 665 ? 6.364 -26.365 -10.763 1.00 93.50 665 THR A C 1
ATOM 5133 O O . THR A 1 665 ? 7.300 -26.476 -9.970 1.00 93.50 665 THR A O 1
ATOM 5136 N N . HIS A 1 666 ? 5.085 -26.466 -10.384 1.00 93.44 666 HIS A N 1
ATOM 5137 C CA . HIS A 1 666 ? 4.569 -26.553 -9.007 1.00 93.44 666 HIS A CA 1
ATOM 5138 C C . HIS A 1 666 ? 4.942 -25.367 -8.097 1.00 93.44 666 HIS A C 1
ATOM 5140 O O . HIS A 1 666 ? 4.663 -25.358 -6.889 1.00 93.44 666 HIS A O 1
ATOM 5146 N N . LYS A 1 667 ? 5.548 -24.334 -8.677 1.00 90.56 667 LYS A N 1
ATOM 5147 C CA . LYS A 1 667 ? 6.021 -23.121 -8.017 1.00 90.56 667 LYS A CA 1
ATOM 5148 C C . LYS A 1 667 ? 5.144 -21.948 -8.426 1.00 90.56 667 LYS A C 1
ATOM 5150 O O . LYS A 1 667 ? 4.418 -22.032 -9.410 1.00 90.56 667 LYS A O 1
ATOM 5155 N N . LEU A 1 668 ? 5.226 -20.851 -7.678 1.00 89.12 668 LEU A N 1
ATOM 5156 C CA . LEU A 1 668 ? 4.573 -19.612 -8.094 1.00 89.12 668 LEU A CA 1
ATOM 5157 C C . LEU A 1 668 ? 5.175 -19.140 -9.433 1.00 89.12 668 LEU A C 1
ATOM 5159 O O . LEU A 1 668 ? 6.387 -19.313 -9.640 1.00 89.12 668 LEU A O 1
ATOM 5163 N N . PRO A 1 669 ? 4.387 -18.514 -10.329 1.00 90.56 669 PRO A N 1
ATOM 5164 C CA . PRO A 1 669 ? 4.924 -17.968 -11.571 1.00 90.56 669 PRO A CA 1
ATOM 5165 C C . PRO A 1 669 ? 6.073 -17.016 -11.251 1.00 90.56 669 PRO A C 1
ATOM 5167 O O . PRO A 1 669 ? 5.967 -16.228 -10.314 1.00 90.56 669 PRO A O 1
ATOM 5170 N N . TYR A 1 670 ? 7.185 -17.102 -11.982 1.00 88.62 670 TYR A N 1
ATOM 5171 C CA . TYR A 1 670 ? 8.390 -16.283 -11.769 1.00 88.62 670 TYR A CA 1
ATOM 5172 C C . TYR A 1 670 ? 9.140 -16.501 -10.438 1.00 88.62 670 TYR A C 1
ATOM 5174 O O . TYR A 1 670 ? 10.037 -15.727 -10.118 1.00 88.62 670 TYR A O 1
ATOM 5182 N N . GLN A 1 671 ? 8.825 -17.526 -9.635 1.00 82.81 671 GLN A N 1
ATOM 5183 C CA . GLN A 1 671 ? 9.421 -17.695 -8.296 1.00 82.81 671 GLN A CA 1
ATOM 5184 C C . GLN A 1 671 ? 10.949 -17.846 -8.300 1.00 82.81 671 GLN A C 1
ATOM 5186 O O . GLN A 1 671 ? 11.615 -17.351 -7.399 1.00 82.81 671 GLN A O 1
ATOM 5191 N N . ASN A 1 672 ? 11.512 -18.539 -9.296 1.00 82.69 672 ASN A N 1
ATOM 5192 C CA . ASN A 1 672 ? 12.968 -18.704 -9.414 1.00 82.69 672 ASN A CA 1
ATOM 5193 C C . ASN A 1 672 ? 13.571 -17.758 -10.451 1.00 82.69 672 ASN A C 1
ATOM 5195 O O . ASN A 1 672 ? 14.688 -18.000 -10.913 1.00 82.69 672 ASN A O 1
ATOM 5199 N N . MET A 1 673 ? 12.814 -16.755 -10.898 1.00 82.25 673 MET A N 1
ATOM 5200 C CA . MET A 1 673 ? 13.306 -15.869 -11.932 1.00 82.25 673 MET A CA 1
ATOM 5201 C C . MET A 1 673 ? 14.488 -15.090 -11.387 1.00 82.25 673 MET A C 1
ATOM 5203 O O . MET A 1 673 ? 14.394 -14.446 -10.347 1.00 82.25 673 MET A O 1
ATOM 5207 N N . LYS A 1 674 ? 15.603 -15.180 -12.103 1.00 79.88 674 LYS A N 1
ATOM 5208 C CA . LYS A 1 674 ? 16.822 -14.471 -11.762 1.00 79.88 674 LYS A CA 1
ATOM 5209 C C . LYS A 1 674 ? 17.021 -13.312 -12.710 1.00 79.88 674 LYS A C 1
ATOM 5211 O O . LYS A 1 674 ? 16.778 -13.448 -13.908 1.00 79.88 674 LYS A O 1
ATOM 5216 N N . ASN A 1 675 ? 17.503 -12.196 -12.187 1.00 71.94 675 ASN A N 1
ATOM 5217 C CA . ASN A 1 675 ? 17.920 -11.094 -13.030 1.00 71.94 675 ASN A CA 1
ATOM 5218 C C . ASN A 1 675 ? 19.141 -11.552 -13.858 1.00 71.94 675 ASN A C 1
ATOM 5220 O O . ASN A 1 675 ? 20.153 -11.940 -13.268 1.00 71.94 675 ASN A O 1
ATOM 5224 N N . PRO A 1 676 ? 19.089 -11.512 -15.205 1.00 62.22 676 PRO A N 1
ATOM 5225 C CA . PRO A 1 676 ? 20.192 -11.976 -16.047 1.00 62.22 676 PRO A CA 1
ATOM 5226 C C . PRO A 1 676 ? 21.515 -11.235 -15.816 1.00 62.22 676 PRO A C 1
ATOM 5228 O O . PRO A 1 676 ? 22.569 -11.787 -16.106 1.00 62.22 676 PRO A O 1
ATOM 5231 N N . ALA A 1 677 ? 21.466 -9.997 -15.313 1.00 58.09 677 ALA A N 1
ATOM 5232 C CA . ALA A 1 677 ? 22.651 -9.195 -15.029 1.00 58.09 677 ALA A CA 1
ATOM 5233 C C . ALA A 1 677 ? 23.324 -9.563 -13.697 1.00 58.09 677 ALA A C 1
ATOM 5235 O O . ALA A 1 677 ? 24.533 -9.400 -13.566 1.00 58.09 677 ALA A O 1
ATOM 5236 N N . THR A 1 678 ? 22.562 -10.046 -12.710 1.00 58.31 678 THR A N 1
ATOM 5237 C CA . THR A 1 678 ? 23.068 -10.267 -11.342 1.00 58.31 678 THR A CA 1
ATOM 5238 C C . THR A 1 678 ? 23.119 -11.744 -10.946 1.00 58.31 678 THR A C 1
ATOM 5240 O O . THR A 1 678 ? 23.872 -12.115 -10.052 1.00 58.31 678 THR A O 1
ATOM 5243 N N . GLY A 1 679 ? 22.345 -12.611 -11.610 1.00 66.25 679 GLY A N 1
ATOM 5244 C CA . GLY A 1 679 ? 22.239 -14.040 -11.294 1.00 66.25 679 GLY A CA 1
ATOM 5245 C C . GLY A 1 679 ? 21.428 -14.358 -10.030 1.00 66.25 679 GLY A C 1
ATOM 5246 O O . GLY A 1 679 ? 21.355 -15.524 -9.619 1.00 66.25 679 GLY A O 1
ATOM 5247 N N . LEU A 1 680 ? 20.810 -13.343 -9.429 1.00 62.66 680 LEU A N 1
ATOM 5248 C CA . LEU A 1 680 ? 20.082 -13.415 -8.168 1.00 62.66 680 LEU A CA 1
ATOM 5249 C C . LEU A 1 680 ? 18.562 -13.215 -8.390 1.00 62.66 680 LEU A C 1
ATOM 5251 O O . LEU A 1 680 ? 18.153 -12.883 -9.505 1.00 62.66 680 LEU A O 1
ATOM 5255 N N . LEU A 1 681 ? 17.720 -13.520 -7.395 1.00 70.00 681 LEU A N 1
ATOM 5256 C CA . LEU A 1 681 ? 16.264 -13.671 -7.566 1.00 70.00 681 LEU A CA 1
ATOM 5257 C C . LEU A 1 681 ? 15.537 -12.323 -7.682 1.00 70.00 681 LEU A C 1
ATOM 5259 O O . LEU A 1 681 ? 15.702 -11.427 -6.867 1.00 70.00 681 LEU A O 1
ATOM 5263 N N . MET A 1 682 ? 14.649 -12.202 -8.665 1.00 73.19 682 MET A N 1
ATOM 5264 C CA . MET A 1 682 ? 13.837 -10.999 -8.829 1.00 73.19 682 MET A CA 1
ATOM 5265 C C . MET A 1 682 ? 12.784 -10.883 -7.721 1.00 73.19 682 MET A C 1
ATOM 5267 O O . MET A 1 682 ? 12.077 -11.849 -7.423 1.00 73.19 682 MET A O 1
ATOM 5271 N N . THR A 1 683 ? 12.649 -9.678 -7.165 1.00 71.81 683 THR A N 1
ATOM 5272 C CA . THR A 1 683 ? 11.578 -9.333 -6.220 1.00 71.81 683 THR A CA 1
ATOM 5273 C C . THR A 1 683 ? 10.219 -9.323 -6.912 1.00 71.81 683 THR A C 1
ATOM 5275 O O . THR A 1 683 ? 10.124 -9.157 -8.132 1.00 71.81 683 THR A O 1
ATOM 5278 N N . ASP A 1 684 ? 9.155 -9.455 -6.124 1.00 70.19 684 ASP A N 1
ATOM 5279 C CA . ASP A 1 684 ? 7.770 -9.360 -6.588 1.00 70.19 684 ASP A CA 1
ATOM 5280 C C . ASP A 1 684 ? 7.517 -8.102 -7.439 1.00 70.19 684 ASP A C 1
ATOM 5282 O O . ASP A 1 684 ? 7.058 -8.195 -8.578 1.00 70.19 684 ASP A O 1
ATOM 5286 N N . THR A 1 685 ? 7.934 -6.938 -6.946 1.00 64.56 685 THR A N 1
ATOM 5287 C CA . THR A 1 685 ? 7.826 -5.653 -7.654 1.00 64.56 685 THR A CA 1
ATOM 5288 C C . THR A 1 685 ? 8.616 -5.629 -8.966 1.00 64.56 685 THR A C 1
ATOM 5290 O O . THR A 1 685 ? 8.107 -5.170 -9.992 1.00 64.56 685 THR A O 1
ATOM 5293 N N . SER A 1 686 ? 9.839 -6.173 -8.973 1.00 70.12 686 SER A N 1
ATOM 5294 C CA . SER A 1 686 ? 10.661 -6.261 -10.190 1.00 70.12 686 SER A CA 1
ATOM 5295 C C . SER A 1 686 ? 10.005 -7.140 -11.252 1.00 70.12 686 SER A C 1
ATOM 5297 O O . SER A 1 686 ? 10.090 -6.848 -12.444 1.00 70.12 686 SER A O 1
ATOM 5299 N N . ILE A 1 687 ? 9.345 -8.217 -10.822 1.00 78.56 687 ILE A N 1
ATOM 5300 C CA . ILE A 1 687 ? 8.600 -9.115 -11.701 1.00 78.56 687 ILE A CA 1
ATOM 5301 C C . ILE A 1 687 ? 7.397 -8.381 -12.289 1.00 78.56 687 ILE A C 1
ATOM 5303 O O . ILE A 1 687 ? 7.242 -8.390 -13.504 1.00 78.56 687 ILE A O 1
ATOM 5307 N N . VAL A 1 688 ? 6.591 -7.693 -11.475 1.00 77.19 688 VAL A N 1
ATOM 5308 C CA . VAL A 1 688 ? 5.427 -6.927 -11.964 1.00 77.19 688 VAL A CA 1
ATOM 5309 C C . VAL A 1 688 ? 5.834 -5.893 -13.002 1.00 77.19 688 VAL A C 1
ATOM 5311 O O . VAL A 1 688 ? 5.228 -5.827 -14.070 1.00 77.19 688 VAL A O 1
ATOM 5314 N N . LEU A 1 689 ? 6.885 -5.119 -12.728 1.00 68.06 689 LEU A N 1
ATOM 5315 C CA . LEU A 1 689 ? 7.368 -4.112 -13.666 1.00 68.06 689 LEU A CA 1
ATOM 5316 C C . LEU A 1 689 ? 7.852 -4.748 -14.972 1.00 68.06 689 LEU A C 1
ATOM 5318 O O . LEU A 1 689 ? 7.482 -4.303 -16.058 1.00 68.06 689 LEU A O 1
ATOM 5322 N N . ALA A 1 690 ? 8.664 -5.801 -14.875 1.00 79.81 690 ALA A N 1
ATOM 5323 C CA . ALA A 1 690 ? 9.217 -6.460 -16.046 1.00 79.81 690 ALA A CA 1
ATOM 5324 C C . ALA A 1 690 ? 8.133 -7.180 -16.869 1.00 79.81 690 ALA A C 1
ATOM 5326 O O . ALA A 1 690 ? 8.206 -7.174 -18.096 1.00 79.81 690 ALA A O 1
ATOM 5327 N N . VAL A 1 691 ? 7.100 -7.741 -16.232 1.00 85.94 691 VAL A N 1
ATOM 5328 C CA . VAL A 1 691 ? 5.912 -8.280 -16.916 1.00 85.94 691 VAL A CA 1
ATOM 5329 C C . VAL A 1 691 ? 5.130 -7.163 -17.598 1.00 85.94 691 VAL A C 1
ATOM 5331 O O . VAL A 1 691 ? 4.816 -7.282 -18.780 1.00 85.94 691 VAL A O 1
ATOM 5334 N N . GLY A 1 692 ? 4.875 -6.057 -16.893 1.00 78.81 692 GLY A N 1
ATOM 5335 C CA . GLY A 1 692 ? 4.204 -4.882 -17.445 1.00 78.81 692 GLY A CA 1
ATOM 5336 C C . GLY A 1 692 ? 4.925 -4.319 -18.671 1.00 78.81 692 GLY A C 1
ATOM 5337 O O . GLY A 1 692 ? 4.278 -3.847 -19.594 1.00 78.81 692 GLY A O 1
ATOM 5338 N N . GLN A 1 693 ? 6.252 -4.418 -18.739 1.00 78.44 693 GLN A N 1
ATOM 5339 C CA . GLN A 1 693 ? 7.050 -4.005 -19.901 1.00 78.44 693 GLN A CA 1
ATOM 5340 C C . GLN A 1 693 ? 7.200 -5.095 -20.979 1.00 78.44 693 GLN A C 1
ATOM 5342 O O . GLN A 1 693 ? 7.827 -4.851 -22.008 1.00 78.44 693 GLN A O 1
ATOM 5347 N N . GLY A 1 694 ? 6.679 -6.306 -20.756 1.00 81.81 694 GLY A N 1
ATOM 5348 C CA . GLY A 1 694 ? 6.905 -7.457 -21.636 1.00 81.81 694 GLY A CA 1
ATOM 5349 C C . GLY A 1 694 ? 8.368 -7.926 -21.684 1.00 81.81 694 GLY A C 1
ATOM 5350 O O . GLY A 1 694 ? 8.771 -8.596 -22.631 1.00 81.81 694 GLY A O 1
ATOM 5351 N N . ALA A 1 695 ? 9.175 -7.563 -20.683 1.00 81.38 695 ALA A N 1
ATOM 5352 C CA . ALA A 1 695 ? 10.620 -7.778 -20.644 1.00 81.38 695 ALA A CA 1
ATOM 5353 C C . ALA A 1 695 ? 11.028 -9.180 -20.160 1.00 81.38 695 ALA A C 1
ATOM 5355 O O . ALA A 1 695 ? 12.173 -9.593 -20.357 1.00 81.38 695 ALA A O 1
ATOM 5356 N N . ILE A 1 696 ? 10.114 -9.908 -19.513 1.00 87.12 696 ILE A N 1
ATOM 5357 C CA . ILE A 1 696 ? 10.352 -11.256 -18.987 1.00 87.12 696 ILE A CA 1
ATOM 5358 C C . ILE A 1 696 ? 9.218 -12.212 -19.350 1.00 87.12 696 ILE A C 1
ATOM 5360 O O . ILE A 1 696 ? 8.058 -11.824 -19.470 1.00 87.12 696 ILE A O 1
ATOM 5364 N N . GLN A 1 697 ? 9.563 -13.493 -19.467 1.00 89.00 697 GLN A N 1
ATOM 5365 C CA . GLN A 1 697 ? 8.622 -14.594 -19.655 1.00 89.00 697 GLN A CA 1
ATOM 5366 C C . GLN A 1 697 ? 8.866 -15.673 -18.597 1.00 89.00 697 GLN A C 1
ATOM 5368 O O . GLN A 1 697 ? 10.011 -15.858 -18.176 1.00 89.00 697 GLN A O 1
ATOM 5373 N N . PRO A 1 698 ? 7.820 -16.377 -18.139 1.00 91.06 698 PRO A N 1
ATOM 5374 C CA . PRO A 1 698 ? 7.959 -17.415 -17.132 1.00 91.06 698 PRO A CA 1
ATOM 5375 C C . PRO A 1 698 ? 8.848 -18.557 -17.629 1.00 91.06 698 PRO A C 1
ATOM 5377 O O . PRO A 1 698 ? 8.933 -18.853 -18.820 1.00 91.06 698 PRO A O 1
ATOM 5380 N N . THR A 1 699 ? 9.501 -19.222 -16.684 1.00 89.94 699 THR A N 1
ATOM 5381 C CA . THR A 1 699 ? 10.310 -20.410 -16.956 1.00 89.94 699 THR A CA 1
ATOM 5382 C C . THR A 1 699 ? 9.446 -21.662 -16.883 1.00 89.94 699 THR A C 1
ATOM 5384 O O . THR A 1 699 ? 8.680 -21.810 -15.931 1.00 89.94 699 THR A O 1
ATOM 5387 N N . PHE A 1 700 ? 9.648 -22.581 -17.822 1.00 92.31 700 PHE A N 1
ATOM 5388 C CA . PHE A 1 700 ? 9.055 -23.919 -17.819 1.00 92.31 700 PHE A CA 1
ATOM 5389 C C . PHE A 1 700 ? 10.105 -24.966 -17.444 1.00 92.31 700 PHE A C 1
ATOM 5391 O O . PHE A 1 700 ? 11.298 -24.756 -17.668 1.00 92.31 700 PHE A O 1
ATOM 5398 N N . SER A 1 701 ? 9.663 -26.087 -16.888 1.00 90.75 701 SER A N 1
ATOM 5399 C CA . SER A 1 701 ? 10.498 -27.250 -16.618 1.00 90.75 701 SER A CA 1
ATOM 5400 C C . SER A 1 701 ? 10.896 -27.967 -17.916 1.00 90.75 701 SER A C 1
ATOM 5402 O O . SER A 1 701 ? 10.234 -27.842 -18.952 1.00 90.75 701 SER A O 1
ATOM 5404 N N . ASP A 1 702 ? 11.968 -28.756 -17.863 1.00 88.12 702 ASP A N 1
ATOM 5405 C CA . ASP A 1 702 ? 12.425 -29.556 -19.009 1.00 88.12 702 ASP A CA 1
ATOM 5406 C C . ASP A 1 702 ? 11.464 -30.707 -19.346 1.00 88.12 702 ASP A C 1
ATOM 5408 O O . ASP A 1 702 ? 11.461 -31.213 -20.463 1.00 88.12 702 ASP A O 1
ATOM 5412 N N . ILE A 1 703 ? 10.608 -31.095 -18.397 1.00 88.06 703 ILE A N 1
ATOM 5413 C CA . ILE A 1 703 ? 9.606 -32.156 -18.559 1.00 88.06 703 ILE A CA 1
ATOM 5414 C C . ILE A 1 703 ? 8.236 -31.624 -19.012 1.00 88.06 703 ILE A C 1
ATOM 5416 O O . ILE A 1 703 ? 7.282 -32.398 -19.120 1.00 88.06 703 ILE A O 1
ATOM 5420 N N . CYS A 1 704 ? 8.111 -30.315 -19.261 1.00 93.69 704 CYS A N 1
ATOM 5421 C CA . CYS A 1 704 ? 6.893 -29.702 -19.788 1.00 93.69 704 CYS A CA 1
ATOM 5422 C C . CYS A 1 704 ? 6.665 -30.124 -21.252 1.00 93.69 704 CYS A C 1
ATOM 5424 O O . CYS A 1 704 ? 7.514 -29.809 -22.090 1.00 93.69 704 CYS A O 1
ATOM 5426 N N . PRO A 1 705 ? 5.532 -30.771 -21.601 1.00 93.81 705 PRO A N 1
ATOM 5427 C CA . PRO A 1 705 ? 5.209 -31.123 -22.974 1.00 93.81 705 PRO A CA 1
ATOM 5428 C C . PRO A 1 705 ? 5.176 -29.889 -23.873 1.00 93.81 705 PRO A C 1
ATOM 5430 O O . PRO A 1 705 ? 4.556 -28.878 -23.535 1.00 93.81 705 PRO A O 1
ATOM 5433 N N . ASP A 1 706 ? 5.773 -29.999 -25.059 1.00 94.56 706 ASP A N 1
ATOM 5434 C CA . ASP A 1 706 ? 5.934 -28.871 -25.985 1.00 94.56 706 ASP A CA 1
ATOM 5435 C C . ASP A 1 706 ? 4.616 -28.190 -26.347 1.00 94.56 706 ASP A C 1
ATOM 5437 O O . ASP A 1 706 ? 4.546 -26.964 -26.455 1.00 94.56 706 ASP A O 1
ATOM 5441 N N . TRP A 1 707 ? 3.542 -28.966 -26.490 1.00 94.81 707 TRP A N 1
ATOM 5442 C CA . TRP A 1 707 ? 2.226 -28.421 -26.809 1.00 94.81 707 TRP A CA 1
ATOM 5443 C C . TRP A 1 707 ? 1.648 -27.584 -25.656 1.00 94.81 707 TRP A C 1
ATOM 5445 O O . TRP A 1 707 ? 0.957 -26.600 -25.912 1.00 94.81 707 TRP A O 1
ATOM 5455 N N . ILE A 1 708 ? 1.964 -27.918 -24.399 1.00 95.62 708 ILE A N 1
ATOM 5456 C CA . ILE A 1 708 ? 1.529 -27.162 -23.214 1.00 95.62 708 ILE A CA 1
ATOM 5457 C C . ILE A 1 708 ? 2.356 -25.896 -23.073 1.00 95.62 708 ILE A C 1
ATOM 5459 O O . ILE A 1 708 ? 1.790 -24.828 -22.862 1.00 95.62 708 ILE A O 1
ATOM 5463 N N . ARG A 1 709 ? 3.678 -25.998 -23.254 1.00 96.38 709 ARG A N 1
ATOM 5464 C CA . ARG A 1 709 ? 4.571 -24.835 -23.307 1.00 96.38 709 ARG A CA 1
ATOM 5465 C C . ARG A 1 709 ? 4.103 -23.845 -24.375 1.00 96.38 709 ARG A C 1
ATOM 5467 O O . ARG A 1 709 ? 3.955 -22.662 -24.092 1.00 96.38 709 ARG A O 1
ATOM 5474 N N . THR A 1 710 ? 3.808 -24.340 -25.577 1.00 97.00 710 THR A N 1
ATOM 5475 C CA . THR A 1 710 ? 3.301 -23.537 -26.701 1.00 97.00 710 THR A CA 1
ATOM 5476 C C . THR A 1 710 ? 1.977 -22.864 -26.351 1.00 97.00 710 THR A C 1
ATOM 5478 O O . THR A 1 710 ? 1.843 -21.655 -26.522 1.00 97.00 710 THR A O 1
ATOM 5481 N N . LEU A 1 711 ? 1.023 -23.624 -25.809 1.00 97.62 711 LEU A N 1
ATOM 5482 C CA . LEU A 1 711 ? -0.274 -23.098 -25.391 1.00 97.62 711 LEU A CA 1
ATOM 5483 C C . LEU A 1 711 ? -0.128 -22.018 -24.310 1.00 97.62 711 LEU A C 1
ATOM 5485 O O . LEU A 1 711 ? -0.709 -20.946 -24.427 1.00 97.62 711 LEU A O 1
ATOM 5489 N N . ALA A 1 712 ? 0.677 -22.274 -23.278 1.00 97.69 712 ALA A N 1
ATOM 5490 C CA . ALA A 1 712 ? 0.917 -21.322 -22.202 1.00 97.69 712 ALA A CA 1
ATOM 5491 C C . ALA A 1 712 ? 1.552 -20.027 -22.729 1.00 97.69 712 ALA A C 1
ATOM 5493 O O . ALA A 1 712 ? 1.085 -18.950 -22.371 1.00 97.69 712 ALA A O 1
ATOM 5494 N N . LEU A 1 713 ? 2.544 -20.122 -23.624 1.00 96.69 713 LEU A N 1
ATOM 5495 C CA . LEU A 1 713 ? 3.177 -18.967 -24.271 1.00 96.69 713 LEU A CA 1
ATOM 5496 C C . LEU A 1 713 ? 2.196 -18.150 -25.128 1.00 96.69 713 LEU A C 1
ATOM 5498 O O . LEU A 1 713 ? 2.259 -16.923 -25.117 1.00 96.69 713 LEU A O 1
ATOM 5502 N N . GLN A 1 714 ? 1.268 -18.807 -25.831 1.00 97.56 714 GLN A N 1
ATOM 5503 C CA . GLN A 1 714 ? 0.195 -18.128 -26.569 1.00 97.56 714 GLN A CA 1
ATOM 5504 C C . GLN A 1 714 ? -0.770 -17.399 -25.626 1.00 97.56 714 GLN A C 1
ATOM 5506 O O . GLN A 1 714 ? -1.138 -16.255 -25.882 1.00 97.56 714 GLN A O 1
ATOM 5511 N N . CYS A 1 715 ? -1.151 -18.034 -24.515 1.00 98.12 715 CYS A N 1
ATOM 5512 C CA . CYS A 1 715 ? -2.023 -17.431 -23.509 1.00 98.12 715 CYS A CA 1
ATOM 5513 C C . CYS A 1 715 ? -1.395 -16.193 -22.854 1.00 98.12 715 CYS A C 1
ATOM 5515 O O . CYS A 1 715 ? -2.095 -15.215 -22.617 1.00 98.12 715 CYS A O 1
ATOM 5517 N N . ILE A 1 716 ? -0.083 -16.201 -22.594 1.00 96.75 716 ILE A N 1
ATOM 5518 C CA . ILE A 1 716 ? 0.623 -15.092 -21.925 1.00 96.75 716 ILE A CA 1
ATOM 5519 C C . ILE A 1 716 ? 1.218 -14.059 -22.893 1.00 96.75 716 ILE A C 1
ATOM 5521 O O . ILE A 1 716 ? 2.109 -13.290 -22.522 1.00 96.75 716 ILE A O 1
ATOM 5525 N N . ALA A 1 717 ? 0.756 -14.034 -24.143 1.00 95.50 717 ALA A N 1
ATOM 5526 C CA . ALA A 1 717 ? 1.210 -13.053 -25.115 1.00 95.50 717 ALA A CA 1
ATOM 5527 C C . ALA A 1 717 ? 0.972 -11.616 -24.613 1.00 95.50 717 ALA A C 1
ATOM 5529 O O . ALA A 1 717 ? -0.079 -11.305 -24.045 1.00 95.50 717 ALA A O 1
ATOM 5530 N N . VAL A 1 718 ? 1.945 -10.723 -24.837 1.00 91.94 718 VAL A N 1
ATOM 5531 C CA . VAL A 1 718 ? 1.866 -9.322 -24.377 1.00 91.94 718 VAL A CA 1
ATOM 5532 C C . VAL A 1 718 ? 0.676 -8.605 -25.013 1.00 91.94 718 VAL A C 1
ATOM 5534 O O . VAL A 1 718 ? -0.063 -7.919 -24.317 1.00 91.94 718 VAL A O 1
ATOM 5537 N N . ASN A 1 719 ? 0.454 -8.806 -26.314 1.00 91.12 719 ASN A N 1
ATOM 5538 C CA . ASN A 1 719 ? -0.723 -8.283 -26.997 1.00 91.12 719 ASN A CA 1
ATOM 5539 C C . ASN A 1 719 ? -1.955 -9.160 -26.669 1.00 91.12 719 ASN A C 1
ATOM 5541 O O . ASN A 1 719 ? -1.933 -10.350 -26.997 1.00 91.12 719 ASN A O 1
ATOM 5545 N N . PRO A 1 720 ? -3.022 -8.614 -26.052 1.00 93.50 720 PRO A N 1
ATOM 5546 C CA . PRO A 1 720 ? -4.218 -9.382 -25.709 1.00 93.50 720 PRO A CA 1
ATOM 5547 C C . PRO A 1 720 ? -4.973 -9.934 -26.925 1.00 93.50 720 PRO A C 1
ATOM 5549 O O . PRO A 1 720 ? -5.546 -11.015 -26.828 1.00 93.50 720 PRO A O 1
ATOM 5552 N N . GLU A 1 721 ? -4.918 -9.262 -28.078 1.00 92.44 721 GLU A N 1
ATOM 5553 C CA . GLU A 1 721 ? -5.692 -9.625 -29.281 1.00 92.44 721 GLU A CA 1
ATOM 5554 C C . GLU A 1 721 ? -5.224 -10.922 -29.956 1.00 92.44 721 GLU A C 1
ATOM 5556 O O . GLU A 1 721 ? -5.951 -11.520 -30.745 1.00 92.44 721 GLU A O 1
ATOM 5561 N N . ILE A 1 722 ? -3.996 -11.363 -29.671 1.00 94.56 722 ILE A N 1
ATOM 5562 C CA . ILE A 1 722 ? -3.431 -12.595 -30.245 1.00 94.56 722 ILE A CA 1
ATOM 5563 C C . ILE A 1 722 ? -3.549 -13.796 -29.303 1.00 94.56 722 ILE A C 1
ATOM 5565 O O . ILE A 1 722 ? -3.121 -14.895 -29.659 1.00 94.56 722 ILE A O 1
ATOM 5569 N N . ARG A 1 723 ? -4.095 -13.600 -28.096 1.00 97.44 723 ARG A N 1
ATOM 5570 C CA . ARG A 1 723 ? -4.320 -14.691 -27.146 1.00 97.44 723 ARG A CA 1
ATOM 5571 C C . ARG A 1 723 ? -5.483 -15.559 -27.641 1.00 97.44 723 ARG A C 1
ATOM 5573 O O . ARG A 1 723 ? -6.469 -15.024 -28.148 1.00 97.44 723 ARG A O 1
ATOM 5580 N N . PRO A 1 724 ? -5.405 -16.891 -27.495 1.00 97.88 724 PRO A N 1
ATOM 5581 C CA . PRO A 1 724 ? -6.484 -17.768 -27.922 1.00 97.88 724 PRO A CA 1
ATOM 5582 C C . PRO A 1 724 ? -7.727 -17.586 -27.043 1.00 97.88 724 PRO A C 1
ATOM 5584 O O . PRO A 1 724 ? -7.633 -17.323 -25.846 1.00 97.88 724 PRO A O 1
ATOM 5587 N N . THR A 1 725 ? -8.910 -17.779 -27.615 1.00 97.31 725 THR A N 1
ATOM 5588 C CA . THR A 1 725 ? -10.160 -17.773 -26.845 1.00 97.31 725 THR A CA 1
ATOM 5589 C C . THR A 1 725 ? -10.293 -19.044 -26.006 1.00 97.31 725 THR A C 1
ATOM 5591 O O . THR A 1 725 ? -9.696 -20.080 -26.317 1.00 97.31 725 THR A O 1
ATOM 5594 N N . ALA A 1 726 ? -11.137 -19.016 -24.969 1.00 96.50 726 ALA A N 1
ATOM 5595 C CA . ALA A 1 726 ? -11.390 -20.202 -24.148 1.00 96.50 726 ALA A CA 1
ATOM 5596 C C . ALA A 1 726 ? -11.861 -21.415 -24.979 1.00 96.50 726 ALA A C 1
ATOM 5598 O O . ALA A 1 726 ? -11.472 -22.553 -24.711 1.00 96.50 726 ALA A O 1
ATOM 5599 N N . ASP A 1 727 ? -12.637 -21.173 -26.037 1.00 95.94 727 ASP A N 1
ATOM 5600 C CA . ASP A 1 727 ? -13.109 -22.210 -26.955 1.00 95.94 727 ASP A CA 1
ATOM 5601 C C . ASP A 1 727 ? -11.979 -22.826 -27.791 1.00 95.94 727 ASP A C 1
ATOM 5603 O O . ASP A 1 727 ? -11.934 -24.048 -27.950 1.00 95.94 727 ASP A O 1
ATOM 5607 N N . GLN A 1 728 ? -11.044 -22.007 -28.284 1.00 97.44 728 GLN A N 1
ATOM 5608 C CA . GLN A 1 728 ? -9.862 -22.489 -29.006 1.00 97.44 728 GLN A CA 1
ATOM 5609 C C . GLN A 1 728 ? -8.972 -23.337 -28.091 1.00 97.44 728 GLN A C 1
ATOM 5611 O O . GLN A 1 728 ? -8.563 -24.438 -28.462 1.00 97.44 728 GLN A O 1
ATOM 5616 N N . ILE A 1 729 ? -8.734 -22.875 -26.860 1.00 98.06 729 ILE A N 1
ATOM 5617 C CA . ILE A 1 729 ? -7.960 -23.618 -25.857 1.00 98.06 729 ILE A CA 1
ATOM 5618 C C . ILE A 1 729 ? -8.638 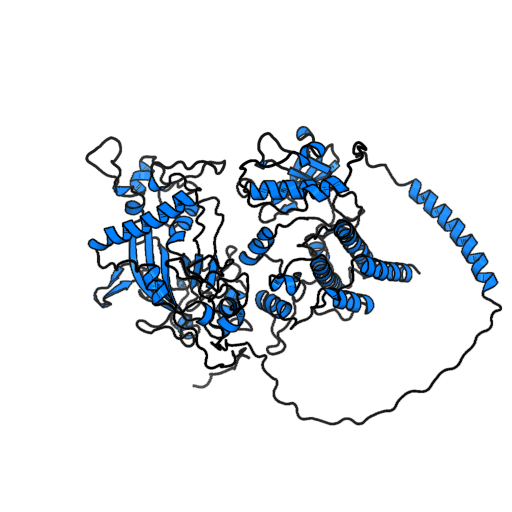-24.958 -25.536 1.00 98.06 729 ILE A C 1
ATOM 5620 O O . ILE A 1 729 ? -7.969 -25.991 -25.469 1.00 98.06 729 ILE A O 1
ATOM 5624 N N . ARG A 1 730 ? -9.969 -24.974 -25.383 1.00 96.50 730 ARG A N 1
ATOM 5625 C CA . ARG A 1 730 ? -10.743 -26.200 -25.136 1.00 96.50 730 ARG A CA 1
ATOM 5626 C C . ARG A 1 730 ? -10.560 -27.226 -26.255 1.00 96.50 730 ARG A C 1
ATOM 5628 O O . ARG A 1 730 ? -10.333 -28.395 -25.956 1.00 96.50 730 ARG A O 1
ATOM 5635 N N . GLN A 1 731 ? -10.613 -26.804 -27.521 1.00 95.62 731 GLN A N 1
ATOM 5636 C CA . GLN A 1 731 ? -10.382 -27.690 -28.671 1.00 95.62 731 GLN A CA 1
ATOM 5637 C C . GLN A 1 731 ? -8.964 -28.277 -28.662 1.00 95.62 731 GLN A C 1
ATOM 5639 O O . GLN A 1 731 ? -8.791 -29.481 -28.867 1.00 95.62 731 GLN A O 1
ATOM 5644 N N . ILE A 1 732 ? -7.955 -27.449 -28.360 1.00 95.75 732 ILE A N 1
ATOM 5645 C CA . ILE A 1 732 ? -6.561 -27.895 -28.236 1.00 95.75 732 ILE A CA 1
ATOM 5646 C C . ILE A 1 732 ? -6.451 -28.969 -27.148 1.00 95.75 732 ILE A C 1
ATOM 5648 O O . ILE A 1 732 ? -5.952 -30.059 -27.425 1.00 95.75 732 ILE A O 1
ATOM 5652 N N . ILE A 1 733 ? -6.964 -28.711 -25.942 1.00 94.62 733 ILE A N 1
ATOM 5653 C CA . ILE A 1 733 ? -6.895 -29.657 -24.816 1.00 94.62 733 ILE A CA 1
ATOM 5654 C C . ILE A 1 733 ? -7.638 -30.957 -25.139 1.00 94.62 733 ILE A C 1
ATOM 5656 O O . ILE A 1 733 ? -7.098 -32.037 -24.907 1.00 94.62 733 ILE A O 1
ATOM 5660 N N . GLN A 1 734 ? -8.838 -30.878 -25.717 1.00 92.38 734 GLN A N 1
ATOM 5661 C CA . GLN A 1 734 ? -9.634 -32.058 -26.052 1.00 92.38 734 GLN A CA 1
ATOM 5662 C C . GLN A 1 734 ? -8.910 -32.977 -27.046 1.00 92.38 734 GLN A C 1
ATOM 5664 O O . GLN A 1 734 ? -8.837 -34.184 -26.819 1.00 92.38 734 GLN A O 1
ATOM 5669 N N . SER A 1 735 ? -8.281 -32.403 -28.078 1.00 91.88 735 SER A N 1
ATOM 5670 C CA . SER A 1 735 ? -7.485 -33.176 -29.042 1.00 91.88 735 SER A CA 1
ATOM 5671 C C . SER A 1 735 ? -6.317 -33.927 -28.385 1.00 91.88 735 SER A C 1
ATOM 5673 O O . SER A 1 735 ? -5.944 -35.013 -28.826 1.00 91.88 735 SER A O 1
ATOM 5675 N N . GLN A 1 736 ? -5.746 -33.381 -27.306 1.00 90.38 736 GLN A N 1
ATOM 5676 C CA . GLN A 1 736 ? -4.671 -34.032 -26.559 1.00 90.38 736 GLN A CA 1
ATOM 5677 C C . GLN A 1 736 ? -5.216 -35.117 -25.634 1.00 90.38 736 GLN A C 1
ATOM 5679 O O . GLN A 1 736 ? -4.647 -36.202 -25.577 1.00 90.38 736 GLN A O 1
ATOM 5684 N N . VAL A 1 737 ? -6.343 -34.877 -24.959 1.00 87.12 737 VAL A N 1
ATOM 5685 C CA . VAL A 1 737 ? -7.006 -35.892 -24.123 1.00 87.12 737 VAL A CA 1
ATOM 5686 C C . VAL A 1 737 ? -7.340 -37.146 -24.936 1.00 87.12 737 VAL A C 1
ATOM 5688 O O . VAL A 1 737 ? -7.131 -38.258 -24.457 1.00 87.12 737 VAL A O 1
ATOM 5691 N N . GLU A 1 738 ? -7.804 -36.989 -26.176 1.00 85.62 738 GLU A N 1
ATOM 5692 C CA . GLU A 1 738 ? -8.064 -38.112 -27.084 1.00 85.62 738 GLU A CA 1
ATOM 5693 C C . GLU A 1 738 ? -6.788 -38.897 -27.416 1.00 85.62 738 GLU A C 1
ATOM 5695 O O . GLU A 1 738 ? -6.807 -40.125 -27.370 1.00 85.62 738 GLU A O 1
ATOM 5700 N N . ARG A 1 739 ? -5.663 -38.210 -27.657 1.00 83.81 739 ARG A N 1
ATOM 5701 C CA . ARG A 1 739 ? -4.356 -38.850 -27.898 1.00 83.81 739 ARG A CA 1
ATOM 5702 C C . ARG A 1 739 ? -3.799 -39.580 -26.678 1.00 83.81 739 ARG A C 1
ATOM 5704 O O . ARG A 1 739 ? -3.118 -40.575 -26.852 1.00 83.81 739 ARG A O 1
ATOM 5711 N N . TYR A 1 740 ? -4.063 -39.095 -25.464 1.00 73.88 740 TYR A N 1
ATOM 5712 C CA . TYR A 1 740 ? -3.612 -39.736 -24.219 1.00 73.88 740 TYR A CA 1
ATOM 5713 C C . TYR A 1 740 ? -4.446 -40.964 -23.813 1.00 73.88 740 TYR A C 1
ATOM 5715 O O . TYR A 1 740 ? -4.023 -41.721 -22.937 1.00 73.88 740 TYR A O 1
ATOM 5723 N N . ASN A 1 741 ? -5.649 -41.118 -24.376 1.00 71.62 741 ASN A N 1
ATOM 5724 C CA . ASN A 1 741 ? -6.550 -42.244 -24.112 1.00 71.62 741 ASN A CA 1
ATOM 5725 C C . ASN A 1 741 ? -6.473 -43.352 -25.179 1.00 71.62 741 ASN A C 1
ATOM 5727 O O . ASN A 1 741 ? -7.074 -44.409 -24.977 1.00 71.62 741 ASN A O 1
ATOM 5731 N N . GLN A 1 742 ? -5.779 -43.095 -26.291 1.00 54.00 742 GLN A N 1
ATOM 5732 C CA . GLN A 1 742 ? -5.319 -44.102 -27.254 1.00 54.00 742 GLN A CA 1
ATOM 5733 C C . GLN A 1 742 ? -3.999 -44.696 -26.766 1.00 54.00 742 GLN A C 1
ATOM 5735 O O . GLN A 1 742 ? -3.812 -45.915 -26.978 1.00 54.00 742 GLN A O 1
#

Foldseek 3Di:
DDDDDPDQPELDFPPPVAWFDKAWFKWKDWDLDWFDQDVVLRATFQPDPPDDGFCVVQLWAKIKFLLCRCVVQLVQQAPDDPQLATVVNGWKMWMKTKIFTAALLQQQQPLQFPLAQHLFHADFHRPQSAGAHPVRHHAPVRCLQLVNDSYHRAQTKGKHQDADDLRAGARRMMMIIFQAFPRHDGPVGRDPVSCVVGGGAEDDPPDQDRNPPHTMYMGGQTMDGPCVLQCQQVDADDPDPPHGDPGSSSCVVSVFRCWYADLQSAAIRHPTPLCHPRHDNVSSSVSSVSSLVNLQVVCVVDSGDHQDDQVVSQVPHDASLSSGPNQQPAPQGWAADGSRRTTDHDPDVPPPRHDYDDPPDDHDRTHRDADDDDDDDDDDDDDDDDDDDDDDDDDDDPPPVVVVVVVVVVVVVVVVVVVVVVVPDPDDPDDQPPDPDPVVVVLVVPVDDDDPDDDQDQDLVLQVSQEDDPVQKAFDAWDADDQFWTWTWIDGVNHIWIKIAGDRSRADSVRLNLVSVQQSVQCVDDFLLAWHFSGWYDDVDSNRTMTITHDADAAFQLVVLLVDFCVRCDVLLVLLVLLSLLSQLVSQVVSQFAQQQDARNQWGAHPPSGIHGHDGRDDPVNVSVCVSSVPDGLLLFALCVSSPHDDGSLRNLSSSLQRLQCSFGSDHWQQQPASPNRRHGDRPSRSNSCNNVVNDDTDGDPPDDPLSVVLSCLSRDNDSVSRDDSVRSSVSSVVVNVVVVD

InterPro domains:
  IPR000719 Protein kinase domain [PF00069] (478-731)
  IPR000719 Protein kinase domain [PS50011] (473-737)
  IPR008271 Serine/threonine-protein kinase, active site [PS00108] (593-605)
  IPR011009 Protein kinase-like domain superfamily [SSF56112] (465-731)
  IPR017441 Protein kinase, ATP binding site [PS00107] (479-501)
  IPR051681 Serine/Threonine Kinases and Pseudokinases [PTHR44329] (332-736)

Secondary structure (DSSP, 8-state):
-----------PBP--S--PPPEEEEEEEEESSPPEEETTTTEEE---TTS-TTTGGGSSEEEEESTTHHHHHHHHHTT--TTS--GGG--EEEEEEEEE---HHHHHHHTT-TTSPTT-EE---EETTEE--TTS---HHHHHHTT-SS----SPPEEEE----TT---TT-EEEEE-BSSTTS-GGG--HHHHHH--BSBPPTTPPP-SSS-SEEEEEEEEEEHHHHHTGGGSB-TT-TT-B--SHHHHHHTT--S-EE-TTSS-EE-S-GGGTTTT-HHHHHHHHHHHHHHHHHHGGGTTPPPPPPHHHHHHHSPPHHHH-HHHHH-TT-EE--STT---EE---TT-TT-BPPPTT-------BPPPPPPPPPP-----------------TTSHHHHHHHHHHHHHHHHHHHHHHHSSS-PPPS---------HHHHHHTT-S---S----S---GGGGGGB--GGGEEEEEEEEE-SSEEEEEEEETTEEEEEEEEPTTS--HHHHHHHHHHHHHHHT---TTBPPEEEEE--SSGGG-EEEEE--TT-BHHHHHHHS-TTTS-HHHHHHHHHHHHHHHHHHHTTT---S--SGGGEEEETTTEEEE------HHHHHHHHHTT-S-GGG--HHHHTTPPP-HHHHHHHHHHHHHHHHHSS-TTTT-B-TTTSSBPPHHHHHHHHHTT-------TTS-HHHHHHHHHHT-SSGGGSPPHHHHHHHHHHHHHHHH-

pLDDT: mean 79.92, std 19.52, range [25.73, 98.62]

Radius of gyration: 31.03 Å; chains: 1; bounding box: 83×88×92 Å